Protein AF-0000000077392764 (afdb_homodimer)

Organism: Artemia franciscana (NCBI:txid6661)

Structure (mmCIF, N/CA/C/O backbone):
data_AF-0000000077392764-model_v1
#
loop_
_entity.id
_entity.type
_entity.pdbx_description
1 polymer 'Glucose-fructose oxidoreductase domain-containing protein 1'
#
loop_
_atom_site.group_PDB
_atom_site.id
_atom_site.type_symbol
_atom_site.label_atom_id
_atom_site.label_alt_id
_atom_site.label_comp_id
_atom_site.label_asym_id
_atom_site.label_entity_id
_atom_site.label_seq_id
_atom_site.pdbx_PDB_ins_code
_atom_site.Cartn_x
_atom_site.Cartn_y
_atom_site.Cartn_z
_atom_site.occupancy
_atom_site.B_iso_or_equiv
_atom_site.auth_seq_id
_atom_site.auth_comp_id
_atom_site.auth_asym_id
_atom_site.auth_atom_id
_atom_site.pdbx_PDB_model_num
ATOM 1 N N . MET A 1 1 ? 5.344 -35.5 -33.219 1 53.81 1 MET A N 1
ATOM 2 C CA . MET A 1 1 ? 4.055 -35.875 -32.656 1 53.81 1 MET A CA 1
ATOM 3 C C . MET A 1 1 ? 3.605 -34.844 -31.625 1 53.81 1 MET A C 1
ATOM 5 O O . MET A 1 1 ? 4.438 -34.219 -30.953 1 53.81 1 MET A O 1
ATOM 9 N N . LEU A 1 2 ? 2.268 -34.469 -31.656 1 66.62 2 LEU A N 1
ATOM 10 C CA . LEU A 1 2 ? 1.796 -33.406 -30.75 1 66.62 2 LEU A CA 1
ATOM 11 C C . LEU A 1 2 ? 1.66 -33.938 -29.328 1 66.62 2 LEU A C 1
ATOM 13 O O . LEU A 1 2 ? 1.294 -35.094 -29.125 1 66.62 2 LEU A O 1
ATOM 17 N N . LEU A 1 3 ? 2.244 -33.25 -28.312 1 86.12 3 LEU A N 1
ATOM 18 C CA . LEU A 1 3 ? 2.119 -33.594 -26.906 1 86.12 3 LEU A CA 1
ATOM 19 C C . LEU A 1 3 ? 0.667 -33.5 -26.453 1 86.12 3 LEU A C 1
ATOM 21 O O . LEU A 1 3 ? 0.034 -32.469 -26.594 1 86.12 3 LEU A O 1
ATOM 25 N N . GLU A 1 4 ? 0.098 -34.688 -26.094 1 94.06 4 GLU A N 1
ATOM 26 C CA . GLU A 1 4 ? -1.286 -34.719 -25.641 1 94.06 4 GLU A CA 1
ATOM 27 C C . GLU A 1 4 ? -1.393 -34.312 -24.172 1 94.06 4 GLU A C 1
ATOM 29 O O . GLU A 1 4 ? -0.583 -34.75 -23.344 1 94.06 4 GLU A O 1
ATOM 34 N N . VAL A 1 5 ? -2.408 -33.5 -23.891 1 96.75 5 VAL A N 1
ATOM 35 C CA . VAL A 1 5 ? -2.531 -32.875 -22.578 1 96.75 5 VAL A CA 1
ATOM 36 C C . VAL A 1 5 ? -3.865 -33.281 -21.938 1 96.75 5 VAL A C 1
ATOM 38 O O . VAL A 1 5 ? -4.902 -33.25 -22.609 1 96.75 5 VAL A O 1
ATOM 41 N N . GLY A 1 6 ? -3.809 -33.719 -20.703 1 98.06 6 GLY A N 1
ATOM 42 C CA . GLY A 1 6 ? -4.996 -33.812 -19.859 1 98.06 6 GLY A CA 1
ATOM 43 C C . GLY A 1 6 ? -5.203 -32.625 -18.969 1 98.06 6 GLY A C 1
ATOM 44 O O . GLY A 1 6 ? -4.258 -32.125 -18.344 1 98.06 6 GLY A O 1
ATOM 45 N N . ILE A 1 7 ? -6.461 -32.156 -18.875 1 97.94 7 ILE A N 1
ATOM 46 C CA . ILE A 1 7 ? -6.789 -30.969 -18.109 1 97.94 7 ILE A CA 1
ATOM 47 C C . ILE A 1 7 ? -7.719 -31.328 -16.953 1 97.94 7 ILE A C 1
ATOM 49 O O . ILE A 1 7 ? -8.758 -31.953 -17.156 1 97.94 7 ILE A O 1
ATOM 53 N N . ILE A 1 8 ? -7.285 -30.953 -15.773 1 97.88 8 ILE A N 1
ATOM 54 C CA . ILE A 1 8 ? -8.141 -31.125 -14.602 1 97.88 8 ILE A CA 1
ATOM 55 C C . ILE A 1 8 ? -8.664 -29.75 -14.156 1 97.88 8 ILE A C 1
ATOM 57 O O . ILE A 1 8 ? -7.949 -29 -13.5 1 97.88 8 ILE A O 1
ATOM 61 N N . GLY A 1 9 ? -9.938 -29.516 -14.375 1 95.31 9 GLY A N 1
ATOM 62 C CA . GLY A 1 9 ? -10.562 -28.234 -14.062 1 95.31 9 GLY A CA 1
ATOM 63 C C . GLY A 1 9 ? -11.328 -27.641 -15.234 1 95.31 9 GLY A C 1
ATOM 64 O O . GLY A 1 9 ? -10.914 -27.781 -16.391 1 95.31 9 GLY A O 1
ATOM 65 N N . THR A 1 10 ? -12.477 -26.938 -14.93 1 92.88 10 THR A N 1
ATOM 66 C CA . THR A 1 10 ? -13.344 -26.438 -15.992 1 92.88 10 THR A CA 1
ATOM 67 C C . THR A 1 10 ? -13.703 -24.969 -15.758 1 92.88 10 THR A C 1
ATOM 69 O O . THR A 1 10 ? -14.734 -24.5 -16.234 1 92.88 10 THR A O 1
ATOM 72 N N . SER A 1 11 ? -12.898 -24.297 -14.977 1 85 11 SER A N 1
ATOM 73 C CA . SER A 1 11 ? -13.203 -22.891 -14.711 1 85 11 SER A CA 1
ATOM 74 C C . SER A 1 11 ? -12.938 -22.031 -15.938 1 85 11 SER A C 1
ATOM 76 O O . SER A 1 11 ? -12.273 -22.469 -16.891 1 85 11 SER A O 1
ATOM 78 N N . LYS A 1 12 ? -13.406 -20.828 -15.945 1 77.62 12 LYS A N 1
ATOM 79 C CA . LYS A 1 12 ? -13.336 -19.922 -17.094 1 77.62 12 LYS A CA 1
ATOM 80 C C . LYS A 1 12 ? -11.891 -19.656 -17.484 1 77.62 12 LYS A C 1
ATOM 82 O O . LYS A 1 12 ? -11.555 -19.688 -18.672 1 77.62 12 LYS A O 1
ATOM 87 N N . PRO A 1 13 ? -11.016 -19.484 -16.516 1 79.38 13 PRO A N 1
ATOM 88 C CA . PRO A 1 13 ? -9.625 -19.234 -16.906 1 79.38 13 PRO A CA 1
ATOM 89 C C . PRO A 1 13 ? -8.992 -20.438 -17.609 1 79.38 13 PRO A C 1
ATOM 91 O O . PRO A 1 13 ? -8.047 -20.281 -18.391 1 79.38 13 PRO A O 1
ATOM 94 N N . VAL A 1 14 ? -9.555 -21.594 -17.406 1 88 14 VAL A N 1
ATOM 95 C CA . VAL A 1 14 ? -9.016 -22.812 -18 1 88 14 VAL A CA 1
ATOM 96 C C . VAL A 1 14 ? -9.211 -22.781 -19.516 1 88 14 VAL A C 1
ATOM 98 O O . VAL A 1 14 ? -8.375 -23.281 -20.266 1 88 14 VAL A O 1
ATOM 101 N N . LYS A 1 15 ? -10.242 -22.156 -19.922 1 85.44 15 LYS A N 1
ATOM 102 C CA . LYS A 1 15 ? -10.5 -22.047 -21.359 1 85.44 15 LYS A CA 1
ATOM 103 C C . LYS A 1 15 ? -9.398 -21.266 -22.062 1 85.44 15 LYS A C 1
ATOM 105 O O . LYS A 1 15 ? -8.977 -21.625 -23.172 1 85.44 15 LYS A O 1
ATOM 110 N N . PHE A 1 16 ? -8.969 -20.281 -21.406 1 83.12 16 PHE A N 1
ATOM 111 C CA . PHE A 1 16 ? -7.871 -19.5 -21.953 1 83.12 16 PHE A CA 1
ATOM 112 C C . PHE A 1 16 ? -6.609 -20.344 -22.062 1 83.12 16 PHE A C 1
ATOM 114 O O . PHE A 1 16 ? -5.906 -20.266 -23.078 1 83.12 16 PHE A O 1
ATOM 121 N N . LEU A 1 17 ? -6.367 -21.094 -21.078 1 89 17 LEU A N 1
ATOM 122 C CA . LEU A 1 17 ? -5.176 -21.922 -21.094 1 89 17 LEU A CA 1
ATOM 123 C C . LEU A 1 17 ? -5.246 -22.953 -22.203 1 89 17 LEU A C 1
ATOM 125 O O . LEU A 1 17 ? -4.246 -23.234 -22.875 1 89 17 LEU A O 1
ATOM 129 N N . VAL A 1 18 ? -6.41 -23.469 -22.422 1 91.5 18 VAL A N 1
ATOM 130 C CA . VAL A 1 18 ? -6.609 -24.453 -23.484 1 91.5 18 VAL A CA 1
ATOM 131 C C . VAL A 1 18 ? -6.277 -23.828 -24.844 1 91.5 18 VAL A C 1
ATOM 133 O O . VAL A 1 18 ? -5.582 -24.438 -25.656 1 91.5 18 VAL A O 1
ATOM 136 N N . THR A 1 19 ? -6.742 -22.641 -24.984 1 88.12 19 THR A N 1
ATOM 137 C CA . THR A 1 19 ? -6.48 -21.906 -26.219 1 88.12 19 THR A CA 1
ATOM 138 C C . THR A 1 19 ? -4.984 -21.656 -26.391 1 88.12 19 THR A C 1
ATOM 140 O O . THR A 1 19 ? -4.445 -21.797 -27.484 1 88.12 19 THR A O 1
ATOM 143 N N . LEU A 1 20 ? -4.371 -21.297 -25.344 1 88.88 20 LEU A N 1
ATOM 144 C CA . LEU A 1 20 ? -2.938 -21.031 -25.375 1 88.88 20 LEU A CA 1
ATOM 145 C C . LEU A 1 20 ? -2.145 -22.297 -25.672 1 88.88 20 LEU A C 1
ATOM 147 O O . LEU A 1 20 ? -1.196 -22.266 -26.453 1 88.88 20 LEU A O 1
ATOM 151 N N . LEU A 1 21 ? -2.525 -23.406 -25.094 1 92.62 21 LEU A N 1
ATOM 152 C CA . LEU A 1 21 ? -1.866 -24.688 -25.312 1 92.62 21 LEU A CA 1
ATOM 153 C C . LEU A 1 21 ? -1.945 -25.094 -26.781 1 92.62 21 LEU A C 1
ATOM 155 O O . LEU A 1 21 ? -0.938 -25.484 -27.375 1 92.62 21 LEU A O 1
ATOM 159 N N . ARG A 1 22 ? -3.037 -24.891 -27.375 1 91.94 22 ARG A N 1
ATOM 160 C CA . ARG A 1 22 ? -3.225 -25.234 -28.781 1 91.94 22 ARG A CA 1
ATOM 161 C C . ARG A 1 22 ? -2.359 -24.344 -29.672 1 91.94 22 ARG A C 1
ATOM 163 O O . ARG A 1 22 ? -1.726 -24.828 -30.609 1 91.94 22 ARG A O 1
ATOM 170 N N . ALA A 1 23 ? -2.418 -23.141 -29.281 1 88.25 23 ALA A N 1
ATOM 171 C CA . ALA A 1 23 ? -1.651 -22.172 -30.062 1 88.25 23 ALA A CA 1
ATOM 172 C C . ALA A 1 23 ? -0.162 -22.5 -30.047 1 88.25 23 ALA A C 1
ATOM 174 O O . ALA A 1 23 ? 0.562 -22.219 -31 1 88.25 23 ALA A O 1
ATOM 175 N N . LYS A 1 24 ? 0.218 -23.172 -29.031 1 90.25 24 LYS A N 1
ATOM 176 C CA . LYS A 1 24 ? 1.64 -23.469 -28.875 1 90.25 24 LYS A CA 1
ATOM 177 C C . LYS A 1 24 ? 1.95 -24.906 -29.312 1 90.25 24 LYS A C 1
ATOM 179 O O . LYS A 1 24 ? 3.066 -25.391 -29.109 1 90.25 24 LYS A O 1
ATOM 184 N N . GLY A 1 25 ? 0.923 -25.594 -29.766 1 89.31 25 GLY A N 1
ATOM 185 C CA . GLY A 1 25 ? 1.167 -26.875 -30.391 1 89.31 25 GLY A CA 1
ATOM 186 C C . GLY A 1 25 ? 0.838 -28.062 -29.5 1 89.31 25 GLY A C 1
ATOM 187 O O . GLY A 1 25 ? 1.168 -29.203 -29.812 1 89.31 25 GLY A O 1
ATOM 188 N N . PHE A 1 26 ? 0.246 -27.828 -28.391 1 93.88 26 PHE A N 1
ATOM 189 C CA . PHE A 1 26 ? -0.254 -28.922 -27.547 1 93.88 26 PHE A CA 1
ATOM 190 C C . PHE A 1 26 ? -1.634 -29.359 -28.016 1 93.88 26 PHE A C 1
ATOM 192 O O . PHE A 1 26 ? -2.316 -28.641 -28.734 1 93.88 26 PHE A O 1
ATOM 199 N N . GLN A 1 27 ? -1.947 -30.547 -27.641 1 95.25 27 GLN A N 1
ATOM 200 C CA . GLN A 1 27 ? -3.26 -31.078 -27.984 1 95.25 27 GLN A CA 1
ATOM 201 C C . GLN A 1 27 ? -4.051 -31.453 -26.734 1 95.25 27 GLN A C 1
ATOM 203 O O . GLN A 1 27 ? -3.953 -32.594 -26.25 1 95.25 27 GLN A O 1
ATOM 208 N N . PRO A 1 28 ? -4.852 -30.531 -26.266 1 96.69 28 PRO A N 1
ATOM 209 C CA . PRO A 1 28 ? -5.77 -30.938 -25.188 1 96.69 28 PRO A CA 1
ATOM 210 C C . PRO A 1 28 ? -6.766 -32 -25.641 1 96.69 28 PRO A C 1
ATOM 212 O O . PRO A 1 28 ? -7.582 -31.766 -26.531 1 96.69 28 PRO A O 1
ATOM 215 N N . VAL A 1 29 ? -6.742 -33.188 -24.984 1 97.44 29 VAL A N 1
ATOM 216 C CA . VAL A 1 29 ? -7.523 -34.281 -25.531 1 97.44 29 VAL A CA 1
ATOM 217 C C . VAL A 1 29 ? -8.547 -34.75 -24.5 1 97.44 29 VAL A C 1
ATOM 219 O O . VAL A 1 29 ? -9.477 -35.5 -24.812 1 97.44 29 VAL A O 1
ATOM 222 N N . ALA A 1 30 ? -8.328 -34.344 -23.25 1 98.06 30 ALA A N 1
ATOM 223 C CA . ALA A 1 30 ? -9.211 -34.812 -22.172 1 98.06 30 ALA A CA 1
ATOM 224 C C . ALA A 1 30 ? -9.367 -33.719 -21.094 1 98.06 30 ALA A C 1
ATOM 226 O O . ALA A 1 30 ? -8.406 -33.031 -20.766 1 98.06 30 ALA A O 1
ATOM 227 N N . VAL A 1 31 ? -10.609 -33.594 -20.562 1 98.25 31 VAL A N 1
ATOM 228 C CA . VAL A 1 31 ? -10.875 -32.656 -19.484 1 98.25 31 VAL A CA 1
ATOM 229 C C . VAL A 1 31 ? -11.734 -33.312 -18.406 1 98.25 31 VAL A C 1
ATOM 231 O O . VAL A 1 31 ? -12.625 -34.094 -18.719 1 98.25 31 VAL A O 1
ATOM 234 N N . CYS A 1 32 ? -11.375 -33.031 -17.219 1 98.06 32 CYS A N 1
ATOM 235 C CA . CYS A 1 32 ? -12.117 -33.531 -16.062 1 98.06 32 CYS A CA 1
ATOM 236 C C . CYS A 1 32 ? -12.719 -32.375 -15.273 1 98.06 32 CYS A C 1
ATOM 238 O O . CYS A 1 32 ? -12.047 -31.391 -15.008 1 98.06 32 CYS A O 1
ATOM 240 N N . GLY A 1 33 ? -14.023 -32.469 -14.906 1 95.56 33 GLY A N 1
ATOM 241 C CA . GLY A 1 33 ? -14.695 -31.516 -14.023 1 95.56 33 GLY A CA 1
ATOM 242 C C . GLY A 1 33 ? -15.328 -32.188 -12.82 1 95.56 33 GLY A C 1
ATOM 243 O O . GLY A 1 33 ? -15.359 -33.406 -12.727 1 95.56 33 GLY A O 1
ATOM 244 N N . ASN A 1 34 ? -15.711 -31.375 -11.922 1 91.25 34 ASN A N 1
ATOM 245 C CA . ASN A 1 34 ? -16.344 -31.891 -10.703 1 91.25 34 ASN A CA 1
ATOM 246 C C . ASN A 1 34 ? -17.672 -32.562 -11.008 1 91.25 34 ASN A C 1
ATOM 248 O O . ASN A 1 34 ? -18.078 -33.5 -10.297 1 91.25 34 ASN A O 1
ATOM 252 N N . GLN A 1 35 ? -18.344 -32.094 -12.023 1 94.12 35 GLN A N 1
ATOM 253 C CA . GLN A 1 35 ? -19.578 -32.688 -12.508 1 94.12 35 GLN A CA 1
ATOM 254 C C . GLN A 1 35 ? -19.484 -33.031 -13.992 1 94.12 35 GLN A C 1
ATOM 256 O O . GLN A 1 35 ? -18.891 -32.25 -14.766 1 94.12 35 GLN A O 1
ATOM 261 N N . LEU A 1 36 ? -20.188 -34.094 -14.32 1 96.69 36 LEU A N 1
ATOM 262 C CA . LEU A 1 36 ? -20.109 -34.531 -15.703 1 96.69 36 LEU A CA 1
ATOM 263 C C . LEU A 1 36 ? -20.703 -33.5 -16.656 1 96.69 36 LEU A C 1
ATOM 265 O O . LEU A 1 36 ? -20.156 -33.25 -17.734 1 96.69 36 LEU A O 1
ATOM 269 N N . ASN A 1 37 ? -21.766 -32.938 -16.188 1 96.25 37 ASN A N 1
ATOM 270 C CA . ASN A 1 37 ? -22.438 -31.969 -17.047 1 96.25 37 ASN A CA 1
ATOM 271 C C . ASN A 1 37 ? -21.547 -30.75 -17.312 1 96.25 37 ASN A C 1
ATOM 273 O O . ASN A 1 37 ? -21.5 -30.25 -18.438 1 96.25 37 ASN A O 1
ATOM 277 N N . THR A 1 38 ? -20.891 -30.297 -16.312 1 93.31 38 THR A N 1
ATOM 278 C CA . THR A 1 38 ? -20 -29.156 -16.453 1 93.31 38 THR A CA 1
ATOM 279 C C . THR A 1 38 ? -18.797 -29.516 -17.328 1 93.31 38 THR A C 1
ATOM 281 O O . THR A 1 38 ? -18.359 -28.703 -18.141 1 93.31 38 THR A O 1
ATOM 284 N N . ALA A 1 39 ? -18.312 -30.703 -17.141 1 97.12 39 ALA A N 1
ATOM 285 C CA . ALA A 1 39 ? -17.188 -31.172 -17.953 1 97.12 39 ALA A CA 1
ATOM 286 C C . ALA A 1 39 ? -17.578 -31.266 -19.422 1 97.12 39 ALA A C 1
ATOM 288 O O . ALA A 1 39 ? -16.812 -30.875 -20.312 1 97.12 39 ALA A O 1
ATOM 289 N N . LYS A 1 40 ? -18.75 -31.766 -19.625 1 97.88 40 LYS A N 1
ATOM 290 C CA . LYS A 1 40 ? -19.25 -31.922 -20.984 1 97.88 40 LYS A CA 1
ATOM 291 C C . LYS A 1 40 ? -19.406 -30.562 -21.672 1 97.88 40 LYS A C 1
ATOM 293 O O . LYS A 1 40 ? -18.938 -30.375 -22.797 1 97.88 40 LYS A O 1
ATOM 298 N N . LYS A 1 41 ? -20.031 -29.719 -20.984 1 96.31 41 LYS A N 1
ATOM 299 C CA . LYS A 1 41 ? -20.234 -28.375 -21.531 1 96.31 41 LYS A CA 1
ATOM 300 C C . LYS A 1 41 ? -18.906 -27.719 -21.875 1 96.31 41 LYS A C 1
ATOM 302 O O . LYS A 1 41 ? -18.75 -27.125 -22.953 1 96.31 41 LYS A O 1
ATOM 307 N N . PHE A 1 42 ? -18 -27.828 -20.969 1 95.62 42 PHE A N 1
ATOM 308 C CA . PHE A 1 42 ? -16.672 -27.25 -21.172 1 95.62 42 PHE A CA 1
ATOM 309 C C . PHE A 1 42 ? -15.984 -27.891 -22.375 1 95.62 42 PHE A C 1
ATOM 311 O O . PHE A 1 42 ? -15.406 -27.188 -23.203 1 95.62 42 PHE A O 1
ATOM 318 N N . ALA A 1 43 ? -16.016 -29.172 -22.5 1 97.5 43 ALA A N 1
ATOM 319 C CA . ALA A 1 43 ? -15.375 -29.906 -23.578 1 97.5 43 ALA A CA 1
ATOM 320 C C . ALA A 1 43 ? -15.93 -29.484 -24.938 1 97.5 43 ALA A C 1
ATOM 322 O O . ALA A 1 43 ? -15.172 -29.328 -25.891 1 97.5 43 ALA A O 1
ATOM 323 N N . GLU A 1 44 ? -17.203 -29.312 -24.953 1 96.81 44 GLU A N 1
ATOM 324 C CA . GLU A 1 44 ? -17.844 -28.875 -26.188 1 96.81 44 GLU A CA 1
ATOM 325 C C . GLU A 1 44 ? -17.406 -27.469 -26.578 1 96.81 44 GLU A C 1
ATOM 327 O O . GLU A 1 44 ? -17.078 -27.219 -27.734 1 96.81 44 GLU A O 1
ATOM 332 N N . GLU A 1 45 ? -17.359 -26.656 -25.594 1 93.5 45 GLU A N 1
ATOM 333 C CA . GLU A 1 45 ? -16.984 -25.266 -25.844 1 93.5 45 GLU A CA 1
ATOM 334 C C . GLU A 1 45 ? -15.516 -25.156 -26.234 1 93.5 45 GLU A C 1
ATOM 336 O O . GLU A 1 45 ? -15.148 -24.297 -27.047 1 93.5 45 GLU A O 1
ATOM 341 N N . ALA A 1 46 ? -14.695 -26.031 -25.656 1 93.88 46 ALA A N 1
ATOM 342 C CA . ALA A 1 46 ? -13.25 -25.938 -25.875 1 93.88 46 ALA A CA 1
ATOM 343 C C . ALA A 1 46 ? -12.781 -26.953 -26.906 1 93.88 46 ALA A C 1
ATOM 345 O O . ALA A 1 46 ? -11.578 -27.078 -27.156 1 93.88 46 ALA A O 1
ATOM 346 N N . ASP A 1 47 ? -13.648 -27.656 -27.516 1 95 47 ASP A N 1
ATOM 347 C CA . ASP A 1 47 ? -13.352 -28.656 -28.531 1 95 47 ASP A CA 1
ATOM 348 C C . ASP A 1 47 ? -12.359 -29.703 -28.016 1 95 47 ASP A C 1
ATOM 350 O O . ASP A 1 47 ? -11.32 -29.938 -28.641 1 95 47 ASP A O 1
ATOM 354 N N . ILE A 1 48 ? -12.633 -30.281 -26.922 1 97.56 48 ILE A N 1
ATOM 355 C CA . ILE A 1 48 ? -11.867 -31.375 -26.328 1 97.56 48 ILE A CA 1
ATOM 356 C C . ILE A 1 48 ? -12.641 -32.688 -26.469 1 97.56 48 ILE A C 1
ATOM 358 O O . ILE A 1 48 ? -13.789 -32.781 -26.031 1 97.56 48 ILE A O 1
ATOM 362 N N . PRO A 1 49 ? -12.094 -33.625 -27.062 1 97.06 49 PRO A N 1
ATOM 363 C CA . PRO A 1 49 ? -12.852 -34.781 -27.484 1 97.06 49 PRO A CA 1
ATOM 364 C C . PRO A 1 49 ? -13.328 -35.656 -26.312 1 97.06 49 PRO A C 1
ATOM 366 O O . PRO A 1 49 ? -14.328 -36.375 -26.438 1 97.06 49 PRO A O 1
ATOM 369 N N . PHE A 1 50 ? -12.609 -35.688 -25.219 1 98.12 50 PHE A N 1
ATOM 370 C CA . PHE A 1 50 ? -12.961 -36.562 -24.109 1 98.12 50 PHE A CA 1
ATOM 371 C C . PHE A 1 50 ? -13.25 -35.75 -22.859 1 98.12 50 PHE A C 1
ATOM 373 O O . PHE A 1 50 ? -12.539 -34.781 -22.547 1 98.12 50 PHE A O 1
ATOM 380 N N . TYR A 1 51 ? -14.359 -36.031 -22.141 1 98.31 51 TYR A N 1
ATOM 381 C CA . TYR A 1 51 ? -14.711 -35.375 -20.875 1 98.31 51 TYR A CA 1
ATOM 382 C C . TYR A 1 51 ? -15.117 -36.438 -19.844 1 98.31 51 TYR A C 1
ATOM 384 O O . TYR A 1 51 ? -15.602 -37.5 -20.188 1 98.31 51 TYR A O 1
ATOM 392 N N . THR A 1 52 ? -14.883 -36.125 -18.594 1 98.44 52 THR A N 1
ATOM 393 C CA . THR A 1 52 ? -15.211 -37.031 -17.516 1 98.44 52 THR A CA 1
ATOM 394 C C . THR A 1 52 ? -15.336 -36.281 -16.188 1 98.44 52 THR A C 1
ATOM 396 O O . THR A 1 52 ? -15.023 -35.094 -16.109 1 98.44 52 THR A O 1
ATOM 399 N N . SER A 1 53 ? -15.914 -36.875 -15.172 1 97.81 53 SER A N 1
ATOM 400 C CA . SER A 1 53 ? -15.906 -36.344 -13.812 1 97.81 53 SER A CA 1
ATOM 401 C C . SER A 1 53 ? -15.039 -37.219 -12.898 1 97.81 53 SER A C 1
ATOM 403 O O . SER A 1 53 ? -15.047 -37.031 -11.68 1 97.81 53 SER A O 1
ATOM 405 N N . ASN A 1 54 ? -14.312 -38.125 -13.586 1 97.5 54 ASN A N 1
ATOM 406 C CA . ASN A 1 54 ? -13.398 -39 -12.867 1 97.5 54 ASN A CA 1
ATOM 407 C C . ASN A 1 54 ? -11.953 -38.781 -13.297 1 97.5 54 ASN A C 1
ATOM 409 O O . ASN A 1 54 ? -11.57 -39.125 -14.422 1 97.5 54 ASN A O 1
ATOM 413 N N . VAL A 1 55 ? -11.148 -38.344 -12.32 1 97.44 55 VAL A N 1
ATOM 414 C CA . VAL A 1 55 ? -9.766 -37.969 -12.594 1 97.44 55 VAL A CA 1
ATOM 415 C C . VAL A 1 55 ? -8.984 -39.156 -13.109 1 97.44 55 VAL A C 1
ATOM 417 O O . VAL A 1 55 ? -8.133 -39.031 -13.992 1 97.44 55 VAL A O 1
ATOM 420 N N . GLU A 1 56 ? -9.266 -40.375 -12.672 1 96.94 56 GLU A N 1
ATOM 421 C CA . GLU A 1 56 ? -8.547 -41.594 -13.047 1 96.94 56 GLU A CA 1
ATOM 422 C C . GLU A 1 56 ? -8.656 -41.875 -14.539 1 96.94 56 GLU A C 1
ATOM 424 O O . GLU A 1 56 ? -7.727 -42.375 -15.156 1 96.94 56 GLU A O 1
ATOM 429 N N . ASP A 1 57 ? -9.773 -41.438 -15.062 1 97.38 57 ASP A N 1
ATOM 430 C CA . ASP A 1 57 ? -10 -41.656 -16.484 1 97.38 57 ASP A CA 1
ATOM 431 C C . ASP A 1 57 ? -8.969 -40.906 -17.328 1 97.38 57 ASP A C 1
ATOM 433 O O . ASP A 1 57 ? -8.594 -41.375 -18.406 1 97.38 57 ASP A O 1
ATOM 437 N N . ILE A 1 58 ? -8.555 -39.812 -16.859 1 97.44 58 ILE A N 1
ATOM 438 C CA . ILE A 1 58 ? -7.594 -39 -17.594 1 97.44 58 ILE A CA 1
ATOM 439 C C . ILE A 1 58 ? -6.176 -39.469 -17.297 1 97.44 58 ILE A C 1
ATOM 441 O O . ILE A 1 58 ? -5.359 -39.625 -18.219 1 97.44 58 ILE A O 1
ATOM 445 N N . LEU A 1 59 ? -5.895 -39.812 -16.062 1 97 59 LEU A N 1
ATOM 446 C CA . LEU A 1 59 ? -4.559 -40.219 -15.641 1 97 59 LEU A CA 1
ATOM 447 C C . LEU A 1 59 ? -4.137 -41.531 -16.359 1 97 59 LEU A C 1
ATOM 449 O O . LEU A 1 59 ? -2.973 -41.688 -16.719 1 97 59 LEU A O 1
ATOM 453 N N . LEU A 1 60 ? -5.086 -42.375 -16.609 1 95.62 60 LEU A N 1
ATOM 454 C CA . LEU A 1 60 ? -4.773 -43.688 -17.141 1 95.62 60 LEU A CA 1
ATOM 455 C C . LEU A 1 60 ? -4.844 -43.688 -18.656 1 95.62 60 LEU A C 1
ATOM 457 O O . LEU A 1 60 ? -4.586 -44.719 -19.297 1 95.62 60 LEU A O 1
ATOM 461 N N . ARG A 1 61 ? -5.145 -42.594 -19.203 1 94.25 61 ARG A N 1
ATOM 462 C CA . ARG A 1 61 ? -5.172 -42.531 -20.672 1 94.25 61 ARG A CA 1
ATOM 463 C C . ARG A 1 61 ? -3.762 -42.562 -21.25 1 94.25 61 ARG A C 1
ATOM 465 O O . ARG A 1 61 ? -2.934 -41.719 -20.938 1 94.25 61 ARG A O 1
ATOM 472 N N . SER A 1 62 ? -3.48 -43.5 -22.109 1 90.56 62 SER A N 1
ATOM 473 C CA . SER A 1 62 ? -2.135 -43.781 -22.609 1 90.56 62 SER A CA 1
ATOM 474 C C . SER A 1 62 ? -1.627 -42.625 -23.484 1 90.56 62 SER A C 1
ATOM 476 O O . SER A 1 62 ? -0.426 -42.344 -23.516 1 90.56 62 SER A O 1
ATOM 478 N N . GLY A 1 63 ? -2.441 -41.969 -24.094 1 89 63 GLY A N 1
ATOM 479 C CA . GLY A 1 63 ? -2.002 -40.938 -25 1 89 63 GLY A CA 1
ATOM 480 C C . GLY A 1 63 ? -1.678 -39.625 -24.312 1 89 63 GLY A C 1
ATOM 481 O O . GLY A 1 63 ? -0.983 -38.75 -24.859 1 89 63 GLY A O 1
ATOM 482 N N . VAL A 1 64 ? -2.01 -39.5 -23.031 1 94.38 64 VAL A N 1
ATOM 483 C CA . VAL A 1 64 ? -1.801 -38.25 -22.297 1 94.38 64 VAL A CA 1
ATOM 484 C C . VAL A 1 64 ? -0.412 -38.25 -21.656 1 94.38 64 VAL A C 1
ATOM 486 O O . VAL A 1 64 ? -0.081 -39.156 -20.875 1 94.38 64 VAL A O 1
ATOM 489 N N . ASP A 1 65 ? 0.404 -37.25 -22 1 91.44 65 ASP A N 1
ATOM 490 C CA . ASP A 1 65 ? 1.782 -37.156 -21.531 1 91.44 65 ASP A CA 1
ATOM 491 C C . ASP A 1 65 ? 1.888 -36.25 -20.312 1 91.44 65 ASP A C 1
ATOM 493 O O . ASP A 1 65 ? 2.721 -36.469 -19.438 1 91.44 65 ASP A O 1
ATOM 497 N N . ILE A 1 66 ? 1.112 -35.25 -20.328 1 95.88 66 ILE A N 1
ATOM 498 C CA . ILE A 1 66 ? 1.248 -34.188 -19.328 1 95.88 66 ILE A CA 1
ATOM 499 C C . ILE A 1 66 ? -0.13 -33.812 -18.797 1 95.88 66 ILE A C 1
ATOM 501 O O . ILE A 1 66 ? -1.093 -33.719 -19.562 1 95.88 66 ILE A O 1
ATOM 505 N N . ILE A 1 67 ? -0.186 -33.688 -17.469 1 97.88 67 ILE A N 1
ATOM 506 C CA . ILE A 1 67 ? -1.422 -33.312 -16.781 1 97.88 67 ILE A CA 1
ATOM 507 C C . ILE A 1 67 ? -1.322 -31.875 -16.297 1 97.88 67 ILE A C 1
ATOM 509 O O . ILE A 1 67 ? -0.373 -31.516 -15.586 1 97.88 67 ILE A O 1
ATOM 513 N N . PHE A 1 68 ? -2.27 -31.031 -16.672 1 97.44 68 PHE A N 1
ATOM 514 C CA . PHE A 1 68 ? -2.441 -29.703 -16.094 1 97.44 68 PHE A CA 1
ATOM 515 C C . PHE A 1 68 ? -3.5 -29.734 -15 1 97.44 68 PHE A C 1
ATOM 517 O O . PHE A 1 68 ? -4.672 -30 -15.266 1 97.44 68 PHE A O 1
ATOM 524 N N . ILE A 1 69 ? -3.061 -29.453 -13.852 1 97.62 69 ILE A N 1
ATOM 525 C CA . ILE A 1 69 ? -3.951 -29.469 -12.695 1 97.62 69 ILE A CA 1
ATOM 526 C C . ILE A 1 69 ? -4.406 -28.047 -12.375 1 97.62 69 ILE A C 1
ATOM 528 O O . ILE A 1 69 ? -3.648 -27.266 -11.797 1 97.62 69 ILE A O 1
ATOM 532 N N . LEU A 1 70 ? -5.695 -27.734 -12.656 1 95.12 70 LEU A N 1
ATOM 533 C CA . LEU A 1 70 ? -6.25 -26.391 -12.508 1 95.12 70 LEU A CA 1
ATOM 534 C C . LEU A 1 70 ? -7.496 -26.406 -11.633 1 95.12 70 LEU A C 1
ATOM 536 O O . LEU A 1 70 ? -8.266 -25.453 -11.617 1 95.12 70 LEU A O 1
ATOM 540 N N . CYS A 1 71 ? -7.707 -27.5 -10.93 1 94.06 71 CYS A N 1
ATOM 541 C CA . CYS A 1 71 ? -8.852 -27.688 -10.047 1 94.06 71 CYS A CA 1
ATOM 542 C C . CYS A 1 71 ? -8.633 -27 -8.703 1 94.06 71 CYS A C 1
ATOM 544 O O . CYS A 1 71 ? -7.562 -26.438 -8.461 1 94.06 71 CYS A O 1
ATOM 546 N N . PRO A 1 72 ? -9.641 -27.016 -7.863 1 93.5 72 PRO A N 1
ATOM 547 C CA . PRO A 1 72 ? -9.484 -26.391 -6.551 1 93.5 72 PRO A CA 1
ATOM 548 C C . PRO A 1 72 ? -8.297 -26.938 -5.766 1 93.5 72 PRO A C 1
ATOM 550 O O . PRO A 1 72 ? -7.969 -28.125 -5.891 1 93.5 72 PRO A O 1
ATOM 553 N N . PRO A 1 73 ? -7.75 -26.109 -4.883 1 95.75 73 PRO A N 1
ATOM 554 C CA . PRO A 1 73 ? -6.512 -26.453 -4.18 1 95.75 73 PRO A CA 1
ATOM 555 C C . PRO A 1 73 ? -6.629 -27.75 -3.385 1 95.75 73 PRO A C 1
ATOM 557 O O . PRO A 1 73 ? -5.66 -28.516 -3.301 1 95.75 73 PRO A O 1
ATOM 560 N N . SER A 1 74 ? -7.758 -28.094 -2.873 1 95.06 74 SER A N 1
ATOM 561 C CA . SER A 1 74 ? -7.926 -29.234 -1.982 1 95.06 74 SER A CA 1
ATOM 562 C C . SER A 1 74 ? -7.652 -30.547 -2.711 1 95.06 74 SER A C 1
ATOM 564 O O . SER A 1 74 ? -7.363 -31.562 -2.08 1 95.06 74 SER A O 1
ATOM 566 N N . MET A 1 75 ? -7.688 -30.5 -4.039 1 95.25 75 MET A N 1
ATOM 567 C CA . MET A 1 75 ? -7.555 -31.719 -4.82 1 95.25 75 MET A CA 1
ATOM 568 C C . MET A 1 75 ? -6.18 -31.812 -5.477 1 95.25 75 MET A C 1
ATOM 570 O O . MET A 1 75 ? -5.781 -32.875 -5.961 1 95.25 75 MET A O 1
ATOM 574 N N . GLN A 1 76 ? -5.445 -30.812 -5.465 1 97.12 76 GLN A N 1
ATOM 575 C CA . GLN A 1 76 ? -4.262 -30.672 -6.301 1 97.12 76 GLN A CA 1
ATOM 576 C C . GLN A 1 76 ? -3.191 -31.688 -5.922 1 97.12 76 GLN A C 1
ATOM 578 O O . GLN A 1 76 ? -2.678 -32.406 -6.781 1 97.12 76 GLN A O 1
ATOM 583 N N . ALA A 1 77 ? -2.928 -31.766 -4.645 1 97.12 77 ALA A N 1
ATOM 584 C CA . ALA A 1 77 ? -1.818 -32.594 -4.184 1 97.12 77 ALA A CA 1
ATOM 585 C C . ALA A 1 77 ? -2.068 -34.062 -4.5 1 97.12 77 ALA A C 1
ATOM 587 O O . ALA A 1 77 ? -1.171 -34.781 -4.969 1 97.12 77 ALA A O 1
ATOM 588 N N . GLN A 1 78 ? -3.26 -34.469 -4.238 1 96.81 78 GLN A N 1
ATOM 589 C CA . GLN A 1 78 ? -3.619 -35.875 -4.492 1 96.81 78 GLN A CA 1
ATOM 590 C C . GLN A 1 78 ? -3.484 -36.219 -5.977 1 96.81 78 GLN A C 1
ATOM 592 O O . GLN A 1 78 ? -2.924 -37.25 -6.332 1 96.81 78 GLN A O 1
ATOM 597 N N . ILE A 1 79 ? -3.938 -35.406 -6.793 1 97.75 79 ILE A N 1
ATOM 598 C CA . ILE A 1 79 ? -3.918 -35.625 -8.234 1 97.75 79 ILE A CA 1
ATOM 599 C C . ILE A 1 79 ? -2.479 -35.594 -8.742 1 97.75 79 ILE A C 1
ATOM 601 O O . ILE A 1 79 ? -2.074 -36.438 -9.531 1 97.75 79 ILE A O 1
ATOM 605 N N . ALA A 1 80 ? -1.726 -34.625 -8.289 1 98.12 80 ALA A N 1
ATOM 606 C CA . ALA A 1 80 ? -0.331 -34.5 -8.703 1 98.12 80 ALA A CA 1
ATOM 607 C C . ALA A 1 80 ? 0.466 -35.75 -8.328 1 98.12 80 ALA A C 1
ATOM 609 O O . ALA A 1 80 ? 1.216 -36.312 -9.141 1 98.12 80 ALA A O 1
ATOM 610 N N . ASN A 1 81 ? 0.294 -36.219 -7.125 1 96.81 81 ASN A N 1
ATOM 611 C CA . ASN A 1 81 ? 0.998 -37.406 -6.648 1 96.81 81 ASN A CA 1
ATOM 612 C C . ASN A 1 81 ? 0.646 -38.625 -7.477 1 96.81 81 ASN A C 1
ATOM 614 O O . ASN A 1 81 ? 1.53 -39.375 -7.871 1 96.81 81 ASN A O 1
ATOM 618 N N . LYS A 1 82 ? -0.594 -38.781 -7.723 1 97.31 82 LYS A N 1
ATOM 619 C CA . LYS A 1 82 ? -1.045 -39.906 -8.516 1 97.31 82 LYS A CA 1
ATOM 620 C C . LYS A 1 82 ? -0.502 -39.844 -9.945 1 97.31 82 LYS A C 1
ATOM 622 O O . LYS A 1 82 ? -0.038 -40.844 -10.484 1 97.31 82 LYS A O 1
ATOM 627 N N . ALA A 1 83 ? -0.575 -38.688 -10.523 1 97.81 83 ALA A N 1
ATOM 628 C CA . ALA A 1 83 ? -0.107 -38.5 -11.891 1 97.81 83 ALA A CA 1
ATOM 629 C C . ALA A 1 83 ? 1.377 -38.844 -12.023 1 97.81 83 ALA A C 1
ATOM 631 O O . ALA A 1 83 ? 1.776 -39.594 -12.906 1 97.81 83 ALA A O 1
ATOM 632 N N . LEU A 1 84 ? 2.182 -38.344 -11.133 1 96.88 84 LEU A N 1
ATO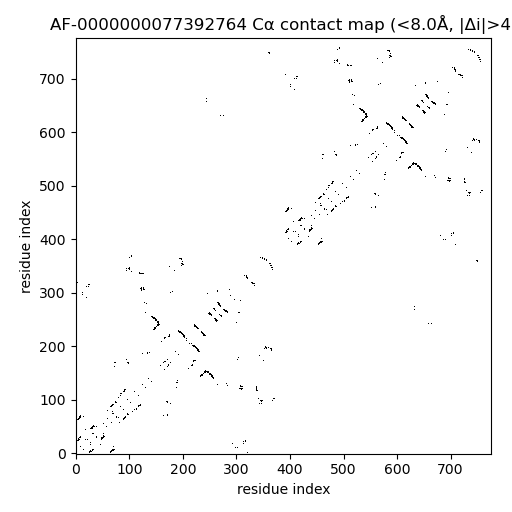M 633 C CA . LEU A 1 84 ? 3.617 -38.594 -11.156 1 96.88 84 LEU A CA 1
ATOM 634 C C . LEU A 1 84 ? 3.914 -40.094 -10.945 1 96.88 84 LEU A C 1
ATOM 636 O O . LEU A 1 84 ? 4.773 -40.656 -11.617 1 96.88 84 LEU A O 1
ATOM 640 N N . SER A 1 85 ? 3.156 -40.656 -10.094 1 95.5 85 SER A N 1
ATOM 641 C CA . SER A 1 85 ? 3.402 -42.062 -9.734 1 95.5 85 SER A CA 1
ATOM 642 C C . SER A 1 85 ? 3.15 -43 -10.922 1 95.5 85 SER A C 1
ATOM 644 O O . SER A 1 85 ? 3.701 -44.094 -10.984 1 95.5 85 SER A O 1
ATOM 646 N N . ILE A 1 86 ? 2.395 -42.531 -11.812 1 95.25 86 ILE A N 1
ATOM 647 C CA . ILE A 1 86 ? 2.086 -43.406 -12.938 1 95.25 86 ILE A CA 1
ATOM 648 C C . ILE A 1 86 ? 2.816 -42.906 -14.188 1 95.25 86 ILE A C 1
ATOM 650 O O . ILE A 1 86 ? 2.48 -43.312 -15.305 1 95.25 86 ILE A O 1
ATOM 654 N N . GLY A 1 87 ? 3.68 -41.938 -14.023 1 93.62 87 GLY A N 1
ATOM 655 C CA . GLY A 1 87 ? 4.625 -41.594 -15.07 1 93.62 87 GLY A CA 1
ATOM 656 C C . GLY A 1 87 ? 4.188 -40.406 -15.906 1 93.62 87 GLY A C 1
ATOM 657 O O . GLY A 1 87 ? 4.691 -40.188 -17 1 93.62 87 GLY A O 1
ATOM 658 N N . LYS A 1 88 ? 3.221 -39.656 -15.438 1 96 88 LYS A N 1
ATOM 659 C CA . LYS A 1 88 ? 2.773 -38.469 -16.172 1 96 88 LYS A CA 1
ATOM 660 C C . LYS A 1 88 ? 3.512 -37.219 -15.703 1 96 88 LYS A C 1
ATOM 662 O O . LYS A 1 88 ? 3.787 -37.062 -14.508 1 96 88 LYS A O 1
ATOM 667 N N . HIS A 1 89 ? 3.914 -36.312 -16.641 1 95.75 89 HIS A N 1
ATOM 668 C CA . HIS A 1 89 ? 4.375 -34.969 -16.266 1 95.75 89 HIS A CA 1
ATOM 669 C C . HIS A 1 89 ? 3.24 -34.156 -15.68 1 95.75 89 HIS A C 1
ATOM 671 O O . HIS A 1 89 ? 2.072 -34.375 -16 1 95.75 89 HIS A O 1
ATOM 677 N N . VAL A 1 90 ? 3.611 -33.188 -14.781 1 97.56 90 VAL A N 1
ATOM 678 C CA . VAL A 1 90 ? 2.57 -32.438 -14.086 1 97.56 90 VAL A CA 1
ATOM 679 C C . VAL A 1 90 ? 2.908 -30.953 -14.109 1 97.56 90 VAL A C 1
ATOM 681 O O . VAL A 1 90 ? 4.043 -30.562 -13.82 1 97.56 90 VAL A O 1
ATOM 684 N N . VAL A 1 91 ? 1.96 -30.141 -14.5 1 97.19 91 VAL A N 1
ATOM 685 C CA . VAL A 1 91 ? 1.927 -28.703 -14.25 1 97.19 91 VAL A CA 1
ATOM 686 C C . VAL A 1 91 ? 0.747 -28.359 -13.344 1 97.19 91 VAL A C 1
ATOM 688 O O . VAL A 1 91 ? -0.408 -28.609 -13.695 1 97.19 91 VAL A O 1
ATOM 691 N N . CYS A 1 92 ? 1.046 -27.891 -12.234 1 97.56 92 CYS A N 1
ATOM 692 C CA . CYS A 1 92 ? 0.002 -27.594 -11.258 1 97.56 92 CYS A CA 1
ATOM 693 C C . CYS A 1 92 ? -0.189 -26.094 -11.109 1 97.56 92 CYS A C 1
ATOM 695 O O . CYS A 1 92 ? 0.786 -25.344 -11.031 1 97.56 92 CYS A O 1
ATOM 697 N N . ASP A 1 93 ? -1.399 -25.703 -11.055 1 93.31 93 ASP A N 1
ATOM 698 C CA . ASP A 1 93 ? -1.695 -24.297 -10.789 1 93.31 93 ASP A CA 1
ATOM 699 C C . ASP A 1 93 ? -1.436 -23.938 -9.32 1 93.31 93 ASP A C 1
ATOM 701 O O . ASP A 1 93 ? -1.254 -24.828 -8.492 1 93.31 93 ASP A O 1
ATOM 705 N N . ARG A 1 94 ? -1.326 -22.75 -9.078 1 88 94 ARG A N 1
ATOM 706 C CA . ARG A 1 94 ? -1.161 -22.234 -7.727 1 88 94 ARG A CA 1
ATOM 707 C C . ARG A 1 94 ? -2.352 -22.609 -6.848 1 88 94 ARG A C 1
ATOM 709 O O . ARG A 1 94 ? -3.465 -22.781 -7.348 1 88 94 ARG A O 1
ATOM 716 N N . PRO A 1 95 ? -2.234 -22.75 -5.523 1 87.69 95 PRO A N 1
ATOM 717 C CA . PRO A 1 95 ? -1.009 -22.547 -4.746 1 87.69 95 PRO A CA 1
ATOM 718 C C . PRO A 1 95 ? -0.303 -23.859 -4.402 1 87.69 95 PRO A C 1
ATOM 720 O O . PRO A 1 95 ? 0.523 -23.891 -3.488 1 87.69 95 PRO A O 1
ATOM 723 N N . CYS A 1 96 ? -0.576 -24.953 -5.027 1 91.69 96 CYS A N 1
ATOM 724 C CA . CYS A 1 96 ? -0.004 -26.281 -4.77 1 91.69 96 CYS A CA 1
ATOM 725 C C . CYS A 1 96 ? -0.607 -26.891 -3.514 1 91.69 96 CYS A C 1
ATOM 727 O O . CYS A 1 96 ? 0.12 -27.391 -2.652 1 91.69 96 CYS A O 1
ATOM 729 N N . GLY A 1 97 ? -1.893 -26.766 -3.414 1 93.62 97 GLY A N 1
ATOM 730 C CA . GLY A 1 97 ? -2.609 -27.328 -2.275 1 93.62 97 GLY A CA 1
ATOM 731 C C . GLY A 1 97 ? -3.094 -26.266 -1.304 1 93.62 97 GLY A C 1
ATOM 732 O O . GLY A 1 97 ? -2.926 -25.078 -1.546 1 93.62 97 GLY A O 1
ATOM 733 N N . LEU A 1 98 ? -3.713 -26.75 -0.205 1 94.31 98 LEU A N 1
ATOM 734 C CA . LEU A 1 98 ? -4.328 -25.844 0.763 1 94.31 98 LEU A CA 1
ATOM 735 C C . LEU A 1 98 ? -3.326 -25.422 1.835 1 94.31 98 LEU A C 1
ATOM 737 O O . LEU A 1 98 ? -3.439 -24.344 2.41 1 94.31 98 LEU A O 1
ATOM 741 N N . GLN A 1 99 ? -2.426 -26.344 2 1 95.31 99 GLN A N 1
ATOM 742 C CA . GLN A 1 99 ? -1.464 -26.141 3.074 1 95.31 99 GLN A CA 1
ATOM 743 C C . GLN A 1 99 ? -0.057 -26.547 2.643 1 95.31 99 GLN A C 1
ATOM 745 O O . GLN A 1 99 ? 0.116 -27.203 1.618 1 95.31 99 GLN A O 1
ATOM 750 N N . GLN A 1 100 ? 0.868 -26.188 3.457 1 95.94 100 GLN A N 1
ATOM 751 C CA . GLN A 1 100 ? 2.262 -26.547 3.215 1 95.94 100 GLN A CA 1
ATOM 752 C C . GLN A 1 100 ? 2.43 -28.062 3.098 1 95.94 100 GLN A C 1
ATOM 754 O O . GLN A 1 100 ? 3.244 -28.531 2.309 1 95.94 100 GLN A O 1
ATOM 759 N N . ALA A 1 101 ? 1.694 -28.734 3.893 1 95.94 101 ALA A N 1
ATOM 760 C CA . ALA A 1 101 ? 1.803 -30.188 3.9 1 95.94 101 ALA A CA 1
ATOM 761 C C . ALA A 1 101 ? 1.459 -30.781 2.533 1 95.94 101 ALA A C 1
ATOM 763 O O . ALA A 1 101 ? 2.076 -31.75 2.092 1 95.94 101 ALA A O 1
ATOM 764 N N . ASP A 1 102 ? 0.494 -30.219 1.89 1 96.81 102 ASP A N 1
ATOM 765 C CA . ASP A 1 102 ? 0.119 -30.641 0.546 1 96.81 102 ASP A CA 1
ATOM 766 C C . ASP A 1 102 ? 1.259 -30.406 -0.443 1 96.81 102 ASP A C 1
ATOM 768 O O . ASP A 1 102 ? 1.608 -31.297 -1.219 1 96.81 102 ASP A O 1
ATOM 772 N N . ALA A 1 103 ? 1.807 -29.25 -0.382 1 96.81 103 ALA A N 1
ATOM 773 C CA . ALA A 1 103 ? 2.91 -28.906 -1.273 1 96.81 103 ALA A CA 1
ATOM 774 C C . ALA A 1 103 ? 4.121 -29.797 -1.021 1 96.81 103 ALA A C 1
ATOM 776 O O . ALA A 1 103 ? 4.82 -30.188 -1.96 1 96.81 103 ALA A O 1
ATOM 777 N N . LEU A 1 104 ? 4.34 -30.094 0.232 1 96.94 104 LEU A N 1
ATOM 778 C CA . LEU A 1 104 ? 5.449 -30.969 0.595 1 96.94 104 LEU A CA 1
ATOM 779 C C . LEU A 1 104 ? 5.27 -32.344 -0.017 1 96.94 104 LEU A C 1
ATOM 781 O O . LEU A 1 104 ? 6.227 -32.938 -0.529 1 96.94 104 LEU A O 1
ATOM 785 N N . LYS A 1 105 ? 4.078 -32.844 0.025 1 95.81 105 LYS A N 1
ATOM 786 C CA . LYS A 1 105 ? 3.783 -34.156 -0.599 1 95.81 105 LYS A CA 1
ATOM 787 C C . LYS A 1 105 ? 4.105 -34.125 -2.092 1 95.81 105 LYS A C 1
ATOM 789 O O . LYS A 1 105 ? 4.707 -35.062 -2.619 1 95.81 105 LYS A O 1
ATOM 794 N N . MET A 1 106 ? 3.734 -33.094 -2.719 1 97.12 106 MET A N 1
ATOM 795 C CA . MET A 1 106 ? 4 -32.938 -4.145 1 97.12 106 MET A CA 1
ATOM 796 C C . MET A 1 106 ? 5.5 -32.844 -4.41 1 97.12 106 MET A C 1
ATOM 798 O O . MET A 1 106 ? 6.004 -33.438 -5.363 1 97.12 106 MET A O 1
ATOM 802 N N . ALA A 1 107 ? 6.156 -32.094 -3.559 1 96.56 107 ALA A N 1
ATOM 803 C CA . ALA A 1 107 ? 7.602 -31.938 -3.697 1 96.56 107 ALA A CA 1
ATOM 804 C C . ALA A 1 107 ? 8.305 -33.281 -3.553 1 96.56 107 ALA A C 1
ATOM 806 O O . ALA A 1 107 ? 9.203 -33.625 -4.336 1 96.56 107 ALA A O 1
ATOM 807 N N . ASN A 1 108 ? 7.887 -34.031 -2.6 1 96 108 ASN A N 1
ATOM 808 C CA . ASN A 1 108 ? 8.453 -35.344 -2.389 1 96 108 ASN A CA 1
ATOM 809 C C . ASN A 1 108 ? 8.211 -36.281 -3.59 1 96 108 ASN A C 1
ATOM 811 O O . ASN A 1 108 ? 9.109 -37 -4.016 1 96 108 ASN A O 1
ATOM 815 N N . ALA A 1 109 ? 7.023 -36.188 -4.086 1 95.88 109 ALA A N 1
ATOM 816 C CA . ALA A 1 109 ? 6.691 -37 -5.266 1 95.88 109 ALA A CA 1
ATOM 817 C C . ALA A 1 109 ? 7.57 -36.625 -6.453 1 95.88 109 ALA A C 1
ATOM 819 O O . ALA A 1 109 ? 8.102 -37.5 -7.145 1 95.88 109 ALA A O 1
ATOM 820 N N . ALA A 1 110 ? 7.723 -35.375 -6.688 1 95.31 110 ALA A N 1
ATOM 821 C CA . ALA A 1 110 ? 8.555 -34.906 -7.797 1 95.31 110 ALA A CA 1
ATOM 822 C C . ALA A 1 110 ? 10 -35.344 -7.625 1 95.31 110 ALA A C 1
ATOM 824 O O . ALA A 1 110 ? 10.688 -35.656 -8.609 1 95.31 110 ALA A O 1
ATOM 825 N N . GLN A 1 111 ? 10.453 -35.375 -6.406 1 94.31 111 GLN A N 1
ATOM 826 C CA . GLN A 1 111 ? 11.812 -35.812 -6.121 1 94.31 111 GLN A CA 1
ATOM 827 C C . GLN A 1 111 ? 11.969 -37.312 -6.344 1 94.31 111 GLN A C 1
ATOM 829 O O . GLN A 1 111 ? 13.023 -37.781 -6.762 1 94.31 111 GLN A O 1
ATOM 834 N N . TYR A 1 112 ? 10.93 -38.031 -6.043 1 94.56 112 TYR A N 1
ATOM 835 C CA . TYR A 1 112 ? 10.945 -39.469 -6.215 1 94.56 112 TYR A CA 1
ATOM 836 C C . TYR A 1 112 ? 10.961 -39.844 -7.691 1 94.56 112 TYR A C 1
ATOM 838 O O . TYR A 1 112 ? 11.547 -40.875 -8.07 1 94.56 112 TYR A O 1
ATOM 846 N N . TYR A 1 113 ? 10.391 -39.031 -8.508 1 93.06 113 TYR A N 1
ATOM 847 C CA . TYR A 1 113 ? 10.359 -39.25 -9.945 1 93.06 113 TYR A CA 1
ATOM 848 C C . TYR A 1 113 ? 11.07 -38.094 -10.68 1 93.06 113 TYR A C 1
ATOM 850 O O . TYR A 1 113 ? 10.445 -37.375 -11.461 1 93.06 113 TYR A O 1
ATOM 858 N N . PRO A 1 114 ? 12.367 -38.031 -10.578 1 89.62 114 PRO A N 1
ATOM 859 C CA . PRO A 1 114 ? 13.102 -36.844 -11.039 1 89.62 114 PRO A CA 1
ATOM 860 C C . PRO A 1 114 ? 13.141 -36.75 -12.562 1 89.62 114 PRO A C 1
ATOM 862 O O . PRO A 1 114 ? 13.477 -35.688 -13.102 1 89.62 114 PRO A O 1
ATOM 865 N N . SER A 1 115 ? 12.836 -37.812 -13.242 1 90.38 115 SER A N 1
ATOM 866 C CA . SER A 1 115 ? 12.828 -37.75 -14.695 1 90.38 115 SER A CA 1
ATOM 867 C C . SER A 1 115 ? 11.586 -37.031 -15.219 1 90.38 115 SER A C 1
ATOM 869 O O . SER A 1 115 ? 11.562 -36.562 -16.359 1 90.38 115 SER A O 1
ATOM 871 N N . LEU A 1 116 ? 10.586 -36.938 -14.438 1 93.38 116 LEU A N 1
ATOM 872 C CA . LEU A 1 116 ? 9.336 -36.312 -14.836 1 93.38 116 LEU A CA 1
ATOM 873 C C . LEU A 1 116 ? 9.352 -34.812 -14.508 1 93.38 116 LEU A C 1
ATOM 875 O O . LEU A 1 116 ? 10 -34.406 -13.547 1 93.38 116 LEU A O 1
ATOM 879 N N . ILE A 1 117 ? 8.656 -34.031 -15.297 1 94.62 117 ILE A N 1
ATOM 880 C CA . ILE A 1 117 ? 8.406 -32.625 -15.008 1 94.62 117 ILE A CA 1
ATOM 881 C C . ILE A 1 117 ? 7.305 -32.5 -13.953 1 94.62 117 ILE A C 1
ATOM 883 O O . ILE A 1 117 ? 6.242 -33.125 -14.086 1 94.62 117 ILE A O 1
ATOM 887 N N . GLY A 1 118 ? 7.535 -31.891 -12.859 1 96.12 118 GLY A N 1
ATOM 888 C CA . GLY A 1 118 ? 6.605 -31.469 -11.82 1 96.12 118 GLY A CA 1
ATOM 889 C C . GLY A 1 118 ? 6.812 -30.031 -11.375 1 96.12 118 GLY A C 1
ATOM 890 O O . GLY A 1 118 ? 7.699 -29.75 -10.562 1 96.12 118 GLY A O 1
ATOM 891 N N . ILE A 1 119 ? 5.973 -29.156 -11.977 1 96.88 119 ILE A N 1
ATOM 892 C CA . ILE A 1 119 ? 6.258 -27.734 -11.742 1 96.88 119 ILE A CA 1
ATOM 893 C C . ILE A 1 119 ? 4.953 -26.984 -11.469 1 96.88 119 ILE A C 1
ATOM 895 O O . ILE A 1 119 ? 3.865 -27.531 -11.695 1 96.88 119 ILE A O 1
ATOM 899 N N . VAL A 1 120 ? 5.074 -25.797 -10.875 1 97.31 120 VAL A N 1
ATOM 900 C CA . VAL A 1 120 ? 3.947 -24.906 -10.586 1 97.31 120 VAL A CA 1
ATOM 901 C C . VAL A 1 120 ? 3.844 -23.828 -11.672 1 97.31 120 VAL A C 1
ATOM 903 O O . VAL A 1 120 ? 4.855 -23.281 -12.102 1 97.31 120 VAL A O 1
ATOM 906 N N . SER A 1 121 ? 2.664 -23.469 -12.086 1 94.12 121 SER A N 1
ATOM 907 C CA . SER A 1 121 ? 2.445 -22.562 -13.203 1 94.12 121 SER A CA 1
ATOM 908 C C . SER A 1 121 ? 2.492 -21.109 -12.742 1 94.12 121 SER A C 1
ATOM 910 O O . SER A 1 121 ? 1.528 -20.359 -12.93 1 94.12 121 SER A O 1
ATOM 912 N N . TYR A 1 122 ? 3.539 -20.641 -12.203 1 96.06 122 TYR A N 1
ATOM 913 C CA . TYR A 1 122 ? 3.787 -19.219 -11.969 1 96.06 122 TYR A CA 1
ATOM 914 C C . TYR A 1 122 ? 4.41 -18.562 -13.195 1 96.06 122 TYR A C 1
ATOM 916 O O . TYR A 1 122 ? 5.637 -18.438 -13.289 1 96.06 122 TYR A O 1
ATOM 924 N N . GLY A 1 123 ? 3.574 -18.078 -14.062 1 94.06 123 GLY A N 1
ATOM 925 C CA . GLY A 1 123 ? 3.979 -17.531 -15.344 1 94.06 123 GLY A CA 1
ATOM 926 C C . GLY A 1 123 ? 4.863 -16.312 -15.211 1 94.06 123 GLY A C 1
ATOM 927 O O . GLY A 1 123 ? 5.617 -15.977 -16.125 1 94.06 123 GLY A O 1
ATOM 928 N N . MET A 1 124 ? 4.887 -15.664 -14.047 1 96.31 124 MET A N 1
ATOM 929 C CA . MET A 1 124 ? 5.625 -14.414 -13.852 1 96.31 124 MET A CA 1
ATOM 930 C C . MET A 1 124 ? 7.125 -14.648 -13.961 1 96.31 124 MET A C 1
ATOM 932 O O . MET A 1 124 ? 7.871 -13.742 -14.344 1 96.31 124 MET A O 1
ATOM 936 N N . ARG A 1 125 ? 7.551 -15.875 -13.688 1 97.44 125 ARG A N 1
ATOM 937 C CA . ARG A 1 125 ? 8.977 -16.172 -13.797 1 97.44 125 ARG A CA 1
ATOM 938 C C . ARG A 1 125 ? 9.445 -16.094 -15.242 1 97.44 125 ARG A C 1
ATOM 940 O O . ARG A 1 125 ? 10.633 -15.883 -15.508 1 97.44 125 ARG A O 1
ATOM 947 N N . PHE A 1 126 ? 8.492 -16.234 -16.156 1 96.12 126 PHE A N 1
ATOM 948 C CA . PHE A 1 126 ? 8.836 -16.25 -17.578 1 96.12 126 PHE A CA 1
ATOM 949 C C . PHE A 1 126 ? 8.508 -14.906 -18.219 1 96.12 126 PHE A C 1
ATOM 951 O O . PHE A 1 126 ? 8.617 -14.75 -19.438 1 96.12 126 PHE A O 1
ATOM 958 N N . ASP A 1 127 ? 8.07 -13.922 -17.453 1 95.06 127 ASP A N 1
ATOM 959 C CA . ASP A 1 127 ? 7.789 -12.578 -17.938 1 95.06 127 ASP A CA 1
ATOM 960 C C . ASP A 1 127 ? 9.078 -11.828 -18.266 1 95.06 127 ASP A C 1
ATOM 962 O O . ASP A 1 127 ? 9.969 -11.711 -17.422 1 95.06 127 ASP A O 1
ATOM 966 N N . PRO A 1 128 ? 9.164 -11.328 -19.484 1 94.81 128 PRO A N 1
ATOM 967 C CA . PRO A 1 128 ? 10.422 -10.695 -19.891 1 94.81 128 PRO A CA 1
ATOM 968 C C . PRO A 1 128 ? 10.789 -9.5 -19.016 1 94.81 128 PRO A C 1
ATOM 970 O O . PRO A 1 128 ? 11.977 -9.242 -18.781 1 94.81 128 PRO A O 1
ATOM 973 N N . ILE A 1 129 ? 9.828 -8.742 -18.594 1 96.62 129 ILE A N 1
ATOM 974 C CA . ILE A 1 129 ? 10.086 -7.578 -17.75 1 96.62 129 ILE A CA 1
ATOM 975 C C . ILE A 1 129 ? 10.664 -8.031 -16.422 1 96.62 129 ILE A C 1
ATOM 977 O O . ILE A 1 129 ? 11.656 -7.469 -15.938 1 96.62 129 ILE A O 1
ATOM 981 N N . LEU A 1 130 ? 10.102 -9.078 -15.852 1 97.19 130 LEU A N 1
ATOM 982 C CA . LEU A 1 130 ? 10.57 -9.562 -14.562 1 97.19 130 LEU A CA 1
ATOM 983 C C . LEU A 1 130 ? 11.922 -10.258 -14.695 1 97.19 130 LEU A C 1
ATOM 985 O O . LEU A 1 130 ? 12.758 -10.188 -13.789 1 97.19 130 LEU A O 1
ATOM 989 N N . GLN A 1 131 ? 12.109 -10.93 -15.82 1 97.56 131 GLN A N 1
ATOM 990 C CA . GLN A 1 131 ? 13.422 -11.523 -16.062 1 97.56 131 GLN A CA 1
ATOM 991 C C . GLN A 1 131 ? 14.5 -10.445 -16.172 1 97.56 131 GLN A C 1
ATOM 993 O O . GLN A 1 131 ? 15.602 -10.617 -15.641 1 97.56 131 GLN A O 1
ATOM 998 N N . LYS A 1 132 ? 14.148 -9.414 -16.875 1 97.75 132 LYS A N 1
ATOM 999 C CA . LYS A 1 132 ? 15.086 -8.297 -16.953 1 97.75 132 LYS A CA 1
ATOM 1000 C C . LYS A 1 132 ? 15.352 -7.711 -15.57 1 97.75 132 LYS A C 1
ATOM 1002 O O . LYS A 1 132 ? 16.5 -7.414 -15.227 1 97.75 132 LYS A O 1
ATOM 1007 N N . MET A 1 133 ? 14.328 -7.516 -14.828 1 98.31 133 MET A N 1
ATOM 1008 C CA . MET A 1 133 ? 14.469 -7.016 -13.461 1 98.31 133 MET A CA 1
ATOM 1009 C C . MET A 1 133 ? 15.398 -7.918 -12.648 1 98.31 133 MET A C 1
ATOM 1011 O O . MET A 1 133 ? 16.281 -7.426 -11.938 1 98.31 133 MET A O 1
ATOM 1015 N N . GLN A 1 134 ? 15.211 -9.211 -12.75 1 98.31 134 GLN A N 1
ATOM 1016 C CA . GLN A 1 134 ? 16.062 -10.172 -12.047 1 98.31 134 GLN A CA 1
ATOM 1017 C C . GLN A 1 134 ? 17.516 -10 -12.438 1 98.31 134 GLN A C 1
ATOM 1019 O O . GLN A 1 134 ? 18.406 -9.969 -11.578 1 98.31 134 GLN A O 1
ATOM 1024 N N . SER A 1 135 ? 17.734 -9.945 -13.727 1 98.19 135 SER A N 1
ATOM 1025 C CA . SER A 1 135 ? 19.094 -9.781 -14.227 1 98.19 135 SER A CA 1
ATOM 1026 C C . SER A 1 135 ? 19.766 -8.539 -13.641 1 98.19 135 SER A C 1
ATOM 1028 O O . SER A 1 135 ? 20.922 -8.586 -13.242 1 98.19 135 SER A O 1
ATOM 1030 N N . LEU A 1 136 ? 19.047 -7.457 -13.562 1 98.31 136 LEU A N 1
ATOM 1031 C CA . LEU A 1 136 ? 19.562 -6.199 -13.039 1 98.31 136 LEU A CA 1
ATOM 1032 C C . LEU A 1 136 ? 19.828 -6.305 -11.539 1 98.31 136 LEU A C 1
ATOM 1034 O O . LEU A 1 136 ? 20.844 -5.789 -11.047 1 98.31 136 LEU A O 1
ATOM 1038 N N . ILE A 1 137 ? 18.984 -6.988 -10.859 1 97.88 137 ILE A N 1
ATOM 1039 C CA . ILE A 1 137 ? 19.125 -7.164 -9.422 1 97.88 137 ILE A CA 1
ATOM 1040 C C . ILE A 1 137 ? 20.344 -8.039 -9.125 1 97.88 137 ILE A C 1
ATOM 1042 O O . ILE A 1 137 ? 21.156 -7.715 -8.25 1 97.88 137 ILE A O 1
ATOM 1046 N N . LEU A 1 138 ? 20.453 -9.117 -9.812 1 95.38 138 LEU A N 1
ATOM 1047 C CA . LEU A 1 138 ? 21.547 -10.07 -9.594 1 95.38 138 LEU A CA 1
ATOM 1048 C C . LEU A 1 138 ? 22.891 -9.445 -9.938 1 95.38 138 LEU A C 1
ATOM 1050 O O . LEU A 1 138 ? 23.922 -9.82 -9.367 1 95.38 138 LEU A O 1
ATOM 1054 N N . SER A 1 139 ? 22.891 -8.469 -10.828 1 96.88 139 SER A N 1
ATOM 1055 C CA . SER A 1 139 ? 24.125 -7.773 -11.188 1 96.88 139 SER A CA 1
ATOM 1056 C C . SER A 1 139 ? 24.391 -6.598 -10.258 1 96.88 139 SER A C 1
ATOM 1058 O O . SER A 1 139 ? 25.281 -5.789 -10.508 1 96.88 139 SER A O 1
ATOM 1060 N N . SER A 1 140 ? 23.562 -6.371 -9.266 1 96.69 140 SER A N 1
ATOM 1061 C CA . SER A 1 140 ? 23.688 -5.312 -8.266 1 96.69 140 SER A CA 1
ATOM 1062 C C . SER A 1 140 ? 23.562 -3.934 -8.906 1 96.69 140 SER A C 1
ATOM 1064 O O . SER A 1 140 ? 24.234 -2.988 -8.492 1 96.69 140 SER A O 1
ATOM 1066 N N . PHE A 1 141 ? 22.766 -3.908 -9.961 1 97.25 141 PHE A N 1
ATOM 1067 C CA . PHE A 1 141 ? 22.547 -2.682 -10.719 1 97.25 141 PHE A CA 1
ATOM 1068 C C . PHE A 1 141 ? 22.016 -1.573 -9.82 1 97.25 141 PHE A C 1
ATOM 1070 O O . PHE A 1 141 ? 22.375 -0.405 -9.984 1 97.25 141 PHE A O 1
ATOM 1077 N N . ILE A 1 142 ? 21.203 -1.898 -8.82 1 97.62 142 ILE A N 1
ATOM 1078 C CA . ILE A 1 142 ? 20.656 -0.894 -7.918 1 97.62 142 ILE A CA 1
ATOM 1079 C C . ILE A 1 142 ? 21.25 -1.067 -6.523 1 97.62 142 ILE A C 1
ATOM 1081 O O . ILE A 1 142 ? 20.672 -0.609 -5.535 1 97.62 142 ILE A O 1
ATOM 1085 N N . GLY A 1 143 ? 22.312 -1.729 -6.375 1 97 143 GLY A N 1
ATOM 1086 C CA . GLY A 1 143 ? 22.984 -1.93 -5.098 1 97 143 GLY A CA 1
ATOM 1087 C C . GLY A 1 143 ? 22.281 -2.934 -4.207 1 97 143 GLY A C 1
ATOM 1088 O O . GLY A 1 143 ? 21.75 -3.938 -4.691 1 97 143 GLY A O 1
ATOM 1089 N N . GLN A 1 144 ? 22.375 -2.713 -2.912 1 96.69 144 GLN A N 1
ATOM 1090 C CA . GLN A 1 144 ? 21.734 -3.594 -1.942 1 96.69 144 GLN A CA 1
ATOM 1091 C C . GLN A 1 144 ? 20.219 -3.355 -1.893 1 96.69 144 GLN A C 1
ATOM 1093 O O . GLN A 1 144 ? 19.766 -2.217 -1.744 1 96.69 144 GLN A O 1
ATOM 1098 N N . ILE A 1 145 ? 19.438 -4.418 -1.99 1 97.88 145 ILE A N 1
ATOM 1099 C CA . ILE A 1 145 ? 17.984 -4.301 -1.925 1 97.88 145 ILE A CA 1
ATOM 1100 C C . ILE A 1 145 ? 17.562 -3.896 -0.515 1 97.88 145 ILE A C 1
ATOM 1102 O O . ILE A 1 145 ? 17.969 -4.527 0.466 1 97.88 145 ILE A O 1
ATOM 1106 N N . MET A 1 146 ? 16.766 -2.852 -0.433 1 98.12 146 MET A N 1
ATOM 1107 C CA . MET A 1 146 ? 16.359 -2.346 0.875 1 98.12 146 MET A CA 1
ATOM 1108 C C . MET A 1 146 ? 14.859 -2.518 1.083 1 98.12 146 MET A C 1
ATOM 1110 O O . MET A 1 146 ? 14.414 -2.869 2.178 1 98.12 146 MET A O 1
ATOM 1114 N N . LEU A 1 147 ? 14.109 -2.295 0.043 1 98.69 147 LEU A N 1
ATOM 1115 C CA . LEU A 1 147 ? 12.648 -2.324 0.148 1 98.69 147 LEU A CA 1
ATOM 1116 C C . LEU A 1 147 ? 12.023 -2.861 -1.135 1 98.69 147 LEU A C 1
ATOM 1118 O O . LEU A 1 147 ? 12.445 -2.494 -2.236 1 98.69 147 LEU A O 1
ATOM 1122 N N . ILE A 1 148 ? 11.102 -3.711 -0.972 1 98.81 148 ILE A N 1
ATOM 1123 C CA . ILE A 1 148 ? 10.234 -4.168 -2.053 1 98.81 148 ILE A CA 1
ATOM 1124 C C . ILE A 1 148 ? 8.789 -3.793 -1.746 1 98.81 148 ILE A C 1
ATOM 1126 O O . ILE A 1 148 ? 8.258 -4.145 -0.689 1 98.81 148 ILE A O 1
ATOM 1130 N N . SER A 1 149 ? 8.172 -3.055 -2.596 1 98.5 149 SER A N 1
ATOM 1131 C CA . SER A 1 149 ? 6.777 -2.652 -2.42 1 98.5 149 SER A CA 1
ATOM 1132 C C . SER A 1 149 ? 5.918 -3.117 -3.59 1 98.5 149 SER A C 1
ATOM 1134 O O . SER A 1 149 ? 6.301 -2.959 -4.75 1 98.5 149 SER A O 1
ATOM 1136 N N . VAL A 1 150 ? 4.789 -3.711 -3.268 1 98.5 150 VAL A N 1
ATOM 1137 C CA . VAL A 1 150 ? 3.852 -4.184 -4.281 1 98.5 150 VAL A CA 1
ATOM 1138 C C . VAL A 1 150 ? 2.451 -3.652 -3.979 1 98.5 150 VAL A C 1
ATOM 1140 O O . VAL A 1 150 ? 1.957 -3.797 -2.857 1 98.5 150 VAL A O 1
ATOM 1143 N N . ASP A 1 151 ? 1.871 -3.031 -4.883 1 97.5 151 ASP A N 1
ATOM 1144 C CA . ASP A 1 151 ? 0.475 -2.605 -4.836 1 97.5 151 ASP A CA 1
ATOM 1145 C C . ASP A 1 151 ? -0.349 -3.297 -5.918 1 97.5 151 ASP A C 1
ATOM 1147 O O . ASP A 1 151 ? 0.005 -3.25 -7.098 1 97.5 151 ASP A O 1
ATOM 1151 N N . ILE A 1 152 ? -1.393 -3.969 -5.477 1 96.62 152 ILE A N 1
ATOM 1152 C CA . ILE A 1 152 ? -2.201 -4.766 -6.391 1 96.62 152 ILE A CA 1
ATOM 1153 C C . ILE A 1 152 ? -3.666 -4.355 -6.281 1 96.62 152 ILE A C 1
ATOM 1155 O O . ILE A 1 152 ? -4.223 -4.309 -5.184 1 96.62 152 ILE A O 1
ATOM 1159 N N . ASN A 1 153 ? -4.27 -4.086 -7.379 1 94.56 153 ASN A N 1
ATOM 1160 C CA . ASN A 1 153 ? -5.695 -3.773 -7.457 1 94.56 153 ASN A CA 1
ATOM 1161 C C . ASN A 1 153 ? -6.387 -4.594 -8.539 1 94.56 153 ASN A C 1
ATOM 1163 O O . ASN A 1 153 ? -5.883 -4.711 -9.656 1 94.56 153 ASN A O 1
ATOM 1167 N N . THR A 1 154 ? -7.469 -5.168 -8.188 1 92.88 154 THR A N 1
ATOM 1168 C CA . THR A 1 154 ? -8.234 -5.934 -9.156 1 92.88 154 THR A CA 1
ATOM 1169 C C . THR A 1 154 ? -9.719 -5.918 -8.805 1 92.88 154 THR A C 1
ATOM 1171 O O . THR A 1 154 ? -10.102 -5.465 -7.727 1 92.88 154 THR A O 1
ATOM 1174 N N . SER A 1 155 ? -10.516 -6.359 -9.773 1 91 155 SER A N 1
ATOM 1175 C CA . SER A 1 155 ? -11.938 -6.555 -9.5 1 91 155 SER A CA 1
ATOM 1176 C C . SER A 1 155 ? -12.18 -7.805 -8.664 1 91 155 SER A C 1
ATOM 1178 O O . SER A 1 155 ? -11.234 -8.547 -8.367 1 91 155 SER A O 1
ATOM 1180 N N . SER A 1 156 ? -13.406 -8.016 -8.312 1 91.38 156 SER A N 1
ATOM 1181 C CA . SER A 1 156 ? -13.773 -9.102 -7.414 1 91.38 156 SER A CA 1
ATOM 1182 C C . SER A 1 156 ? -13.328 -10.453 -7.965 1 91.38 156 SER A C 1
ATOM 1184 O O . SER A 1 156 ? -13.438 -10.703 -9.164 1 91.38 156 SER A O 1
ATOM 1186 N N . LEU A 1 157 ? -12.914 -11.297 -7.078 1 89.44 157 LEU A N 1
ATOM 1187 C CA . LEU A 1 157 ? -12.461 -12.633 -7.461 1 89.44 157 LEU A CA 1
ATOM 1188 C C . LEU A 1 157 ? -13.617 -13.633 -7.414 1 89.44 157 LEU A C 1
ATOM 1190 O O . LEU A 1 157 ? -13.469 -14.773 -7.855 1 89.44 157 LEU A O 1
ATOM 1194 N N . VAL A 1 158 ? -14.703 -13.125 -6.871 1 89.94 158 VAL A N 1
ATOM 1195 C CA . VAL A 1 158 ? -15.844 -14.023 -6.711 1 89.94 158 VAL A CA 1
ATOM 1196 C C . VAL A 1 158 ? -16.797 -13.852 -7.887 1 89.94 158 VAL A C 1
ATOM 1198 O O . VAL A 1 158 ? -17.031 -12.734 -8.344 1 89.94 158 VAL A O 1
ATOM 1201 N N . GLY A 1 159 ? -17.281 -14.945 -8.383 1 85.62 159 GLY A N 1
ATOM 1202 C CA . GLY A 1 159 ? -18.219 -14.93 -9.5 1 85.62 159 GLY A CA 1
ATOM 1203 C C . GLY A 1 159 ? -19.672 -14.93 -9.062 1 85.62 159 GLY A C 1
ATOM 1204 O O . GLY A 1 159 ? -20 -14.43 -7.984 1 85.62 159 GLY A O 1
ATOM 1205 N N . ASP A 1 160 ? -20.469 -15.461 -9.969 1 85.19 160 ASP A N 1
ATOM 1206 C CA . ASP A 1 160 ? -21.922 -15.406 -9.781 1 85.19 160 ASP A CA 1
ATOM 1207 C C . ASP A 1 160 ? -22.391 -16.562 -8.914 1 85.19 160 ASP A C 1
ATOM 1209 O O . ASP A 1 160 ? -23.516 -16.547 -8.391 1 85.19 160 ASP A O 1
ATOM 1213 N N . GLU A 1 161 ? -21.578 -17.531 -8.805 1 87.75 161 GLU A N 1
ATOM 1214 C CA . GLU A 1 161 ? -21.938 -18.703 -8 1 87.75 161 GLU A CA 1
ATOM 1215 C C . GLU A 1 161 ? -20.906 -18.953 -6.906 1 87.75 161 GLU A C 1
ATOM 1217 O O . GLU A 1 161 ? -19.719 -18.672 -7.082 1 87.75 161 GLU A O 1
ATOM 1222 N N . TYR A 1 162 ? -21.484 -19.484 -5.805 1 92 162 TYR A N 1
ATOM 1223 C CA . TYR A 1 162 ? -20.594 -19.828 -4.711 1 92 162 TYR A CA 1
ATOM 1224 C C . TYR A 1 162 ? -19.594 -20.906 -5.137 1 92 162 TYR A C 1
ATOM 1226 O O . TYR A 1 162 ? -19.984 -21.906 -5.746 1 92 162 TYR A O 1
ATOM 1234 N N . SER A 1 163 ? -18.391 -20.75 -4.965 1 91.44 163 SER A N 1
ATOM 1235 C CA . SER A 1 163 ? -17.312 -21.672 -5.305 1 91.44 163 SER A CA 1
ATOM 1236 C C . SER A 1 163 ? -16.203 -21.641 -4.25 1 91.44 163 SER A C 1
ATOM 1238 O O . SER A 1 163 ? -16.344 -20.969 -3.223 1 91.44 163 SER A O 1
ATOM 1240 N N . TRP A 1 164 ? -15.172 -22.406 -4.504 1 92.81 164 TRP A N 1
ATOM 1241 C CA . TRP A 1 164 ? -14.055 -22.453 -3.57 1 92.81 164 TRP A CA 1
ATOM 1242 C C . TRP A 1 164 ? -13.414 -21.078 -3.408 1 92.81 164 TRP A C 1
ATOM 1244 O O . TRP A 1 164 ? -12.844 -20.766 -2.361 1 92.81 164 TRP A O 1
ATOM 1254 N N . LEU A 1 165 ? -13.562 -20.219 -4.344 1 93.69 165 LEU A N 1
ATOM 1255 C CA . LEU A 1 165 ? -12.992 -18.875 -4.312 1 93.69 165 LEU A CA 1
ATOM 1256 C C . LEU A 1 165 ? -13.648 -18.031 -3.225 1 93.69 165 LEU A C 1
ATOM 1258 O O . LEU A 1 165 ? -13.078 -17.031 -2.783 1 93.69 165 LEU A O 1
ATOM 1262 N N . CYS A 1 166 ? -14.828 -18.438 -2.746 1 95.56 166 CYS A N 1
ATOM 1263 C CA . CYS A 1 166 ? -15.602 -17.688 -1.762 1 95.56 166 CYS A CA 1
ATOM 1264 C C . CYS A 1 166 ? -15.227 -18.094 -0.344 1 95.56 166 CYS A C 1
ATOM 1266 O O . CYS A 1 166 ? -15.609 -17.438 0.622 1 95.56 166 CYS A O 1
ATOM 1268 N N . ASP A 1 167 ? -14.484 -19.141 -0.253 1 96.31 167 ASP A N 1
ATOM 1269 C CA . ASP A 1 167 ? -14.273 -19.781 1.047 1 96.31 167 ASP A CA 1
ATOM 1270 C C . ASP A 1 167 ? -12.812 -19.703 1.462 1 96.31 167 ASP A C 1
ATOM 1272 O O . ASP A 1 167 ? -11.945 -20.281 0.793 1 96.31 167 ASP A O 1
ATOM 1276 N N . GLU A 1 168 ? -12.57 -19.156 2.604 1 95.62 168 GLU A N 1
ATOM 1277 C CA . GLU A 1 168 ? -11.211 -18.984 3.09 1 95.62 168 GLU A CA 1
ATOM 1278 C C . GLU A 1 168 ? -10.539 -20.344 3.33 1 95.62 168 GLU A C 1
ATOM 1280 O O . GLU A 1 168 ? -9.328 -20.484 3.15 1 95.62 168 GLU A O 1
ATOM 1285 N N . ASN A 1 169 ? -11.273 -21.344 3.629 1 95.44 169 ASN A N 1
ATOM 1286 C CA . ASN A 1 169 ? -10.727 -22.656 3.969 1 95.44 169 ASN A CA 1
ATOM 1287 C C . ASN A 1 169 ? -10.523 -23.516 2.725 1 95.44 169 ASN A C 1
ATOM 1289 O O . ASN A 1 169 ? -9.891 -24.562 2.793 1 95.44 169 ASN A O 1
ATOM 1293 N N . SER A 1 170 ? -10.977 -23.031 1.615 1 95.81 170 SER A N 1
ATOM 1294 C CA . SER A 1 170 ? -10.852 -23.797 0.375 1 95.81 170 SER A CA 1
ATOM 1295 C C . SER A 1 170 ? -9.789 -23.188 -0.54 1 95.81 170 SER A C 1
ATOM 1297 O O . SER A 1 170 ? -9.695 -23.547 -1.715 1 95.81 170 SER A O 1
ATOM 1299 N N . GLY A 1 171 ? -9.078 -22.219 -0.016 1 95.44 171 GLY A N 1
ATOM 1300 C CA . GLY A 1 171 ? -8 -21.609 -0.782 1 95.44 171 GLY A CA 1
ATOM 1301 C C . GLY A 1 171 ? -8.398 -20.328 -1.478 1 95.44 171 GLY A C 1
ATOM 1302 O O . GLY A 1 171 ? -7.648 -19.797 -2.303 1 95.44 171 GLY A O 1
ATOM 1303 N N . GLY A 1 172 ? -9.594 -19.844 -1.151 1 95.75 172 GLY A N 1
ATOM 1304 C CA . GLY A 1 172 ? -10.031 -18.594 -1.729 1 95.75 172 GLY A CA 1
ATOM 1305 C C . GLY A 1 172 ? -9.391 -17.375 -1.079 1 95.75 172 GLY A C 1
ATOM 1306 O O . GLY A 1 172 ? -8.742 -17.5 -0.036 1 95.75 172 GLY A O 1
ATOM 1307 N N . GLY A 1 173 ? -9.547 -16.219 -1.836 1 96.75 173 GLY A N 1
ATOM 1308 C CA . GLY A 1 173 ? -9.055 -14.969 -1.291 1 96.75 173 GLY A CA 1
ATOM 1309 C C . GLY A 1 173 ? -7.91 -14.375 -2.086 1 96.75 173 GLY A C 1
ATOM 1310 O O . GLY A 1 173 ? -7.164 -15.109 -2.746 1 96.75 173 GLY A O 1
ATOM 1311 N N . ILE A 1 174 ? -7.738 -13.156 -1.901 1 96.88 174 ILE A N 1
ATOM 1312 C CA . ILE A 1 174 ? -6.773 -12.422 -2.713 1 96.88 174 ILE A CA 1
ATOM 1313 C C . ILE A 1 174 ? -5.352 -12.797 -2.291 1 96.88 174 ILE A C 1
ATOM 1315 O O . ILE A 1 174 ? -4.438 -12.805 -3.115 1 96.88 174 ILE A O 1
ATOM 1319 N N . LEU A 1 175 ? -5.121 -13.117 -1.024 1 98.12 175 LEU A N 1
ATOM 1320 C CA . LEU A 1 175 ? -3.809 -13.555 -0.563 1 98.12 175 LEU A CA 1
ATOM 1321 C C . LEU A 1 175 ? -3.342 -14.789 -1.332 1 98.12 175 LEU A C 1
ATOM 1323 O O . LEU A 1 175 ? -2.271 -14.773 -1.943 1 98.12 175 LEU A O 1
ATOM 1327 N N . THR A 1 176 ? -4.195 -15.781 -1.397 1 96.81 176 THR A N 1
ATOM 1328 C CA . THR A 1 176 ? -3.818 -17.047 -2.01 1 96.81 176 THR A CA 1
ATOM 1329 C C . THR A 1 176 ? -3.871 -16.953 -3.531 1 96.81 176 THR A C 1
ATOM 1331 O O . THR A 1 176 ? -2.945 -17.391 -4.219 1 96.81 176 THR A O 1
ATOM 1334 N N . VAL A 1 177 ? -4.871 -16.344 -4.039 1 94.62 177 VAL A N 1
ATOM 1335 C CA . VAL A 1 177 ? -5.172 -16.406 -5.465 1 94.62 177 VAL A CA 1
ATOM 1336 C C . VAL A 1 177 ? -4.277 -15.445 -6.227 1 94.62 177 VAL A C 1
ATOM 1338 O O . VAL A 1 177 ? -3.857 -15.727 -7.352 1 94.62 177 VAL A O 1
ATOM 1341 N N . ILE A 1 178 ? -3.973 -14.312 -5.578 1 95.5 178 ILE A N 1
ATOM 1342 C CA . ILE A 1 178 ? -3.254 -13.281 -6.316 1 95.5 178 ILE A CA 1
ATOM 1343 C C . ILE A 1 178 ? -1.87 -13.07 -5.703 1 95.5 178 ILE A C 1
ATOM 1345 O O . ILE A 1 178 ? -0.856 -13.172 -6.398 1 95.5 178 ILE A O 1
ATOM 1349 N N . CYS A 1 179 ? -1.793 -12.875 -4.41 1 97.56 179 CYS A N 1
ATOM 1350 C CA . CYS A 1 179 ? -0.524 -12.516 -3.785 1 97.56 179 CYS A CA 1
ATOM 1351 C C . CYS A 1 179 ? 0.471 -13.672 -3.881 1 97.56 179 CYS A C 1
ATOM 1353 O O . CYS A 1 179 ? 1.684 -13.453 -3.848 1 97.56 179 CYS A O 1
ATOM 1355 N N . SER A 1 180 ? -0.018 -14.891 -4.027 1 97.25 180 SER A N 1
ATOM 1356 C CA . SER A 1 180 ? 0.887 -16.031 -4.164 1 97.25 180 SER A CA 1
ATOM 1357 C C . SER A 1 180 ? 1.825 -15.852 -5.352 1 97.25 180 SER A C 1
ATOM 1359 O O . SER A 1 180 ? 3.002 -16.219 -5.281 1 97.25 180 SER A O 1
ATOM 1361 N N . HIS A 1 181 ? 1.345 -15.273 -6.441 1 97 181 HIS A N 1
ATOM 1362 C CA . HIS A 1 181 ? 2.17 -15.008 -7.617 1 97 181 HIS A CA 1
ATOM 1363 C C . HIS A 1 181 ? 3.324 -14.07 -7.277 1 97 181 HIS A C 1
ATOM 1365 O O . HIS A 1 181 ? 4.453 -14.281 -7.727 1 97 181 HIS A O 1
ATOM 1371 N N . PHE A 1 182 ? 3.051 -13.117 -6.48 1 98.06 182 PHE A N 1
ATOM 1372 C CA . PHE A 1 182 ? 4.055 -12.094 -6.188 1 98.06 182 PHE A CA 1
ATOM 1373 C C . PHE A 1 182 ? 5.043 -12.602 -5.141 1 98.06 182 PHE A C 1
ATOM 1375 O O . PHE A 1 182 ? 6.223 -12.242 -5.172 1 98.06 182 PHE A O 1
ATOM 1382 N N . ILE A 1 183 ? 4.531 -13.391 -4.199 1 98.5 183 ILE A N 1
ATOM 1383 C CA . ILE A 1 183 ? 5.441 -14.016 -3.248 1 98.5 183 ILE A CA 1
ATOM 1384 C C . ILE A 1 183 ? 6.477 -14.852 -4 1 98.5 183 ILE A C 1
ATOM 1386 O O . ILE A 1 183 ? 7.68 -14.742 -3.736 1 98.5 183 ILE A O 1
ATOM 1390 N N . ASP A 1 184 ? 6.043 -15.609 -4.949 1 98.31 184 ASP A N 1
ATOM 1391 C CA . ASP A 1 184 ? 6.945 -16.422 -5.766 1 98.31 184 ASP A CA 1
ATOM 1392 C C . ASP A 1 184 ? 7.871 -15.531 -6.598 1 98.31 184 ASP A C 1
ATOM 1394 O O . ASP A 1 184 ? 9.086 -15.734 -6.613 1 98.31 184 ASP A O 1
ATOM 1398 N N . ALA A 1 185 ? 7.305 -14.578 -7.297 1 98.19 185 ALA A N 1
ATOM 1399 C CA . ALA A 1 185 ? 8.078 -13.711 -8.188 1 98.19 185 ALA A CA 1
ATOM 1400 C C . ALA A 1 185 ? 9.18 -12.992 -7.422 1 98.19 185 ALA A C 1
ATOM 1402 O O . ALA A 1 185 ? 10.305 -12.875 -7.914 1 98.19 185 ALA A O 1
ATOM 1403 N N . ILE A 1 186 ? 8.875 -12.508 -6.25 1 98.31 186 ILE A N 1
ATOM 1404 C CA . ILE A 1 186 ? 9.844 -11.75 -5.453 1 98.31 186 ILE A CA 1
ATOM 1405 C C . ILE A 1 186 ? 10.992 -12.664 -5.047 1 98.31 186 ILE A C 1
ATOM 1407 O O . ILE A 1 186 ? 12.164 -12.281 -5.145 1 98.31 186 ILE A O 1
ATOM 1411 N N . SER A 1 187 ? 10.648 -13.852 -4.609 1 98.06 187 SER A N 1
ATOM 1412 C CA . SER A 1 187 ? 11.688 -14.812 -4.262 1 98.06 187 SER A CA 1
ATOM 1413 C C . SER A 1 187 ? 12.547 -15.164 -5.473 1 98.06 187 SER A C 1
ATOM 1415 O O . SER A 1 187 ? 13.766 -15.273 -5.367 1 98.06 187 SER A O 1
ATOM 1417 N N . PHE A 1 188 ? 11.953 -15.289 -6.578 1 98.06 188 PHE A N 1
ATOM 1418 C CA . PHE A 1 188 ? 12.633 -15.609 -7.828 1 98.06 188 PHE A CA 1
ATOM 1419 C C . PHE A 1 188 ? 13.562 -14.477 -8.242 1 98.06 188 PHE A C 1
ATOM 1421 O O . PHE A 1 188 ? 14.734 -14.711 -8.555 1 98.06 188 PHE A O 1
ATOM 1428 N N . ILE A 1 189 ? 13.094 -13.25 -8.227 1 97.75 189 ILE A N 1
ATOM 1429 C CA . ILE A 1 189 ? 13.805 -12.078 -8.719 1 97.75 189 ILE A CA 1
ATOM 1430 C C . ILE A 1 189 ? 14.977 -11.75 -7.789 1 97.75 189 ILE A C 1
ATOM 1432 O O . ILE A 1 189 ? 16.062 -11.383 -8.25 1 97.75 189 ILE A O 1
ATOM 1436 N N . THR A 1 190 ? 14.828 -11.93 -6.516 1 97.12 190 THR A N 1
ATOM 1437 C CA . THR A 1 190 ? 15.82 -11.469 -5.551 1 97.12 190 THR A CA 1
ATOM 1438 C C . THR A 1 190 ? 16.719 -12.617 -5.113 1 97.12 190 THR A C 1
ATOM 1440 O O . THR A 1 190 ? 17.812 -12.391 -4.586 1 97.12 190 THR A O 1
ATOM 1443 N N . GLY A 1 191 ? 16.188 -13.836 -5.238 1 96.44 191 GLY A N 1
ATOM 1444 C CA . GLY A 1 191 ? 16.891 -14.984 -4.695 1 96.44 191 GLY A CA 1
ATOM 1445 C C . GLY A 1 191 ? 16.828 -15.062 -3.184 1 96.44 191 GLY A C 1
ATOM 1446 O O . GLY A 1 191 ? 17.672 -15.719 -2.555 1 96.44 191 GLY A O 1
ATOM 1447 N N . LYS A 1 192 ? 15.867 -14.328 -2.604 1 96.88 192 LYS A N 1
ATOM 1448 C CA . LYS A 1 192 ? 15.766 -14.258 -1.149 1 96.88 192 LYS A CA 1
ATOM 1449 C C . LYS A 1 192 ? 14.391 -14.703 -0.671 1 96.88 192 LYS A C 1
ATOM 1451 O O . LYS A 1 192 ? 13.453 -14.797 -1.466 1 96.88 192 LYS A O 1
ATOM 1456 N N . LYS A 1 193 ? 14.273 -15.031 0.636 1 98.25 193 LYS A N 1
ATOM 1457 C CA . LYS A 1 193 ? 13.031 -15.531 1.22 1 98.25 193 LYS A CA 1
ATOM 1458 C C . LYS A 1 193 ? 12.609 -14.695 2.424 1 98.25 193 LYS A C 1
ATOM 1460 O O . LYS A 1 193 ? 13.453 -14.055 3.064 1 98.25 193 LYS A O 1
ATOM 1465 N N . LEU A 1 194 ? 11.375 -14.711 2.697 1 98.56 194 LEU A N 1
ATOM 1466 C CA . LEU A 1 194 ? 10.836 -14.031 3.869 1 98.56 194 LEU A CA 1
ATOM 1467 C C . LEU A 1 194 ? 11.156 -14.812 5.141 1 98.56 194 LEU A C 1
ATOM 1469 O O . LEU A 1 194 ? 11.016 -16.031 5.176 1 98.56 194 LEU A O 1
ATOM 1473 N N . ARG A 1 195 ? 11.555 -14.062 6.16 1 98.19 195 ARG A N 1
ATOM 1474 C CA . ARG A 1 195 ? 11.852 -14.656 7.457 1 98.19 195 ARG A CA 1
ATOM 1475 C C . ARG A 1 195 ? 10.633 -14.602 8.375 1 98.19 195 ARG A C 1
ATOM 1477 O O . ARG A 1 195 ? 10.344 -15.562 9.086 1 98.19 195 ARG A O 1
ATOM 1484 N N . GLN A 1 196 ? 9.977 -13.539 8.406 1 98.31 196 GLN A N 1
ATOM 1485 C CA . GLN A 1 196 ? 8.773 -13.305 9.203 1 98.31 196 GLN A CA 1
ATOM 1486 C C . GLN A 1 196 ? 7.859 -12.281 8.539 1 98.31 196 GLN A C 1
ATOM 1488 O O . GLN A 1 196 ? 8.305 -11.492 7.699 1 98.31 196 GLN A O 1
ATOM 1493 N N . VAL A 1 197 ? 6.609 -12.352 8.945 1 98.62 197 VAL A N 1
ATOM 1494 C CA . VAL A 1 197 ? 5.613 -11.492 8.305 1 98.62 197 VAL A CA 1
ATOM 1495 C C . VAL A 1 197 ? 4.605 -11.008 9.344 1 98.62 197 VAL A C 1
ATOM 1497 O O . VAL A 1 197 ? 4.449 -11.625 10.398 1 98.62 197 VAL A O 1
ATOM 1500 N N . HIS A 1 198 ? 4.066 -9.891 9.055 1 98.31 198 HIS A N 1
ATOM 1501 C CA . HIS A 1 198 ? 2.846 -9.398 9.688 1 98.31 198 HIS A CA 1
ATOM 1502 C C . HIS A 1 198 ? 1.788 -9.047 8.648 1 98.31 198 HIS A C 1
ATOM 1504 O O . HIS A 1 198 ? 2.07 -8.32 7.691 1 98.31 198 HIS A O 1
ATOM 1510 N N . GLY A 1 199 ? 0.644 -9.594 8.852 1 98.06 199 GLY A N 1
ATOM 1511 C CA . GLY A 1 199 ? -0.377 -9.359 7.844 1 98.06 199 GLY A CA 1
ATOM 1512 C C . GLY A 1 199 ? -1.742 -9.062 8.438 1 98.06 199 GLY A C 1
ATOM 1513 O O . GLY A 1 199 ? -2.018 -9.422 9.586 1 98.06 199 GLY A O 1
ATOM 1514 N N . SER A 1 200 ? -2.549 -8.328 7.699 1 98.06 200 SER A N 1
ATOM 1515 C CA . SER A 1 200 ? -3.957 -8.062 7.977 1 98.06 200 SER A CA 1
ATOM 1516 C C . SER A 1 200 ? -4.832 -8.43 6.785 1 98.06 200 SER A C 1
ATOM 1518 O O . SER A 1 200 ? -4.664 -7.887 5.691 1 98.06 200 SER A O 1
ATOM 1520 N N . LEU A 1 201 ? -5.727 -9.336 7.055 1 98.5 201 LEU A N 1
ATOM 1521 C CA . LEU A 1 201 ? -6.691 -9.766 6.047 1 98.5 201 LEU A CA 1
ATOM 1522 C C . LEU A 1 201 ? -8.094 -9.281 6.402 1 98.5 201 LEU A C 1
ATOM 1524 O O . LEU A 1 201 ? -8.477 -9.281 7.578 1 98.5 201 LEU A O 1
ATOM 1528 N N . ARG A 1 202 ? -8.82 -8.859 5.328 1 98.19 202 ARG A N 1
ATOM 1529 C CA . ARG A 1 202 ? -10.203 -8.461 5.531 1 98.19 202 ARG A CA 1
ATOM 1530 C C . ARG A 1 202 ? -11.125 -9.117 4.508 1 98.19 202 ARG A C 1
ATOM 1532 O O . ARG A 1 202 ? -10.711 -9.375 3.375 1 98.19 202 ARG A O 1
ATOM 1539 N N . THR A 1 203 ? -12.289 -9.469 4.93 1 98.06 203 THR A N 1
ATOM 1540 C CA . THR A 1 203 ? -13.414 -9.812 4.07 1 98.06 203 THR A CA 1
ATOM 1541 C C . THR A 1 203 ? -14.492 -8.727 4.121 1 98.06 203 THR A C 1
ATOM 1543 O O . THR A 1 203 ? -15.328 -8.719 5.02 1 98.06 203 THR A O 1
ATOM 1546 N N . LEU A 1 204 ? -14.445 -7.859 3.178 1 96.75 204 LEU A N 1
ATOM 1547 C CA . LEU A 1 204 ? -15.336 -6.703 3.184 1 96.75 204 LEU A CA 1
ATOM 1548 C C . LEU A 1 204 ? -16.703 -7.074 2.631 1 96.75 204 LEU A C 1
ATOM 1550 O O . LEU A 1 204 ? -17.734 -6.688 3.197 1 96.75 204 LEU A O 1
ATOM 1554 N N . VAL A 1 205 ? -16.703 -7.809 1.541 1 94.44 205 VAL A N 1
ATOM 1555 C CA . VAL A 1 205 ? -17.953 -8.234 0.903 1 94.44 205 VAL A CA 1
ATOM 1556 C C . VAL A 1 205 ? -18.266 -9.672 1.301 1 94.44 205 VAL A C 1
ATOM 1558 O O . VAL A 1 205 ? -17.578 -10.609 0.877 1 94.44 205 VAL A O 1
ATOM 1561 N N . ARG A 1 206 ? -19.344 -9.852 2.012 1 94.88 206 ARG A N 1
ATOM 1562 C CA . ARG A 1 206 ? -19.672 -11.18 2.512 1 94.88 206 ARG A CA 1
ATOM 1563 C C . ARG A 1 206 ? -20.891 -11.75 1.778 1 94.88 206 ARG A C 1
ATOM 1565 O O . ARG A 1 206 ? -21.141 -12.953 1.847 1 94.88 206 ARG A O 1
ATOM 1572 N N . ILE A 1 207 ? -21.594 -10.812 1.152 1 92.88 207 ILE A N 1
ATOM 1573 C CA . ILE A 1 207 ? -22.781 -11.188 0.391 1 92.88 207 ILE A CA 1
ATOM 1574 C C . ILE A 1 207 ? -22.828 -10.375 -0.903 1 92.88 207 ILE A C 1
ATOM 1576 O O . ILE A 1 207 ? -22.359 -9.242 -0.955 1 92.88 207 ILE A O 1
ATOM 1580 N N . THR A 1 208 ? -23.344 -11 -1.938 1 89.69 208 THR A N 1
ATOM 1581 C CA . THR A 1 208 ? -23.609 -10.297 -3.189 1 89.69 208 THR A CA 1
ATOM 1582 C C . THR A 1 208 ? -25.047 -10.539 -3.637 1 89.69 208 THR A C 1
ATOM 1584 O O . THR A 1 208 ? -25.812 -11.227 -2.955 1 89.69 208 THR A O 1
ATOM 1587 N N . ASP A 1 209 ? -25.375 -9.906 -4.754 1 85.94 209 ASP A N 1
ATOM 1588 C CA . ASP A 1 209 ? -26.719 -10.102 -5.293 1 85.94 209 ASP A CA 1
ATOM 1589 C C . ASP A 1 209 ? -26.938 -11.555 -5.711 1 85.94 209 ASP A C 1
ATOM 1591 O O . ASP A 1 209 ? -28.062 -12.055 -5.66 1 85.94 209 ASP A O 1
ATOM 1595 N N . LYS A 1 210 ? -25.828 -12.195 -6.043 1 86.19 210 LYS A N 1
ATOM 1596 C CA . LYS A 1 210 ? -25.938 -13.555 -6.555 1 86.19 210 LYS A CA 1
ATOM 1597 C C . LYS A 1 210 ? -25.609 -14.578 -5.469 1 86.19 210 LYS A C 1
ATOM 1599 O O . LYS A 1 210 ? -26.078 -15.719 -5.52 1 86.19 210 LYS A O 1
ATOM 1604 N N . ILE A 1 211 ? -24.844 -14.188 -4.551 1 88.69 211 ILE A N 1
ATOM 1605 C CA . ILE A 1 211 ? -24.484 -15.039 -3.42 1 88.69 211 ILE A CA 1
ATOM 1606 C C . ILE A 1 211 ? -25.078 -14.469 -2.135 1 88.69 211 ILE A C 1
ATOM 1608 O O . ILE A 1 211 ? -24.453 -13.656 -1.455 1 88.69 211 ILE A O 1
ATOM 1612 N N . ASN A 1 212 ? -26.266 -14.719 -1.775 1 80.25 212 ASN A N 1
ATOM 1613 C CA . ASN A 1 212 ? -26.984 -14.109 -0.664 1 80.25 212 ASN A CA 1
ATOM 1614 C C . ASN A 1 212 ? -27.812 -15.133 0.104 1 80.25 212 ASN A C 1
ATOM 1616 O O . ASN A 1 212 ? -28.734 -14.773 0.839 1 80.25 212 ASN A O 1
ATOM 1620 N N . GLY A 1 213 ? -27.531 -16.266 -0.053 1 78.25 213 GLY A N 1
ATOM 1621 C CA . GLY A 1 213 ? -28.266 -17.312 0.641 1 78.25 213 GLY A CA 1
ATOM 1622 C C . GLY A 1 213 ? -27.641 -17.703 1.97 1 78.25 213 GLY A C 1
ATOM 1623 O O . GLY A 1 213 ? -27.25 -16.828 2.748 1 78.25 213 GLY A O 1
ATOM 1624 N N . ILE A 1 214 ? -27.516 -18.906 2.166 1 79 214 ILE A N 1
ATOM 1625 C CA . ILE A 1 214 ? -27.094 -19.469 3.441 1 79 214 ILE A CA 1
ATOM 1626 C C . ILE A 1 214 ? -25.578 -19.297 3.604 1 79 214 ILE A C 1
ATOM 1628 O O . ILE A 1 214 ? -25.109 -18.969 4.691 1 79 214 ILE A O 1
ATOM 1632 N N . ARG A 1 215 ? -24.922 -19.422 2.434 1 88.12 215 ARG A N 1
ATOM 1633 C CA . ARG A 1 215 ? -23.469 -19.359 2.529 1 88.12 215 ARG A CA 1
ATOM 1634 C C . ARG A 1 215 ? -22.953 -17.938 2.348 1 88.12 215 ARG A C 1
ATOM 1636 O O . ARG A 1 215 ? -23.406 -17.219 1.456 1 88.12 215 ARG A O 1
ATOM 1643 N N . GLN A 1 216 ? -22.062 -17.609 3.256 1 93.19 216 GLN A N 1
ATOM 1644 C CA . GLN A 1 216 ? -21.422 -16.297 3.184 1 93.19 216 GLN A CA 1
ATOM 1645 C C . GLN A 1 216 ? -19.984 -16.406 2.656 1 93.19 216 GLN A C 1
ATOM 1647 O O . GLN A 1 216 ? -19.328 -17.438 2.836 1 93.19 216 GLN A O 1
ATOM 1652 N N . ILE A 1 217 ? -19.641 -15.398 1.951 1 97.12 217 ILE A N 1
ATOM 1653 C CA . ILE A 1 217 ? -18.25 -15.312 1.505 1 97.12 217 ILE A CA 1
ATOM 1654 C C . ILE A 1 217 ? -17.328 -15.086 2.707 1 97.12 217 ILE A C 1
ATOM 1656 O O . ILE A 1 217 ? -17.578 -14.188 3.516 1 97.12 217 ILE A O 1
ATOM 1660 N N . THR A 1 218 ? -16.297 -15.945 2.832 1 97.44 218 THR A N 1
ATOM 1661 C CA . THR A 1 218 ? -15.383 -15.828 3.955 1 97.44 218 THR A CA 1
ATOM 1662 C C . THR A 1 218 ? -13.961 -15.539 3.467 1 97.44 218 THR A C 1
ATOM 1664 O O . THR A 1 218 ? -13.086 -15.195 4.258 1 97.44 218 THR A O 1
ATOM 1667 N N . SER A 1 219 ? -13.742 -15.656 2.164 1 97.81 219 SER A N 1
ATOM 1668 C CA . SER A 1 219 ? -12.422 -15.414 1.596 1 97.81 219 SER A CA 1
ATOM 1669 C C . SER A 1 219 ? -12.062 -13.93 1.644 1 97.81 219 SER A C 1
ATOM 1671 O O . SER A 1 219 ? -12.93 -13.07 1.485 1 97.81 219 SER A O 1
ATOM 1673 N N . ASP A 1 220 ? -10.805 -13.672 1.877 1 98.5 220 ASP A N 1
ATOM 1674 C CA . ASP A 1 220 ? -10.352 -12.281 1.985 1 98.5 220 ASP A CA 1
ATOM 1675 C C . ASP A 1 220 ? -10.398 -11.586 0.629 1 98.5 220 ASP A C 1
ATOM 1677 O O . ASP A 1 220 ? -10.102 -12.195 -0.401 1 98.5 220 ASP A O 1
ATOM 1681 N N . ASP A 1 221 ? -10.828 -10.336 0.642 1 98 221 ASP A N 1
ATOM 1682 C CA . ASP A 1 221 ? -10.82 -9.523 -0.568 1 98 221 ASP A CA 1
ATOM 1683 C C . ASP A 1 221 ? -9.938 -8.289 -0.394 1 98 221 ASP A C 1
ATOM 1685 O O . ASP A 1 221 ? -9.875 -7.434 -1.278 1 98 221 ASP A O 1
ATOM 1689 N N . PHE A 1 222 ? -9.336 -8.195 0.726 1 98.56 222 PHE A N 1
ATOM 1690 C CA . PHE A 1 222 ? -8.273 -7.227 0.995 1 98.56 222 PHE A CA 1
ATOM 1691 C C . PHE A 1 222 ? -7.16 -7.863 1.813 1 98.56 222 PHE A C 1
ATOM 1693 O O . PHE A 1 222 ? -7.422 -8.625 2.746 1 98.56 222 PHE A O 1
ATOM 1700 N N . CYS A 1 223 ? -5.938 -7.496 1.417 1 98.62 223 CYS A N 1
ATOM 1701 C CA . CYS A 1 223 ? -4.75 -8.016 2.088 1 98.62 223 CYS A CA 1
ATOM 1702 C C . CYS A 1 223 ? -3.656 -6.957 2.158 1 98.62 223 CYS A C 1
ATOM 1704 O O . CYS A 1 223 ? -3.338 -6.32 1.154 1 98.62 223 CYS A O 1
ATOM 1706 N N . SER A 1 224 ? -3.166 -6.672 3.33 1 98.62 224 SER A N 1
ATOM 1707 C CA . SER A 1 224 ? -1.945 -5.906 3.555 1 98.62 224 SER A CA 1
ATOM 1708 C C . SER A 1 224 ? -0.964 -6.676 4.434 1 98.62 224 SER A C 1
ATOM 1710 O O . SER A 1 224 ? -1.301 -7.07 5.551 1 98.62 224 SER A O 1
ATOM 1712 N N . PHE A 1 225 ? 0.247 -6.883 3.912 1 98.62 225 PHE A N 1
ATOM 1713 C CA . PHE A 1 225 ? 1.205 -7.539 4.793 1 98.62 225 PHE A CA 1
ATOM 1714 C C . PHE A 1 225 ? 2.617 -7.027 4.535 1 98.62 225 PHE A C 1
ATOM 1716 O O . PHE A 1 225 ? 2.922 -6.555 3.438 1 98.62 225 PHE A O 1
ATOM 1723 N N . GLN A 1 226 ? 3.424 -7.066 5.555 1 98.44 226 GLN A N 1
ATOM 1724 C CA . GLN A 1 226 ? 4.836 -6.707 5.566 1 98.44 226 GLN A CA 1
ATOM 1725 C C . GLN A 1 226 ? 5.703 -7.895 5.973 1 98.44 226 GLN A C 1
ATOM 1727 O O . GLN A 1 226 ? 5.227 -8.82 6.629 1 98.44 226 GLN A O 1
ATOM 1732 N N . GLY A 1 227 ? 6.898 -7.801 5.512 1 98.5 227 GLY A N 1
ATOM 1733 C CA . GLY A 1 227 ? 7.797 -8.891 5.855 1 98.5 227 GLY A CA 1
ATOM 1734 C C . GLY A 1 227 ? 9.258 -8.477 5.891 1 98.5 227 GLY A C 1
ATOM 1735 O O . GLY A 1 227 ? 9.633 -7.469 5.285 1 98.5 227 GLY A O 1
ATOM 1736 N N . GLU A 1 228 ? 9.977 -9.211 6.668 1 98.25 228 GLU A N 1
ATOM 1737 C CA . GLU A 1 228 ? 11.43 -9.102 6.672 1 98.25 228 GLU A CA 1
ATOM 1738 C C . GLU A 1 228 ? 12.07 -10.195 5.824 1 98.25 228 GLU A C 1
ATOM 1740 O O . GLU A 1 228 ? 11.781 -11.383 6.012 1 98.25 228 GLU A O 1
ATOM 1745 N N . ILE A 1 229 ? 12.805 -9.789 4.91 1 97.88 229 ILE A N 1
ATOM 1746 C CA . ILE A 1 229 ? 13.461 -10.703 3.977 1 97.88 229 ILE A CA 1
ATOM 1747 C C . ILE A 1 229 ? 14.867 -11.016 4.465 1 97.88 229 ILE A C 1
ATOM 1749 O O . ILE A 1 229 ? 15.547 -10.156 5.02 1 97.88 229 ILE A O 1
ATOM 1753 N N . ASN A 1 230 ? 15.305 -12.242 4.215 1 93.5 230 ASN A N 1
ATOM 1754 C CA . ASN A 1 230 ? 16.703 -12.57 4.496 1 93.5 230 ASN A CA 1
ATOM 1755 C C . ASN A 1 230 ? 17.656 -11.609 3.789 1 93.5 230 ASN A C 1
ATOM 1757 O O . ASN A 1 230 ? 17.453 -11.273 2.619 1 93.5 230 ASN A O 1
ATOM 1761 N N . GLY A 1 231 ? 18.656 -11.102 4.504 1 90.69 231 GLY A N 1
ATOM 1762 C CA . GLY A 1 231 ? 19.578 -10.133 3.934 1 90.69 231 GLY A CA 1
ATOM 1763 C C . GLY A 1 231 ? 19.234 -8.695 4.301 1 90.69 231 GLY A C 1
ATOM 1764 O O . GLY A 1 231 ? 19.969 -7.77 3.953 1 90.69 231 GLY A O 1
ATOM 1765 N N . GLY A 1 232 ? 18.078 -8.469 4.898 1 93.62 232 GLY A N 1
ATOM 1766 C CA . GLY A 1 232 ? 17.844 -7.164 5.5 1 93.62 232 GLY A CA 1
ATOM 1767 C C . GLY A 1 232 ? 16.781 -6.363 4.773 1 93.62 232 GLY A C 1
ATOM 1768 O O . GLY A 1 232 ? 16.312 -5.332 5.273 1 93.62 232 GLY A O 1
ATOM 1769 N N . ALA A 1 233 ? 16.344 -6.797 3.627 1 97.31 233 ALA A N 1
ATOM 1770 C CA . ALA A 1 233 ? 15.336 -6.066 2.867 1 97.31 233 ALA A CA 1
ATOM 1771 C C . ALA A 1 233 ? 13.961 -6.18 3.525 1 97.31 233 ALA A C 1
ATOM 1773 O O . ALA A 1 233 ? 13.727 -7.086 4.332 1 97.31 233 ALA A O 1
ATOM 1774 N N . PHE A 1 234 ? 13.164 -5.191 3.287 1 98.5 234 PHE A N 1
ATOM 1775 C CA . PHE A 1 234 ? 11.797 -5.145 3.805 1 98.5 234 PHE A CA 1
ATOM 1776 C C . PHE A 1 234 ? 10.781 -5.277 2.674 1 98.5 234 PHE A C 1
ATOM 1778 O O . PHE A 1 234 ? 11.016 -4.789 1.566 1 98.5 234 PHE A O 1
ATOM 1785 N N . LEU A 1 235 ? 9.727 -6.004 2.967 1 98.81 235 LEU A N 1
ATOM 1786 C CA . LEU A 1 235 ? 8.648 -6.188 1.996 1 98.81 235 LEU A CA 1
ATOM 1787 C C . LEU A 1 235 ? 7.363 -5.523 2.479 1 98.81 235 LEU A C 1
ATOM 1789 O O . LEU A 1 235 ? 7.016 -5.621 3.656 1 98.81 235 LEU A O 1
ATOM 1793 N N . SER A 1 236 ? 6.699 -4.844 1.601 1 98.75 236 SER A N 1
ATOM 1794 C CA . SER A 1 236 ? 5.355 -4.324 1.849 1 98.75 236 SER A CA 1
ATOM 1795 C C . SER A 1 236 ? 4.422 -4.621 0.68 1 98.75 236 SER A C 1
ATOM 1797 O O . SER A 1 236 ? 4.676 -4.191 -0.448 1 98.75 236 SER A O 1
ATOM 1799 N N . VAL A 1 237 ? 3.336 -5.32 0.958 1 98.81 237 VAL A N 1
ATOM 1800 C CA . VAL A 1 237 ? 2.373 -5.695 -0.071 1 98.81 237 VAL A CA 1
ATOM 1801 C C . VAL A 1 237 ? 0.977 -5.223 0.333 1 98.81 237 VAL A C 1
ATOM 1803 O O . VAL A 1 237 ? 0.57 -5.387 1.486 1 98.81 237 VAL A O 1
ATOM 1806 N N . THR A 1 238 ? 0.293 -4.613 -0.554 1 98.69 238 THR A N 1
ATOM 1807 C CA . THR A 1 238 ? -1.126 -4.305 -0.416 1 98.69 238 THR A CA 1
ATOM 1808 C C . THR A 1 238 ? -1.905 -4.785 -1.636 1 98.69 238 THR A C 1
ATOM 1810 O O . THR A 1 238 ? -1.54 -4.48 -2.773 1 98.69 238 THR A O 1
ATOM 1813 N N . ALA A 1 239 ? -2.941 -5.551 -1.375 1 98 239 ALA A N 1
ATOM 1814 C CA . ALA A 1 239 ? -3.771 -6.094 -2.445 1 98 239 ALA A CA 1
ATOM 1815 C C . ALA A 1 239 ? -5.254 -5.863 -2.162 1 98 239 ALA A C 1
ATOM 1817 O O . ALA A 1 239 ? -5.723 -6.105 -1.048 1 98 239 ALA A O 1
ATOM 1818 N N . ASN A 1 240 ? -5.969 -5.336 -3.139 1 97.25 240 ASN A N 1
ATOM 1819 C CA . ASN A 1 240 ? -7.383 -5.004 -3.039 1 97.25 240 ASN A CA 1
ATOM 1820 C C . ASN A 1 240 ? -8.172 -5.555 -4.223 1 97.25 240 ASN A C 1
ATOM 1822 O O . ASN A 1 240 ? -7.887 -5.23 -5.375 1 97.25 240 ASN A O 1
ATOM 1826 N N . SER A 1 241 ? -9.203 -6.402 -3.971 1 95.06 241 SER A N 1
ATOM 1827 C CA . SER A 1 241 ? -9.992 -6.969 -5.059 1 95.06 241 SER A CA 1
ATOM 1828 C C . SER A 1 241 ? -11.398 -6.375 -5.094 1 95.06 241 SER A C 1
ATOM 1830 O O . SER A 1 241 ? -12.359 -7.066 -5.441 1 95.06 241 SER A O 1
ATOM 1832 N N . ASN A 1 242 ? -11.539 -5.16 -4.637 1 93.75 242 ASN A N 1
ATOM 1833 C CA . ASN A 1 242 ? -12.805 -4.445 -4.652 1 93.75 242 ASN A CA 1
ATOM 1834 C C . ASN A 1 242 ? -12.766 -3.25 -5.602 1 93.75 242 ASN A C 1
ATOM 1836 O O . ASN A 1 242 ? -13.492 -2.271 -5.406 1 93.75 242 ASN A O 1
ATOM 1840 N N . MET A 1 243 ? -11.922 -3.303 -6.566 1 91.62 243 MET A N 1
ATOM 1841 C CA . MET A 1 243 ? -11.742 -2.188 -7.492 1 91.62 243 MET A CA 1
ATOM 1842 C C . MET A 1 243 ? -12.5 -2.438 -8.797 1 91.62 243 MET A C 1
ATOM 1844 O O . MET A 1 243 ? -12.867 -3.574 -9.094 1 91.62 243 MET A O 1
ATOM 1848 N N . SER A 1 244 ? -12.773 -1.324 -9.547 1 83.31 244 SER A N 1
ATOM 1849 C CA . SER A 1 244 ? -13.531 -1.413 -10.789 1 83.31 244 SER A CA 1
ATOM 1850 C C . SER A 1 244 ? -12.664 -1.931 -11.93 1 83.31 244 SER A C 1
ATOM 1852 O O . SER A 1 244 ? -13.164 -2.605 -12.836 1 83.31 244 SER A O 1
ATOM 1854 N N . ASP A 1 245 ? -11.43 -1.521 -11.883 1 72.19 245 ASP A N 1
ATOM 1855 C CA . ASP A 1 245 ? -10.555 -1.728 -13.031 1 72.19 245 ASP A CA 1
ATOM 1856 C C . ASP A 1 245 ? -10.055 -3.168 -13.078 1 72.19 245 ASP A C 1
ATOM 1858 O O . ASP A 1 245 ? -10.156 -3.904 -12.102 1 72.19 245 ASP A O 1
ATOM 1862 N N . LEU A 1 246 ? -9.641 -3.438 -14.297 1 79.56 246 LEU A N 1
ATOM 1863 C CA . LEU A 1 246 ? -8.93 -4.691 -14.516 1 79.56 246 LEU A CA 1
ATOM 1864 C C . LEU A 1 246 ? -7.676 -4.758 -13.641 1 79.56 246 LEU A C 1
ATOM 1866 O O . LEU A 1 246 ? -7.309 -3.775 -13 1 79.56 246 LEU A O 1
ATOM 1870 N N . PHE A 1 247 ? -7.113 -5.938 -13.648 1 88.5 247 PHE A N 1
ATOM 1871 C CA . PHE A 1 247 ? -5.957 -6.262 -12.82 1 88.5 247 PHE A CA 1
ATOM 1872 C C . PHE A 1 247 ? -4.812 -5.289 -13.078 1 88.5 247 PHE A C 1
ATOM 1874 O O . PHE A 1 247 ? -4.406 -5.098 -14.227 1 88.5 247 PHE A O 1
ATOM 1881 N N . LYS A 1 248 ? -4.348 -4.586 -12.023 1 91.81 248 LYS A N 1
ATOM 1882 C CA . LYS A 1 248 ? -3.195 -3.689 -12.062 1 91.81 248 LYS A CA 1
ATOM 1883 C C . LYS A 1 248 ? -2.273 -3.92 -10.875 1 91.81 248 LYS A C 1
ATOM 1885 O O . LYS A 1 248 ? -2.74 -4.223 -9.773 1 91.81 248 LYS A O 1
ATOM 1890 N N . TYR A 1 249 ? -1.04 -3.801 -11.195 1 94.81 249 TYR A N 1
ATOM 1891 C CA . TYR A 1 249 ? -0.108 -3.834 -10.07 1 94.81 249 TYR A CA 1
ATOM 1892 C C . TYR A 1 249 ? 1.072 -2.9 -10.32 1 94.81 249 TYR A C 1
ATOM 1894 O O . TYR A 1 249 ? 1.296 -2.455 -11.445 1 94.81 249 TYR A O 1
ATOM 1902 N N . ASN A 1 250 ? 1.713 -2.506 -9.281 1 96.56 250 ASN A N 1
ATOM 1903 C CA . ASN A 1 250 ? 2.994 -1.808 -9.281 1 96.56 250 ASN A CA 1
ATOM 1904 C C . ASN A 1 250 ? 4.004 -2.484 -8.359 1 96.56 250 ASN A C 1
ATOM 1906 O O . ASN A 1 250 ? 3.727 -2.689 -7.176 1 96.56 250 ASN A O 1
ATOM 1910 N N . LEU A 1 251 ? 5.051 -2.902 -8.938 1 98.12 251 LEU A N 1
ATOM 1911 C CA . LEU A 1 251 ? 6.16 -3.494 -8.203 1 98.12 251 LEU A CA 1
ATOM 1912 C C . LEU A 1 251 ? 7.375 -2.57 -8.219 1 98.12 251 LEU A C 1
ATOM 1914 O O . LEU A 1 251 ? 7.863 -2.199 -9.289 1 98.12 251 LEU A O 1
ATOM 1918 N N . VAL A 1 252 ? 7.863 -2.174 -7.051 1 98.44 252 VAL A N 1
ATOM 1919 C CA . VAL A 1 252 ? 9.039 -1.315 -6.926 1 98.44 252 VAL A CA 1
ATOM 1920 C C . VAL A 1 252 ? 10.07 -1.982 -6.023 1 98.44 252 VAL A C 1
ATOM 1922 O O . VAL A 1 252 ? 9.758 -2.381 -4.898 1 98.44 252 VAL A O 1
ATOM 1925 N N . ILE A 1 253 ? 11.219 -2.125 -6.492 1 98.62 253 ILE A N 1
ATOM 1926 C CA . ILE A 1 253 ? 12.344 -2.605 -5.695 1 98.62 253 ILE A CA 1
ATOM 1927 C C . ILE A 1 253 ? 13.367 -1.486 -5.516 1 98.62 253 ILE A C 1
ATOM 1929 O O . ILE A 1 253 ? 13.992 -1.05 -6.484 1 98.62 253 ILE A O 1
ATOM 1933 N N . THR A 1 254 ? 13.531 -1.059 -4.316 1 97.88 254 THR A N 1
ATOM 1934 C CA . THR A 1 254 ? 14.438 0.033 -3.977 1 97.88 254 THR A CA 1
ATOM 1935 C C . THR A 1 254 ? 15.75 -0.508 -3.414 1 97.88 254 THR A C 1
ATOM 1937 O O . THR A 1 254 ? 15.742 -1.29 -2.461 1 97.88 254 THR A O 1
ATOM 1940 N N . GLY A 1 255 ? 16.781 -0.06 -3.994 1 97.31 255 GLY A N 1
ATOM 1941 C CA . GLY A 1 255 ? 18.109 -0.384 -3.498 1 97.31 255 GLY A CA 1
ATOM 1942 C C . GLY A 1 255 ? 18.906 0.839 -3.092 1 97.31 255 GLY A C 1
ATOM 1943 O O . GLY A 1 255 ? 18.391 1.956 -3.09 1 97.31 255 GLY A O 1
ATOM 1944 N N . SER A 1 256 ? 20.141 0.664 -2.676 1 95.88 256 SER A N 1
ATOM 1945 C CA . SER A 1 256 ? 21 1.722 -2.156 1 95.88 256 SER A CA 1
ATOM 1946 C C . SER A 1 256 ? 21.406 2.691 -3.26 1 95.88 256 SER A C 1
ATOM 1948 O O . SER A 1 256 ? 21.859 3.805 -2.979 1 95.88 256 SER A O 1
ATOM 1950 N N . LYS A 1 257 ? 21.234 2.324 -4.535 1 96 257 LYS A N 1
ATOM 1951 C CA . LYS A 1 257 ? 21.688 3.17 -5.633 1 96 257 LYS A CA 1
ATOM 1952 C C . LYS A 1 257 ? 20.516 3.639 -6.492 1 96 257 LYS A C 1
ATOM 1954 O O . LYS A 1 257 ? 20.719 4.23 -7.555 1 96 257 LYS A O 1
ATOM 1959 N N . GLY A 1 258 ? 19.312 3.322 -6.074 1 95.75 258 GLY A N 1
ATOM 1960 C CA . GLY A 1 258 ? 18.141 3.67 -6.852 1 95.75 258 GLY A CA 1
ATOM 1961 C C . GLY A 1 258 ? 17.047 2.617 -6.785 1 95.75 258 GLY A C 1
ATOM 1962 O O . GLY A 1 258 ? 17 1.822 -5.844 1 95.75 258 GLY A O 1
ATOM 1963 N N . TYR A 1 259 ? 16.109 2.719 -7.773 1 97.94 259 TYR A N 1
ATOM 1964 C CA . TYR A 1 259 ? 15.062 1.708 -7.727 1 97.94 259 TYR A CA 1
ATOM 1965 C C . TYR A 1 259 ? 14.68 1.257 -9.125 1 97.94 259 TYR A C 1
ATOM 1967 O O . TYR A 1 259 ? 15.031 1.906 -10.117 1 97.94 259 TYR A O 1
ATOM 1975 N N . LEU A 1 260 ? 14.125 0.081 -9.18 1 98.56 260 LEU A N 1
ATOM 1976 C CA . LEU A 1 260 ? 13.422 -0.455 -10.344 1 98.56 260 LEU A CA 1
ATOM 1977 C C . LEU A 1 260 ? 11.922 -0.514 -10.094 1 98.56 260 LEU A C 1
ATOM 1979 O O . LEU A 1 260 ? 11.484 -0.881 -9.008 1 98.56 260 LEU A O 1
ATOM 1983 N N . SER A 1 261 ? 11.164 -0.053 -11.094 1 98 261 SER A N 1
ATOM 1984 C CA . SER A 1 261 ? 9.711 -0.069 -10.969 1 98 261 SER A CA 1
ATOM 1985 C C . SER A 1 261 ? 9.055 -0.612 -12.234 1 98 261 SER A C 1
ATOM 1987 O O . SER A 1 261 ? 9.508 -0.334 -13.344 1 98 261 SER A O 1
ATOM 1989 N N . THR A 1 262 ? 7.953 -1.424 -12.062 1 97.5 262 THR A N 1
ATOM 1990 C CA . THR A 1 262 ? 7.258 -1.932 -13.234 1 97.5 262 THR A CA 1
ATOM 1991 C C . THR A 1 262 ? 5.766 -2.098 -12.953 1 97.5 262 THR A C 1
ATOM 1993 O O . THR A 1 262 ? 5.375 -2.377 -11.82 1 97.5 262 THR A O 1
ATOM 1996 N N . ASP A 1 263 ? 4.984 -1.932 -13.953 1 94.75 263 ASP A N 1
ATOM 1997 C CA . ASP A 1 263 ? 3.561 -2.246 -13.922 1 94.75 263 ASP A CA 1
ATOM 1998 C C . ASP A 1 263 ? 3.25 -3.469 -14.781 1 94.75 263 ASP A C 1
ATOM 2000 O O . ASP A 1 263 ? 2.094 -3.705 -15.141 1 94.75 263 ASP A O 1
ATOM 2004 N N . GLY A 1 264 ? 4.246 -4.188 -15.109 1 92.5 264 GLY A N 1
ATOM 2005 C CA . GLY A 1 264 ? 4.082 -5.363 -15.945 1 92.5 264 GLY A CA 1
ATOM 2006 C C . GLY A 1 264 ? 4.344 -5.09 -17.422 1 92.5 264 GLY A C 1
ATOM 2007 O O . GLY A 1 264 ? 4.574 -6.016 -18.188 1 92.5 264 GLY A O 1
ATOM 2008 N N . LYS A 1 265 ? 4.371 -3.807 -17.859 1 92.12 265 LYS A N 1
ATOM 2009 C CA . LYS A 1 265 ? 4.566 -3.434 -19.266 1 92.12 265 LYS A CA 1
ATOM 2010 C C . LYS A 1 265 ? 5.875 -2.67 -19.453 1 92.12 265 LYS A C 1
ATOM 2012 O O . LYS A 1 265 ? 6.562 -2.846 -20.453 1 92.12 265 LYS A O 1
ATOM 2017 N N . ILE A 1 266 ? 6.16 -1.872 -18.516 1 96.12 266 ILE A N 1
ATOM 2018 C CA . ILE A 1 266 ? 7.344 -1.022 -18.578 1 96.12 266 ILE A CA 1
ATOM 2019 C C . ILE A 1 266 ? 8.203 -1.221 -17.344 1 96.12 266 ILE A C 1
ATOM 2021 O O . ILE A 1 266 ? 7.68 -1.297 -16.219 1 96.12 266 ILE A O 1
ATOM 2025 N N . LEU A 1 267 ? 9.422 -1.383 -17.547 1 98 267 LEU A N 1
ATOM 2026 C CA . LEU A 1 267 ? 10.391 -1.383 -16.453 1 98 267 LEU A CA 1
ATOM 2027 C C . LEU A 1 267 ? 11.18 -0.076 -16.438 1 98 267 LEU A C 1
ATOM 2029 O O . LEU A 1 267 ? 11.875 0.254 -17.391 1 98 267 LEU A O 1
ATOM 2033 N N . GLU A 1 268 ? 11.07 0.662 -15.352 1 97.81 268 GLU A N 1
ATOM 2034 C CA . GLU A 1 268 ? 11.758 1.939 -15.188 1 97.81 268 GLU A CA 1
ATOM 2035 C C . GLU A 1 268 ? 12.859 1.843 -14.141 1 97.81 268 GLU A C 1
ATOM 2037 O O . GLU A 1 268 ? 12.766 1.035 -13.211 1 97.81 268 GLU A O 1
ATOM 2042 N N . HIS A 1 269 ? 13.844 2.621 -14.375 1 97.81 269 HIS A N 1
ATOM 2043 C CA . HIS A 1 269 ? 14.969 2.738 -13.453 1 97.81 269 HIS A CA 1
ATOM 2044 C C . HIS A 1 269 ? 15.156 4.18 -12.984 1 97.81 269 HIS A C 1
ATOM 2046 O O . HIS A 1 269 ? 15.008 5.113 -13.781 1 97.81 269 HIS A O 1
ATOM 2052 N N . PHE A 1 270 ? 15.352 4.367 -11.766 1 96.94 270 PHE A N 1
ATOM 2053 C CA . PHE A 1 270 ? 15.766 5.645 -11.203 1 96.94 270 PHE A CA 1
ATOM 2054 C C . PHE A 1 270 ? 17.141 5.527 -10.57 1 96.94 270 PHE A C 1
ATOM 2056 O O . PHE A 1 270 ? 17.375 4.668 -9.711 1 96.94 270 PHE A O 1
ATOM 2063 N N . ASN A 1 271 ? 18 6.398 -10.961 1 94.81 271 ASN A N 1
ATOM 2064 C CA . ASN A 1 271 ? 19.359 6.473 -10.406 1 94.81 271 ASN A CA 1
ATOM 2065 C C . ASN A 1 271 ? 19.453 7.523 -9.305 1 94.81 271 ASN A C 1
ATOM 2067 O O . ASN A 1 271 ? 19.234 8.711 -9.547 1 94.81 271 ASN A O 1
ATOM 2071 N N . SER A 1 272 ? 19.844 7.113 -8.156 1 90.06 272 SER A N 1
ATOM 2072 C CA . SER A 1 272 ? 19.812 8.008 -7.004 1 90.06 272 SER A CA 1
ATOM 2073 C C . SER A 1 272 ? 20.922 9.047 -7.094 1 90.06 272 SER A C 1
ATOM 2075 O O . SER A 1 272 ? 20.828 10.117 -6.484 1 90.06 272 SER A O 1
ATOM 2077 N N . GLU A 1 273 ? 21.984 8.766 -7.75 1 87.88 273 GLU A N 1
ATOM 2078 C CA . GLU A 1 273 ? 23.109 9.695 -7.891 1 87.88 273 GLU A CA 1
ATOM 2079 C C . GLU A 1 273 ? 22.797 10.781 -8.914 1 87.88 273 GLU A C 1
ATOM 2081 O O . GLU A 1 273 ? 22.906 11.969 -8.617 1 87.88 273 GLU A O 1
ATOM 2086 N N . THR A 1 274 ? 22.328 10.383 -10.055 1 90.06 274 THR A N 1
ATOM 2087 C CA . THR A 1 274 ? 22.078 11.336 -11.133 1 90.06 274 THR A CA 1
ATOM 2088 C C . THR A 1 274 ? 20.672 11.914 -11.047 1 90.06 274 THR A C 1
ATOM 2090 O O . THR A 1 274 ? 20.359 12.914 -11.703 1 90.06 274 THR A O 1
ATOM 2093 N N . LYS A 1 275 ? 19.844 11.234 -10.266 1 88.44 275 LYS A N 1
ATOM 2094 C CA . LYS A 1 275 ? 18.438 11.609 -10.117 1 88.44 275 LYS A CA 1
ATOM 2095 C C . LYS A 1 275 ? 17.703 11.531 -11.453 1 88.44 275 LYS A C 1
ATOM 2097 O O . LYS A 1 275 ? 16.844 12.352 -11.742 1 88.44 275 LYS A O 1
ATOM 2102 N N . GLU A 1 276 ? 18.109 10.562 -12.227 1 91.94 276 GLU A N 1
ATOM 2103 C CA . GLU A 1 276 ? 17.5 10.383 -13.547 1 91.94 276 GLU A CA 1
ATOM 2104 C C . GLU A 1 276 ? 16.625 9.133 -13.586 1 91.94 276 GLU A C 1
ATOM 2106 O O . GLU A 1 276 ? 17 8.102 -13.008 1 91.94 276 GLU A O 1
ATOM 2111 N N . LYS A 1 277 ? 15.578 9.336 -14.266 1 94.19 277 LYS A N 1
ATOM 2112 C CA . LYS A 1 277 ? 14.688 8.219 -14.547 1 94.19 277 LYS A CA 1
ATOM 2113 C C . LYS A 1 277 ? 14.789 7.789 -16.016 1 94.19 277 LYS A C 1
ATOM 2115 O O . LYS A 1 277 ? 14.914 8.633 -16.906 1 94.19 277 LYS A O 1
ATOM 2120 N N . SER A 1 278 ? 14.758 6.465 -16.25 1 95.88 278 SER A N 1
ATOM 2121 C CA . SER A 1 278 ? 14.828 5.957 -17.609 1 95.88 278 SER A CA 1
ATOM 2122 C C . SER A 1 278 ? 14.031 4.668 -17.766 1 95.88 278 SER A C 1
ATOM 2124 O O . SER A 1 278 ? 13.812 3.943 -16.797 1 95.88 278 SER A O 1
ATOM 2126 N N . VAL A 1 279 ? 13.586 4.465 -18.969 1 96.31 279 VAL A N 1
ATOM 2127 C CA . VAL A 1 279 ? 12.961 3.189 -19.312 1 96.31 279 VAL A CA 1
ATOM 2128 C C . VAL A 1 279 ? 14.039 2.176 -19.688 1 96.31 279 VAL A C 1
ATOM 2130 O O . VAL A 1 279 ? 14.852 2.426 -20.594 1 96.31 279 VAL A O 1
ATOM 2133 N N . VAL A 1 280 ? 14 1.041 -18.969 1 96.62 280 VAL A N 1
ATOM 2134 C CA . VAL A 1 280 ? 15.062 0.066 -19.203 1 96.62 280 VAL A CA 1
ATOM 2135 C C . VAL A 1 280 ? 14.531 -1.093 -20.031 1 96.62 280 VAL A C 1
ATOM 2137 O O . VAL A 1 280 ? 15.297 -1.804 -20.688 1 96.62 280 VAL A O 1
ATOM 2140 N N . ALA A 1 281 ? 13.258 -1.378 -19.969 1 95.31 281 ALA A N 1
ATOM 2141 C CA . ALA A 1 281 ? 12.609 -2.398 -20.781 1 95.31 281 ALA A CA 1
ATOM 2142 C C . ALA A 1 281 ? 11.133 -2.066 -21 1 95.31 281 ALA A C 1
ATOM 2144 O O . ALA A 1 281 ? 10.508 -1.411 -20.156 1 95.31 281 ALA A O 1
ATOM 2145 N N . GLN A 1 282 ? 10.648 -2.408 -22.125 1 93.31 282 GLN A N 1
ATOM 2146 C CA . GLN A 1 282 ? 9.242 -2.213 -22.453 1 93.31 282 GLN A CA 1
ATOM 2147 C C . GLN A 1 282 ? 8.688 -3.408 -23.219 1 93.31 282 GLN A C 1
ATOM 2149 O O . GLN A 1 282 ? 9.359 -3.953 -24.109 1 93.31 282 GLN A O 1
ATOM 2154 N N . MET A 1 283 ? 7.504 -3.793 -22.656 1 86.56 283 MET A N 1
ATOM 2155 C CA . MET A 1 283 ? 6.848 -4.914 -23.328 1 86.56 283 MET A CA 1
ATOM 2156 C C . MET A 1 283 ? 6.32 -4.496 -24.703 1 86.56 283 MET A C 1
ATOM 2158 O O . MET A 1 283 ? 5.711 -3.434 -24.844 1 86.56 283 MET A O 1
ATOM 2162 N N . ASP A 1 284 ? 6.867 -5.117 -25.688 1 71.5 284 ASP A N 1
ATOM 2163 C CA . ASP A 1 284 ? 6.293 -4.863 -27 1 71.5 284 ASP A CA 1
ATOM 2164 C C . ASP A 1 284 ? 4.816 -5.254 -27.047 1 71.5 284 ASP A C 1
ATOM 2166 O O . ASP A 1 284 ? 4.359 -6.059 -26.234 1 71.5 284 ASP A O 1
ATOM 2170 N N . THR A 1 285 ? 3.998 -4.516 -27.719 1 58.69 285 THR A N 1
ATOM 2171 C CA . THR A 1 285 ? 2.592 -4.867 -27.875 1 58.69 285 THR A CA 1
ATOM 2172 C C . THR A 1 285 ? 2.398 -6.379 -27.812 1 58.69 285 THR A C 1
ATOM 2174 O O . THR A 1 285 ? 3.229 -7.141 -28.312 1 58.69 285 THR A O 1
ATOM 2177 N N . PHE A 1 286 ? 1.586 -6.738 -26.812 1 53.09 286 PHE A N 1
ATOM 2178 C CA . PHE A 1 286 ? 1.243 -8.117 -26.469 1 53.09 286 PHE A CA 1
ATOM 2179 C C . PHE A 1 286 ? 1.239 -9 -27.703 1 53.09 286 PHE A C 1
ATOM 2181 O O . PHE A 1 286 ? 0.443 -8.789 -28.625 1 53.09 286 PHE A O 1
ATOM 2188 N N . THR A 1 287 ? 2.307 -9.602 -28.016 1 47.94 287 THR A N 1
ATOM 2189 C CA . THR A 1 287 ? 2.312 -10.602 -29.094 1 47.94 287 THR A CA 1
ATOM 2190 C C . THR A 1 287 ? 1.236 -11.656 -28.844 1 47.94 287 THR A C 1
ATOM 2192 O O . THR A 1 287 ? 0.627 -12.156 -29.797 1 47.94 287 THR A O 1
ATOM 2195 N N . ALA A 1 288 ? 1.087 -12.117 -27.625 1 49.88 288 ALA A N 1
ATOM 2196 C CA . ALA A 1 288 ? 0.187 -13.242 -27.375 1 49.88 288 ALA A CA 1
ATOM 2197 C C . ALA A 1 288 ? -1.263 -12.852 -27.656 1 49.88 288 ALA A C 1
ATOM 2199 O O . ALA A 1 288 ? -2.09 -13.711 -27.984 1 49.88 288 ALA A O 1
ATOM 2200 N N . ALA A 1 289 ? -1.663 -11.516 -27.453 1 49.06 289 ALA A N 1
ATOM 2201 C CA . ALA A 1 289 ? -3.021 -11 -27.594 1 49.06 289 ALA A CA 1
ATOM 2202 C C . ALA A 1 289 ? -3.537 -11.195 -29.031 1 49.06 289 ALA A C 1
ATOM 2204 O O . ALA A 1 289 ? -4.746 -11.312 -29.25 1 49.06 289 ALA A O 1
ATOM 2205 N N . ARG A 1 290 ? -2.625 -11.141 -29.859 1 46.94 290 ARG A N 1
ATOM 2206 C CA . ARG A 1 290 ? -3.146 -11.289 -31.203 1 46.94 290 ARG A CA 1
ATOM 2207 C C . ARG A 1 290 ? -3.807 -12.648 -31.406 1 46.94 290 ARG A C 1
ATOM 2209 O O . ARG A 1 290 ? -4.781 -12.766 -32.156 1 46.94 290 ARG A O 1
ATOM 2216 N N . ASP A 1 291 ? -3.176 -13.445 -30.781 1 46.97 291 ASP A N 1
ATOM 2217 C CA . ASP A 1 291 ? -3.66 -14.805 -31.031 1 46.97 291 ASP A CA 1
ATOM 2218 C C . ASP A 1 291 ? -4.902 -15.102 -30.203 1 46.97 291 ASP A C 1
ATOM 2220 O O . ASP A 1 291 ? -5.574 -16.109 -30.422 1 46.97 291 ASP A O 1
ATOM 2224 N N . LEU A 1 292 ? -5.156 -14.211 -29.109 1 51.56 292 LEU A N 1
ATOM 2225 C CA . LEU A 1 292 ? -6.184 -14.625 -28.156 1 51.56 292 LEU A CA 1
ATOM 2226 C C . LEU A 1 292 ? -7.348 -13.641 -28.156 1 51.56 292 LEU A C 1
ATOM 2228 O O . LEU A 1 292 ? -7.898 -13.336 -27.094 1 51.56 292 LEU A O 1
ATOM 2232 N N . ASN A 1 293 ? -7.664 -13.008 -29.188 1 49.66 293 ASN A N 1
ATOM 2233 C CA . ASN A 1 293 ? -8.711 -12 -29.312 1 49.66 293 ASN A CA 1
ATOM 2234 C C . ASN A 1 293 ? -9.977 -12.414 -28.562 1 49.66 293 ASN A C 1
ATOM 2236 O O . ASN A 1 293 ? -10.664 -11.57 -27.984 1 49.66 293 ASN A O 1
ATOM 2240 N N . ASP A 1 294 ? -10.367 -13.672 -28.625 1 48.78 294 ASP A N 1
ATOM 2241 C CA . ASP A 1 294 ? -11.695 -14.078 -28.188 1 48.78 294 ASP A CA 1
ATOM 2242 C C . ASP A 1 294 ? -11.766 -14.219 -26.672 1 48.78 294 ASP A C 1
ATOM 2244 O O . ASP A 1 294 ? -12.844 -14.375 -26.094 1 48.78 294 ASP A O 1
ATOM 2248 N N . CYS A 1 295 ? -10.742 -14.422 -25.938 1 46.06 295 CYS A N 1
ATOM 2249 C CA . CYS A 1 295 ? -10.859 -14.734 -24.516 1 46.06 295 CYS A CA 1
ATOM 2250 C C . CYS A 1 295 ? -10.445 -13.547 -23.656 1 46.06 295 CYS A C 1
ATOM 2252 O O . CYS A 1 295 ? -10.117 -13.711 -22.484 1 46.06 295 CYS A O 1
ATOM 2254 N N . LYS A 1 296 ? -10.461 -12.461 -24.172 1 49.03 296 LYS A N 1
ATOM 2255 C CA . LYS A 1 296 ? -9.914 -11.258 -23.547 1 49.03 296 LYS A CA 1
ATOM 2256 C C . LYS A 1 296 ? -10.641 -10.938 -22.234 1 49.03 296 LYS A C 1
ATOM 2258 O O . LYS A 1 296 ? -10.023 -10.469 -21.281 1 49.03 296 LYS A O 1
ATOM 2263 N N . ASP A 1 297 ? -11.859 -11.141 -22.266 1 47.78 297 ASP A N 1
ATOM 2264 C CA . ASP A 1 297 ? -12.617 -10.57 -21.156 1 47.78 297 ASP A CA 1
ATOM 2265 C C . ASP A 1 297 ? -12.18 -11.172 -19.828 1 47.78 297 ASP A C 1
ATOM 2267 O O . ASP A 1 297 ? -12.156 -10.477 -18.797 1 47.78 297 ASP A O 1
ATOM 2271 N N . TYR A 1 298 ? -12.07 -12.531 -19.766 1 45.84 298 TYR A N 1
ATOM 2272 C CA . TYR A 1 298 ? -11.992 -13.156 -18.438 1 45.84 298 TYR A CA 1
ATOM 2273 C C . TYR A 1 298 ? -10.547 -13.188 -17.953 1 45.84 298 TYR A C 1
ATOM 2275 O O . TYR A 1 298 ? -10.305 -13.156 -16.734 1 45.84 298 TYR A O 1
ATOM 2283 N N . PHE A 1 299 ? -9.672 -13.281 -18.859 1 48.34 299 PHE A N 1
ATOM 2284 C CA . PHE A 1 299 ? -8.32 -13.648 -18.469 1 48.34 299 PHE A CA 1
ATOM 2285 C C . PHE A 1 299 ? -7.652 -12.516 -17.688 1 48.34 299 PHE A C 1
ATOM 2287 O O . PHE A 1 299 ? -6.848 -12.766 -16.781 1 48.34 299 PHE A O 1
ATOM 2294 N N . HIS A 1 300 ? -8.086 -11.391 -17.938 1 48.78 300 HIS A N 1
ATOM 2295 C CA . HIS A 1 300 ? -7.34 -10.297 -17.328 1 48.78 300 HIS A CA 1
ATOM 2296 C C . HIS A 1 300 ? -7.426 -10.344 -15.812 1 48.78 300 HIS A C 1
ATOM 2298 O O . HIS A 1 300 ? -6.605 -9.742 -15.117 1 48.78 300 HIS A O 1
ATOM 2304 N N . LEU A 1 301 ? -8.344 -11.266 -15.406 1 47.41 301 LEU A N 1
ATOM 2305 C CA . LEU A 1 301 ? -8.602 -11.125 -13.977 1 47.41 301 LEU A CA 1
ATOM 2306 C C . LEU A 1 301 ? -7.652 -12 -13.164 1 47.41 301 LEU A C 1
ATOM 2308 O O . LEU A 1 301 ? -7.367 -11.703 -12.008 1 47.41 301 LEU A O 1
ATOM 2312 N N . LEU A 1 302 ? -7.105 -13.062 -13.883 1 56.31 302 LEU A N 1
ATOM 2313 C CA . LEU A 1 302 ? -6.469 -13.953 -12.914 1 56.31 302 LEU A CA 1
ATOM 2314 C C . LEU A 1 302 ? -5.016 -14.219 -13.289 1 56.31 302 LEU A C 1
ATOM 2316 O O . LEU A 1 302 ? -4.34 -15.023 -12.648 1 56.31 302 LEU A O 1
ATOM 2320 N N . CYS A 1 303 ? -4.613 -13.422 -14.281 1 64.5 303 CYS A N 1
ATOM 2321 C CA . CYS A 1 303 ? -3.229 -13.695 -14.656 1 64.5 303 CYS A CA 1
ATOM 2322 C C . CYS A 1 303 ? -2.393 -12.422 -14.617 1 64.5 303 CYS A C 1
ATOM 2324 O O . CYS A 1 303 ? -2.531 -11.555 -15.484 1 64.5 303 CYS A O 1
ATOM 2326 N N . PRO A 1 304 ? -1.516 -12.43 -13.562 1 76.25 304 PRO A N 1
ATOM 2327 C CA . PRO A 1 304 ? -0.705 -11.211 -13.43 1 76.25 304 PRO A CA 1
ATOM 2328 C C . PRO A 1 304 ? 0.142 -10.93 -14.664 1 76.25 304 PRO A C 1
ATOM 2330 O O . PRO A 1 304 ? 0.497 -9.781 -14.922 1 76.25 304 PRO A O 1
ATOM 2333 N N . SER A 1 305 ? 0.419 -12.078 -15.477 1 83.5 305 SER A N 1
ATOM 2334 C CA . SER A 1 305 ? 1.223 -11.891 -16.688 1 83.5 305 SER A CA 1
ATOM 2335 C C . SER A 1 305 ? 0.802 -12.859 -17.781 1 83.5 305 SER A C 1
ATOM 2337 O O . SER A 1 305 ? 1.229 -14.016 -17.797 1 83.5 305 SER A O 1
ATOM 2339 N N . GLU A 1 306 ? 0.061 -12.375 -18.703 1 83.88 306 GLU A N 1
ATOM 2340 C CA . GLU A 1 306 ? -0.327 -13.188 -19.859 1 83.88 306 GLU A CA 1
ATOM 2341 C C . GLU A 1 306 ? 0.888 -13.578 -20.688 1 83.88 306 GLU A C 1
ATOM 2343 O O . GLU A 1 306 ? 1.002 -14.719 -21.141 1 83.88 306 GLU A O 1
ATOM 2348 N N . GLU A 1 307 ? 1.724 -12.617 -20.828 1 88.06 307 GLU A N 1
ATOM 2349 C CA . GLU A 1 307 ? 2.939 -12.883 -21.578 1 88.06 307 GLU A CA 1
ATOM 2350 C C . GLU A 1 307 ? 3.811 -13.93 -20.891 1 88.06 307 GLU A C 1
ATOM 2352 O O . GLU A 1 307 ? 4.379 -14.805 -21.531 1 88.06 307 GLU A O 1
ATOM 2357 N N . GLY A 1 308 ? 3.914 -13.812 -19.625 1 92.25 308 GLY A N 1
ATOM 2358 C CA . GLY A 1 308 ? 4.656 -14.805 -18.859 1 92.25 308 GLY A CA 1
ATOM 2359 C C . GLY A 1 308 ? 4.098 -16.203 -19 1 92.25 308 GLY A C 1
ATOM 2360 O O . GLY A 1 308 ? 4.852 -17.172 -19.172 1 92.25 308 GLY A O 1
ATOM 2361 N N . LEU A 1 309 ? 2.846 -16.297 -19 1 91.19 309 LEU A N 1
ATOM 2362 C CA . LEU A 1 309 ? 2.195 -17.594 -19.156 1 91.19 309 LEU A CA 1
ATOM 2363 C C . LEU A 1 309 ? 2.438 -18.156 -20.547 1 91.19 309 LEU A C 1
ATOM 2365 O O . LEU A 1 309 ? 2.711 -19.359 -20.703 1 91.19 309 LEU A O 1
ATOM 2369 N N . SER A 1 310 ? 2.312 -17.312 -21.5 1 90.81 310 SER A N 1
ATOM 2370 C CA . SER A 1 310 ? 2.559 -17.719 -22.891 1 90.81 310 SER A CA 1
ATOM 2371 C C . SER A 1 310 ? 3.977 -18.266 -23.062 1 90.81 310 SER A C 1
ATOM 2373 O O . SER A 1 310 ? 4.18 -19.312 -23.672 1 90.81 310 SER A O 1
ATOM 2375 N N . ARG A 1 311 ? 4.855 -17.609 -22.516 1 93.25 311 ARG A N 1
ATOM 2376 C CA . ARG A 1 311 ? 6.254 -18.016 -22.625 1 93.25 311 ARG A CA 1
ATOM 2377 C C . ARG A 1 311 ? 6.516 -19.281 -21.812 1 93.25 311 ARG A C 1
ATOM 2379 O O . ARG A 1 311 ? 7.336 -20.109 -22.203 1 93.25 311 ARG A O 1
ATOM 2386 N N . PHE A 1 312 ? 5.891 -19.359 -20.781 1 94.81 312 PHE A N 1
ATOM 2387 C CA . PHE A 1 312 ? 5.969 -20.578 -19.984 1 94.81 312 PHE A CA 1
ATOM 2388 C C . PHE A 1 312 ? 5.516 -21.781 -20.797 1 94.81 312 PHE A C 1
ATOM 2390 O O . PHE A 1 312 ? 6.211 -22.797 -20.859 1 94.81 312 PHE A O 1
ATOM 2397 N N . VAL A 1 313 ? 4.402 -21.688 -21.422 1 93.38 313 VAL A N 1
ATOM 2398 C CA . VAL A 1 313 ? 3.855 -22.781 -22.234 1 93.38 313 VAL A CA 1
ATOM 2399 C C . VAL A 1 313 ? 4.793 -23.078 -23.391 1 93.38 313 VAL A C 1
ATOM 2401 O O . VAL A 1 313 ? 5.016 -24.234 -23.734 1 93.38 313 VAL A O 1
ATOM 2404 N N . ASN A 1 314 ? 5.34 -22.062 -23.906 1 93.56 314 ASN A N 1
ATOM 2405 C CA . ASN A 1 314 ? 6.312 -22.266 -24.984 1 93.56 314 ASN A CA 1
ATOM 2406 C C . ASN A 1 314 ? 7.539 -23.031 -24.484 1 93.56 314 ASN A C 1
ATOM 2408 O O . ASN A 1 314 ? 8.055 -23.906 -25.172 1 93.56 314 ASN A O 1
ATOM 2412 N N . ALA A 1 315 ? 7.988 -22.641 -23.344 1 95 315 ALA A N 1
ATOM 2413 C CA . ALA A 1 315 ? 9.125 -23.344 -22.75 1 95 315 ALA A CA 1
ATOM 2414 C C . ALA A 1 315 ? 8.797 -24.812 -22.5 1 95 315 ALA A C 1
ATOM 2416 O O . ALA A 1 315 ? 9.648 -25.688 -22.703 1 95 315 ALA A O 1
ATOM 2417 N N . LEU A 1 316 ? 7.629 -25.062 -22.047 1 94.06 316 LEU A N 1
ATOM 2418 C CA . LEU A 1 316 ? 7.18 -26.438 -21.844 1 94.06 316 LEU A CA 1
ATOM 2419 C C . LEU A 1 316 ? 7.215 -27.219 -23.141 1 94.06 316 LEU A C 1
ATOM 2421 O O . LEU A 1 316 ? 7.668 -28.375 -23.172 1 94.06 316 LEU A O 1
ATOM 2425 N N . LYS A 1 317 ? 6.758 -26.609 -24.188 1 92.31 317 LYS A N 1
ATOM 2426 C CA . LYS A 1 317 ? 6.793 -27.25 -25.5 1 92.31 317 LYS A CA 1
ATOM 2427 C C . LYS A 1 317 ? 8.219 -27.594 -25.906 1 92.31 317 LYS A C 1
ATOM 2429 O O . LYS A 1 317 ? 8.484 -28.703 -26.391 1 92.31 317 LYS A O 1
ATOM 2434 N N . GLU A 1 318 ? 9.055 -26.672 -25.672 1 92.19 318 GLU A N 1
ATOM 2435 C CA . GLU A 1 318 ? 10.461 -26.859 -26.016 1 92.19 318 GLU A CA 1
ATOM 2436 C C . GLU A 1 318 ? 11.078 -28.031 -25.234 1 92.19 318 GLU A C 1
ATOM 2438 O O . GLU A 1 318 ? 11.977 -28.703 -25.734 1 92.19 318 GLU A O 1
ATOM 2443 N N . SER A 1 319 ? 10.617 -28.203 -24.109 1 91.75 319 SER A N 1
ATOM 2444 C CA . SER A 1 319 ? 11.125 -29.281 -23.281 1 91.75 319 SER A CA 1
ATOM 2445 C C . SER A 1 319 ? 10.844 -30.641 -23.891 1 91.75 319 SER A C 1
ATOM 2447 O O . SER A 1 319 ? 11.539 -31.625 -23.625 1 91.75 319 SER A O 1
ATOM 2449 N N . PHE A 1 320 ? 9.898 -30.703 -24.75 1 88.12 320 PHE A N 1
ATOM 2450 C CA . PHE A 1 320 ? 9.516 -31.984 -25.344 1 88.12 320 PHE A CA 1
ATOM 2451 C C . PHE A 1 320 ? 9.984 -32.062 -26.797 1 88.12 320 PHE A C 1
ATOM 2453 O O . PHE A 1 320 ? 9.859 -33.125 -27.422 1 88.12 320 PHE A O 1
ATOM 2460 N N . GLN A 1 321 ? 10.562 -30.875 -27.234 1 80.88 321 GLN A N 1
ATOM 2461 C CA . GLN A 1 321 ? 11.039 -30.859 -28.609 1 80.88 321 GLN A CA 1
ATOM 2462 C C . GLN A 1 321 ? 12.469 -31.375 -28.703 1 80.88 321 GLN A C 1
ATOM 2464 O O . GLN A 1 321 ? 13.312 -31.062 -27.859 1 80.88 321 GLN A O 1
ATOM 2469 N N . GLY A 1 322 ? 12.812 -32.25 -29.672 1 65.06 322 GLY A N 1
ATOM 2470 C CA . GLY A 1 322 ? 14.148 -32.688 -30.031 1 65.06 322 GLY A CA 1
ATOM 2471 C C . GLY A 1 322 ? 14.539 -34 -29.375 1 65.06 322 GLY A C 1
ATOM 2472 O O . GLY A 1 322 ? 15.68 -34.438 -29.5 1 65.06 322 GLY A O 1
ATOM 2473 N N . VAL A 1 323 ? 13.875 -34.281 -28.344 1 60.03 323 VAL A N 1
ATOM 2474 C CA . VAL A 1 323 ? 14.312 -35.5 -27.703 1 60.03 323 VAL A CA 1
ATOM 2475 C C . VAL A 1 323 ? 13.938 -36.719 -28.578 1 60.03 323 VAL A C 1
ATOM 2477 O O . VAL A 1 323 ? 12.852 -36.75 -29.172 1 60.03 323 VAL A O 1
ATOM 2480 N N . GLU A 1 324 ? 15.047 -37.188 -29.281 1 53.66 324 GLU A N 1
ATOM 2481 C CA . GLU A 1 324 ? 14.945 -38.344 -30.188 1 53.66 324 GLU A CA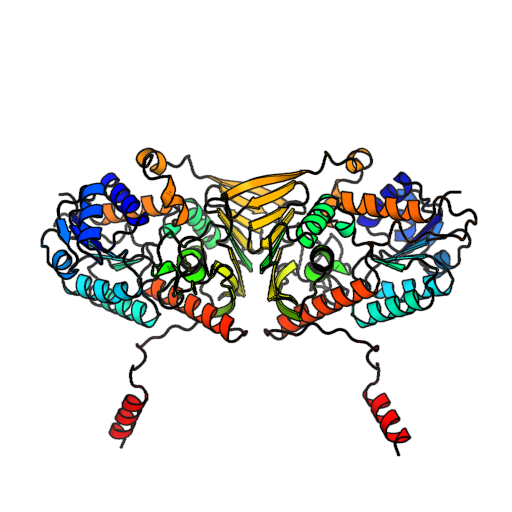 1
ATOM 2482 C C . GLU A 1 324 ? 13.828 -39.281 -29.766 1 53.66 324 GLU A C 1
ATOM 2484 O O . GLU A 1 324 ? 13.055 -39.75 -30.594 1 53.66 324 GLU A O 1
ATOM 2489 N N . ASP A 1 325 ? 13.977 -39.875 -28.516 1 49.84 325 ASP A N 1
ATOM 2490 C CA . ASP A 1 325 ? 13 -40.875 -28.047 1 49.84 325 ASP A CA 1
ATOM 2491 C C . ASP A 1 325 ? 11.812 -40.188 -27.359 1 49.84 325 ASP A C 1
ATOM 2493 O O . ASP A 1 325 ? 11.992 -39.25 -26.578 1 49.84 325 ASP A O 1
ATOM 2497 N N . ARG A 1 326 ? 10.625 -40.281 -28.016 1 51.81 326 ARG A N 1
ATOM 2498 C CA . ARG A 1 326 ? 9.352 -39.688 -27.578 1 51.81 326 ARG A CA 1
ATOM 2499 C C . ARG A 1 326 ? 9.312 -39.562 -26.062 1 51.81 326 ARG A C 1
ATOM 2501 O O . ARG A 1 326 ? 8.453 -38.875 -25.531 1 51.81 326 ARG A O 1
ATOM 2508 N N . THR A 1 327 ? 10.094 -40.406 -25.406 1 54.03 327 THR A N 1
ATOM 2509 C CA . THR A 1 327 ? 9.992 -40.469 -23.953 1 54.03 327 THR A CA 1
ATOM 2510 C C . THR A 1 327 ? 10.969 -39.5 -23.297 1 54.03 327 THR A C 1
ATOM 2512 O O . THR A 1 327 ? 10.969 -39.344 -22.062 1 54.03 327 THR A O 1
ATOM 2515 N N . GLY A 1 328 ? 11.672 -38.75 -24.234 1 64.56 328 GLY A N 1
ATOM 2516 C CA . GLY A 1 328 ? 12.711 -38 -23.578 1 64.56 328 GLY A CA 1
ATOM 2517 C C . GLY A 1 328 ? 12.328 -36.531 -23.344 1 64.56 328 GLY A C 1
ATOM 2518 O O . GLY A 1 328 ? 11.391 -36.031 -23.969 1 64.56 328 GLY A O 1
ATOM 2519 N N . TRP A 1 329 ? 12.477 -35.969 -22.344 1 79.31 329 TRP A N 1
ATOM 2520 C CA . TRP A 1 329 ? 12.258 -34.562 -22 1 79.31 329 TRP A CA 1
ATOM 2521 C C . TRP A 1 329 ? 13.531 -33.938 -21.453 1 79.31 329 TRP A C 1
ATOM 2523 O O . TRP A 1 329 ? 14.414 -34.625 -20.953 1 79.31 329 TRP A O 1
ATOM 2533 N N . ASN A 1 330 ? 13.68 -32.656 -22 1 85.88 330 ASN A N 1
ATOM 2534 C CA . ASN A 1 330 ? 14.75 -31.797 -21.5 1 85.88 330 ASN A CA 1
ATOM 2535 C C . ASN A 1 330 ? 14.219 -30.703 -20.562 1 85.88 330 ASN A C 1
ATOM 2537 O O . ASN A 1 330 ? 13.43 -29.859 -20.969 1 85.88 330 ASN A O 1
ATOM 2541 N N . LYS A 1 331 ? 14.703 -30.688 -19.328 1 88 331 LYS A N 1
ATOM 2542 C CA . LYS A 1 331 ? 14.133 -29.797 -18.328 1 88 331 LYS A CA 1
ATOM 2543 C C . LYS A 1 331 ? 14.75 -28.406 -18.422 1 88 331 LYS A C 1
ATOM 2545 O O . LYS A 1 331 ? 14.289 -27.469 -17.766 1 88 331 LYS A O 1
ATOM 2550 N N . ASP A 1 332 ? 15.672 -28.141 -19.328 1 91.5 332 ASP A N 1
ATOM 2551 C CA . ASP A 1 332 ? 16.406 -26.891 -19.406 1 91.5 332 ASP A CA 1
ATOM 2552 C C . ASP A 1 332 ? 15.484 -25.734 -19.766 1 91.5 332 ASP A C 1
ATOM 2554 O O . ASP A 1 332 ? 15.555 -24.656 -19.141 1 91.5 332 ASP A O 1
ATOM 2558 N N . PRO A 1 333 ? 14.562 -25.984 -20.688 1 94.25 333 PRO A N 1
ATOM 2559 C CA . PRO A 1 333 ? 13.703 -24.859 -21.062 1 94.25 333 PRO A CA 1
ATOM 2560 C C . PRO A 1 333 ? 12.812 -24.375 -19.922 1 94.25 333 PRO A C 1
ATOM 2562 O O . PRO A 1 333 ? 12.406 -23.219 -19.891 1 94.25 333 PRO A O 1
ATOM 2565 N N . VAL A 1 334 ? 12.523 -25.328 -18.984 1 95.31 334 VAL A N 1
ATOM 2566 C CA . VAL A 1 334 ? 11.633 -24.953 -17.891 1 95.31 334 VAL A CA 1
ATOM 2567 C C . VAL A 1 334 ? 12.422 -24.906 -16.578 1 95.31 334 VAL A C 1
ATOM 2569 O O . VAL A 1 334 ? 11.852 -25.109 -15.5 1 95.31 334 VAL A O 1
ATOM 2572 N N . ALA A 1 335 ? 13.695 -24.672 -16.656 1 94.56 335 ALA A N 1
ATOM 2573 C CA . ALA A 1 335 ? 14.57 -24.672 -15.492 1 94.56 335 ALA A CA 1
ATOM 2574 C C . ALA A 1 335 ? 14.188 -23.562 -14.523 1 94.56 335 ALA A C 1
ATOM 2576 O O . ALA A 1 335 ? 14.359 -23.703 -13.312 1 94.56 335 ALA A O 1
ATOM 2577 N N . MET A 1 336 ? 13.602 -22.516 -15.055 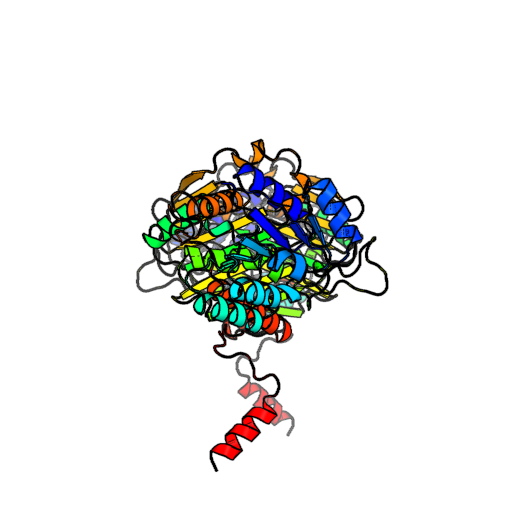1 95.94 336 MET A N 1
ATOM 2578 C CA . MET A 1 336 ? 13.258 -21.375 -14.211 1 95.94 336 MET A CA 1
ATOM 2579 C C . MET A 1 336 ? 11.867 -21.531 -13.609 1 95.94 336 MET A C 1
ATOM 2581 O O . MET A 1 336 ? 11.469 -20.75 -12.742 1 95.94 336 MET A O 1
ATOM 2585 N N . ALA A 1 337 ? 11.133 -22.531 -14.055 1 97.62 337 ALA A N 1
ATOM 2586 C CA . ALA A 1 337 ? 9.781 -22.734 -13.539 1 97.62 337 ALA A CA 1
ATOM 2587 C C . ALA A 1 337 ? 9.812 -23.047 -12.039 1 97.62 337 ALA A C 1
ATOM 2589 O O . ALA A 1 337 ? 10.781 -23.609 -11.531 1 97.62 337 ALA A O 1
ATOM 2590 N N . ALA A 1 338 ? 8.797 -22.641 -11.391 1 98.06 338 ALA A N 1
ATOM 2591 C CA . ALA A 1 338 ? 8.68 -22.922 -9.961 1 98.06 338 ALA A CA 1
ATOM 2592 C C . ALA A 1 338 ? 8.5 -24.422 -9.703 1 98.06 338 ALA A C 1
ATOM 2594 O O . ALA A 1 338 ? 7.68 -25.078 -10.352 1 98.06 338 ALA A O 1
ATOM 2595 N N . THR A 1 339 ? 9.266 -24.922 -8.789 1 97.31 339 THR A N 1
ATOM 2596 C CA . THR A 1 339 ? 9.117 -26.312 -8.344 1 97.31 339 THR A CA 1
ATOM 2597 C C . THR A 1 339 ? 8.047 -26.422 -7.266 1 97.31 339 THR A C 1
ATOM 2599 O O . THR A 1 339 ? 7.516 -25.406 -6.801 1 97.31 339 THR A O 1
ATOM 2602 N N . PHE A 1 340 ? 7.719 -27.641 -6.914 1 97.69 340 PHE A N 1
ATOM 2603 C CA . PHE A 1 340 ? 6.781 -27.828 -5.816 1 97.69 340 PHE A CA 1
ATOM 2604 C C . PHE A 1 340 ? 7.398 -27.375 -4.496 1 97.69 340 PHE A C 1
ATOM 2606 O O . PHE A 1 340 ? 6.68 -27.016 -3.564 1 97.69 340 PHE A O 1
ATOM 2613 N N . GLU A 1 341 ? 8.734 -27.359 -4.414 1 96.88 341 GLU A N 1
ATOM 2614 C CA . GLU A 1 341 ? 9.406 -26.781 -3.254 1 96.88 341 GLU A CA 1
ATOM 2615 C C . GLU A 1 341 ? 9.18 -25.281 -3.18 1 96.88 341 GLU A C 1
ATOM 2617 O O . GLU A 1 341 ? 8.992 -24.719 -2.092 1 96.88 341 GLU A O 1
ATOM 2622 N N . ASP A 1 342 ? 9.273 -24.656 -4.32 1 97.75 342 ASP A N 1
ATOM 2623 C CA . ASP A 1 342 ? 8.922 -23.25 -4.363 1 97.75 342 ASP A CA 1
ATOM 2624 C C . ASP A 1 342 ? 7.477 -23.031 -3.914 1 97.75 342 ASP A C 1
ATOM 2626 O O . ASP A 1 342 ? 7.184 -22.062 -3.191 1 97.75 342 ASP A O 1
ATOM 2630 N N . GLY A 1 343 ? 6.602 -23.922 -4.398 1 97.94 343 GLY A N 1
ATOM 2631 C CA . GLY A 1 343 ? 5.219 -23.859 -3.957 1 97.94 343 GLY A CA 1
ATOM 2632 C C . GLY A 1 343 ? 5.066 -24 -2.455 1 97.94 343 GLY A C 1
ATOM 2633 O O . GLY A 1 343 ? 4.223 -23.344 -1.847 1 97.94 343 GLY A O 1
ATOM 2634 N N . GLN A 1 344 ? 5.867 -24.875 -1.9 1 97.62 344 GLN A N 1
ATOM 2635 C CA . GLN A 1 344 ? 5.832 -25.062 -0.453 1 97.62 344 GLN A CA 1
ATOM 2636 C C . GLN A 1 344 ? 6.227 -23.781 0.271 1 97.62 344 GLN A C 1
ATOM 2638 O O . GLN A 1 344 ? 5.609 -23.406 1.274 1 97.62 344 GLN A O 1
ATOM 2643 N N . TYR A 1 345 ? 7.23 -23.141 -0.207 1 97.88 345 TYR A N 1
ATOM 2644 C CA . TYR A 1 345 ? 7.641 -21.875 0.367 1 97.88 345 TYR A CA 1
ATOM 2645 C C . TYR A 1 345 ? 6.504 -20.859 0.316 1 97.88 345 TYR A C 1
ATOM 2647 O O . TYR A 1 345 ? 6.219 -20.188 1.309 1 97.88 345 TYR A O 1
ATOM 2655 N N . VAL A 1 346 ? 5.875 -20.75 -0.836 1 98.38 346 VAL A N 1
ATOM 2656 C CA . VAL A 1 346 ? 4.77 -19.812 -1 1 98.38 346 VAL A CA 1
ATOM 2657 C C . VAL A 1 346 ? 3.666 -20.125 0.007 1 98.38 346 VAL A C 1
ATOM 2659 O O . VAL A 1 346 ? 3.131 -19.234 0.658 1 98.38 346 VAL A O 1
ATOM 2662 N N . GLN A 1 347 ? 3.387 -21.406 0.166 1 98.06 347 GLN A N 1
ATOM 2663 C CA . GLN A 1 347 ? 2.377 -21.812 1.135 1 98.06 347 GLN A CA 1
ATOM 2664 C C . GLN A 1 347 ? 2.797 -21.453 2.557 1 98.06 347 GLN A C 1
ATOM 2666 O O . GLN A 1 347 ? 1.963 -21.047 3.373 1 98.06 347 GLN A O 1
ATOM 2671 N N . ALA A 1 348 ? 4.043 -21.609 2.85 1 98.31 348 ALA A N 1
ATOM 2672 C CA . ALA A 1 348 ? 4.543 -21.25 4.172 1 98.31 348 ALA A CA 1
ATOM 2673 C C . ALA A 1 348 ? 4.305 -19.766 4.461 1 98.31 348 ALA A C 1
ATOM 2675 O O . ALA A 1 348 ? 3.91 -19.391 5.57 1 98.31 348 ALA A O 1
ATOM 2676 N N . VAL A 1 349 ? 4.547 -18.922 3.514 1 98.62 349 VAL A N 1
ATOM 2677 C CA . VAL A 1 349 ? 4.34 -17.484 3.668 1 98.62 349 VAL A CA 1
ATOM 2678 C C . VAL A 1 349 ? 2.854 -17.188 3.855 1 98.62 349 VAL A C 1
ATOM 2680 O O . VAL A 1 349 ? 2.473 -16.438 4.75 1 98.62 349 VAL A O 1
ATOM 2683 N N . ILE A 1 350 ? 2.014 -17.828 3.014 1 98.44 350 ILE A N 1
ATOM 2684 C CA . ILE A 1 350 ? 0.569 -17.625 3.086 1 98.44 350 ILE A CA 1
ATOM 2685 C C . ILE A 1 350 ? 0.066 -18 4.477 1 98.44 350 ILE A C 1
ATOM 2687 O O . ILE A 1 350 ? -0.685 -17.25 5.102 1 98.44 350 ILE A O 1
ATOM 2691 N N . GLU A 1 351 ? 0.509 -19.156 4.938 1 98.19 351 GLU A N 1
ATOM 2692 C CA . GLU A 1 351 ? 0.098 -19.625 6.258 1 98.19 351 GLU A CA 1
ATOM 2693 C C . GLU A 1 351 ? 0.553 -18.656 7.348 1 98.19 351 GLU A C 1
ATOM 2695 O O . GLU A 1 351 ? -0.194 -18.375 8.289 1 98.19 351 GLU A O 1
ATOM 2700 N N . ALA A 1 352 ? 1.726 -18.172 7.211 1 98.69 352 ALA A N 1
ATOM 2701 C CA . ALA A 1 352 ? 2.254 -17.219 8.188 1 98.69 352 ALA A CA 1
ATOM 2702 C C . ALA A 1 352 ? 1.454 -15.922 8.188 1 98.69 352 ALA A C 1
ATOM 2704 O O . ALA A 1 352 ? 1.15 -15.375 9.25 1 98.69 352 ALA A O 1
ATOM 2705 N N . VAL A 1 353 ? 1.095 -15.414 7.059 1 98.62 353 VAL A N 1
ATOM 2706 C CA . VAL A 1 353 ? 0.327 -14.172 6.953 1 98.62 353 VAL A CA 1
ATOM 2707 C C . VAL A 1 353 ? -1.049 -14.367 7.59 1 98.62 353 VAL A C 1
ATOM 2709 O O . VAL A 1 353 ? -1.515 -13.508 8.344 1 98.62 353 VAL A O 1
ATOM 2712 N N . ARG A 1 354 ? -1.717 -15.492 7.285 1 98.44 354 ARG A N 1
ATOM 2713 C CA . ARG A 1 354 ? -3.025 -15.781 7.859 1 98.44 354 ARG A CA 1
ATOM 2714 C C . ARG A 1 354 ? -2.951 -15.867 9.383 1 98.44 354 ARG A C 1
ATOM 2716 O O . ARG A 1 354 ? -3.801 -15.312 10.078 1 98.44 354 ARG A O 1
ATOM 2723 N N . LYS A 1 355 ? -1.952 -16.625 9.812 1 98.12 355 LYS A N 1
ATOM 2724 C CA . LYS A 1 355 ? -1.759 -16.75 11.258 1 98.12 355 LYS A CA 1
ATOM 2725 C C . LYS A 1 355 ? -1.498 -15.391 11.898 1 98.12 355 LYS A C 1
ATOM 2727 O O . LYS A 1 355 ? -2.057 -15.078 12.953 1 98.12 355 LYS A O 1
ATOM 2732 N N . SER A 1 356 ? -0.66 -14.617 11.273 1 98.31 356 SER A N 1
ATOM 2733 C CA . SER A 1 356 ? -0.36 -13.273 11.758 1 98.31 356 SER A CA 1
ATOM 2734 C C . SER A 1 356 ? -1.622 -12.422 11.836 1 98.31 356 SER A C 1
ATOM 2736 O O . SER A 1 356 ? -1.837 -11.711 12.828 1 98.31 356 SER A O 1
ATOM 2738 N N . SER A 1 357 ? -2.438 -12.453 10.844 1 97.88 357 SER A N 1
ATOM 2739 C CA . SER A 1 357 ? -3.68 -11.688 10.812 1 97.88 357 SER A CA 1
ATOM 2740 C C . SER A 1 357 ? -4.598 -12.078 11.969 1 97.88 357 SER A C 1
ATOM 2742 O O . SER A 1 357 ? -5.227 -11.219 12.586 1 97.88 357 SER A O 1
ATOM 2744 N N . ARG A 1 358 ? -4.652 -13.344 12.25 1 96.94 358 ARG A N 1
ATOM 2745 C CA . ARG A 1 358 ? -5.508 -13.844 13.32 1 96.94 358 ARG A CA 1
ATOM 2746 C C . ARG A 1 358 ? -4.961 -13.453 14.688 1 96.94 358 ARG A C 1
ATOM 2748 O O . ARG A 1 358 ? -5.711 -13.008 15.562 1 96.94 358 ARG A O 1
ATOM 2755 N N . LEU A 1 359 ? -3.658 -13.586 14.82 1 96 359 LEU A N 1
ATOM 2756 C CA . LEU A 1 359 ? -3.039 -13.391 16.125 1 96 359 LEU A CA 1
ATOM 2757 C C . LEU A 1 359 ? -2.701 -11.922 16.359 1 96 359 LEU A C 1
ATOM 2759 O O . LEU A 1 359 ? -2.408 -11.523 17.484 1 96 359 LEU A O 1
ATOM 2763 N N . LYS A 1 360 ? -2.652 -11.164 15.312 1 94.75 360 LYS A N 1
ATOM 2764 C CA . LYS A 1 360 ? -2.277 -9.75 15.359 1 94.75 360 LYS A CA 1
ATOM 2765 C C . LYS A 1 360 ? -0.848 -9.578 15.867 1 94.75 360 LYS A C 1
ATOM 2767 O O . LYS A 1 360 ? -0.584 -8.734 16.734 1 94.75 360 LYS A O 1
ATOM 2772 N N . GLU A 1 361 ? 0.025 -10.422 15.398 1 94.44 361 GLU A N 1
ATOM 2773 C CA . GLU A 1 361 ? 1.442 -10.375 15.742 1 94.44 361 GLU A CA 1
ATOM 2774 C C . GLU A 1 361 ? 2.312 -10.797 14.562 1 94.44 361 GLU A C 1
ATOM 2776 O O . GLU A 1 361 ? 1.812 -11.359 13.586 1 94.44 361 GLU A O 1
ATOM 2781 N N . TRP A 1 362 ? 3.576 -10.484 14.695 1 97.56 362 TRP A N 1
ATOM 2782 C CA . TRP A 1 362 ? 4.535 -11.008 13.727 1 97.56 362 TRP A CA 1
ATOM 2783 C C . TRP A 1 362 ? 4.672 -12.516 13.852 1 97.56 362 TRP A C 1
ATOM 2785 O O . TRP A 1 362 ? 4.688 -13.055 14.961 1 97.56 362 TRP A O 1
ATOM 2795 N N . VAL A 1 363 ? 4.773 -13.18 12.688 1 98.12 363 VAL A N 1
ATOM 2796 C CA . VAL A 1 363 ? 4.871 -14.633 12.656 1 98.12 363 VAL A CA 1
ATOM 2797 C C . VAL A 1 363 ? 6.051 -15.055 11.781 1 98.12 363 VAL A C 1
ATOM 2799 O O . VAL A 1 363 ? 6.238 -14.523 10.688 1 98.12 363 VAL A O 1
ATOM 2802 N N . SER A 1 364 ? 6.836 -15.977 12.211 1 98.38 364 SER A N 1
ATOM 2803 C CA . SER A 1 364 ? 7.957 -16.5 11.445 1 98.38 364 SER A CA 1
ATOM 2804 C C . SER A 1 364 ? 7.473 -17.375 10.289 1 98.38 364 SER A C 1
ATOM 2806 O O . SER A 1 364 ? 6.492 -18.109 10.422 1 98.38 364 SER A O 1
ATOM 2808 N N . VAL A 1 365 ? 8.164 -17.266 9.188 1 98.5 365 VAL A N 1
ATOM 2809 C CA . VAL A 1 365 ? 7.914 -18.156 8.055 1 98.5 365 VAL A CA 1
ATOM 2810 C C . VAL A 1 365 ? 8.727 -19.438 8.219 1 98.5 365 VAL A C 1
ATOM 2812 O O . VAL A 1 365 ? 9.961 -19.406 8.148 1 98.5 365 VAL A O 1
ATOM 2815 N N . THR A 1 366 ? 8.031 -20.531 8.391 1 96.69 366 THR A N 1
ATOM 2816 C CA . THR A 1 366 ? 8.734 -21.781 8.664 1 96.69 366 THR A CA 1
ATOM 2817 C C . THR A 1 366 ? 8.312 -22.875 7.672 1 96.69 366 THR A C 1
ATOM 2819 O O . THR A 1 366 ? 7.133 -22.969 7.324 1 96.69 366 THR A O 1
ATOM 2822 N N . SER A 1 367 ? 9.297 -23.531 7.258 1 93.56 367 SER A N 1
ATOM 2823 C CA . SER A 1 367 ? 9.039 -24.688 6.387 1 93.56 367 SER A CA 1
ATOM 2824 C C . SER A 1 367 ? 8.977 -25.984 7.18 1 93.56 367 SER A C 1
ATOM 2826 O O . SER A 1 367 ? 9.758 -26.188 8.109 1 93.56 367 SER A O 1
ATOM 2828 N N . ILE A 1 368 ? 8.039 -26.781 6.828 1 91.75 368 ILE A N 1
ATOM 2829 C CA . ILE A 1 368 ? 7.938 -28.062 7.5 1 91.75 368 ILE A CA 1
ATOM 2830 C C . ILE A 1 368 ? 8.68 -29.125 6.695 1 91.75 368 ILE A C 1
ATOM 2832 O O . ILE A 1 368 ? 8.781 -29.031 5.469 1 91.75 368 ILE A O 1
ATOM 2836 N N . SER A 1 369 ? 9.312 -30 7.316 1 87.62 369 SER A N 1
ATOM 2837 C CA . SER A 1 369 ? 10.062 -31.062 6.641 1 87.62 369 SER A CA 1
ATOM 2838 C C . SER A 1 369 ? 9.297 -32.375 6.664 1 87.62 369 SER A C 1
ATOM 2840 O O . SER A 1 369 ? 9.617 -33.312 5.91 1 87.62 369 SER A O 1
ATOM 2842 N N . GLU A 1 370 ? 8.484 -32.562 7.57 1 81.06 370 GLU A N 1
ATOM 2843 C CA . GLU A 1 370 ? 7.637 -33.75 7.645 1 81.06 370 GLU A CA 1
ATOM 2844 C C . GLU A 1 370 ? 6.172 -33.375 7.84 1 81.06 370 GLU A C 1
ATOM 2846 O O . GLU A 1 370 ? 5.863 -32.312 8.414 1 81.06 370 GLU A O 1
ATOM 2851 N N . ALA A 1 371 ? 5.406 -34.125 7.051 1 69.62 371 ALA A N 1
ATOM 2852 C CA . ALA A 1 371 ? 3.979 -33.875 7.219 1 69.62 371 ALA A CA 1
ATOM 2853 C C . ALA A 1 371 ? 3.557 -34.031 8.672 1 69.62 371 ALA A C 1
ATOM 2855 O O . ALA A 1 371 ? 4.031 -34.938 9.359 1 69.62 371 ALA A O 1
ATOM 2856 N N . PRO A 1 372 ? 2.82 -33 9.234 1 56.81 372 PRO A N 1
ATOM 2857 C CA . PRO A 1 372 ? 2.363 -33.156 10.617 1 56.81 372 PRO A CA 1
ATOM 2858 C C . PRO A 1 372 ? 1.658 -34.5 10.844 1 56.81 372 PRO A C 1
ATOM 2860 O O . PRO A 1 372 ? 1.01 -35.031 9.93 1 56.81 372 PRO A O 1
ATOM 2863 N N . ASP A 1 373 ? 2.195 -35.156 11.828 1 50.59 373 ASP A N 1
ATOM 2864 C CA . ASP A 1 373 ? 1.534 -36.375 12.234 1 50.59 373 ASP A CA 1
ATOM 2865 C C . ASP A 1 373 ? 0.044 -36.156 12.484 1 50.59 373 ASP A C 1
ATOM 2867 O O . ASP A 1 373 ? -0.334 -35.281 13.273 1 50.59 373 ASP A O 1
ATOM 2871 N N . PRO A 1 374 ? -0.737 -36.594 11.586 1 52.38 374 PRO A N 1
ATOM 2872 C CA . PRO A 1 374 ? -2.168 -36.375 11.805 1 52.38 374 PRO A CA 1
ATOM 2873 C C . PRO A 1 374 ? -2.602 -36.688 13.234 1 52.38 374 PRO A C 1
ATOM 2875 O O . PRO A 1 374 ? -3.6 -36.156 13.711 1 52.38 374 PRO A O 1
ATOM 2878 N N . ASN A 1 375 ? -1.984 -37.656 13.938 1 45.34 375 ASN A N 1
ATOM 2879 C CA . ASN A 1 375 ? -2.215 -38.062 15.32 1 45.34 375 ASN A CA 1
ATOM 2880 C C . ASN A 1 375 ? -0.97 -37.875 16.172 1 45.34 375 ASN A C 1
ATOM 2882 O O . ASN A 1 375 ? -0.256 -38.812 16.484 1 45.34 375 ASN A O 1
ATOM 2886 N N . PRO A 1 376 ? -0.68 -36.656 16.5 1 49.44 376 PRO A N 1
ATOM 2887 C CA . PRO A 1 376 ? 0.583 -36.438 17.203 1 49.44 376 PRO A CA 1
ATOM 2888 C C . PRO A 1 376 ? 0.651 -37.156 18.547 1 49.44 376 PRO A C 1
ATOM 2890 O O . PRO A 1 376 ? 1.733 -37.562 18.984 1 49.44 376 PRO A O 1
ATOM 2893 N N . LEU A 1 377 ? -0.377 -37.156 19.141 1 50.22 377 LEU A N 1
ATOM 2894 C CA . LEU A 1 377 ? -0.431 -37.812 20.438 1 50.22 377 LEU A CA 1
ATOM 2895 C C . LEU A 1 377 ? -0.051 -39.281 20.312 1 50.22 377 LEU A C 1
ATOM 2897 O O . LEU A 1 377 ? 0.634 -39.844 21.188 1 50.22 377 LEU A O 1
ATOM 2901 N N . ILE A 1 378 ? -0.558 -39.906 19.344 1 49.81 378 ILE A N 1
ATOM 2902 C CA . ILE A 1 378 ? -0.289 -41.312 19.188 1 49.81 378 ILE A CA 1
ATOM 2903 C C . ILE A 1 378 ? 1.169 -41.531 18.781 1 49.81 378 ILE A C 1
ATOM 2905 O O . ILE A 1 378 ? 1.84 -42.438 19.297 1 49.81 378 ILE A O 1
ATOM 2909 N N . SER A 1 379 ? 1.635 -40.688 18.062 1 43.84 379 SER A N 1
ATOM 2910 C CA . SER A 1 379 ? 3 -40.906 17.594 1 43.84 379 SER A CA 1
ATOM 2911 C C . SER A 1 379 ? 4.012 -40.625 18.703 1 43.84 379 SER A C 1
ATOM 2913 O O . SER A 1 379 ? 5.07 -41.281 18.75 1 43.84 379 SER A O 1
ATOM 2915 N N . ALA A 1 380 ? 3.73 -39.75 19.375 1 52.44 380 ALA A N 1
ATOM 2916 C CA . ALA A 1 380 ? 4.598 -39.531 20.531 1 52.44 380 ALA A CA 1
ATOM 2917 C C . ALA A 1 380 ? 4.578 -40.719 21.484 1 52.44 380 ALA A C 1
ATOM 2919 O O . ALA A 1 380 ? 5.613 -41.094 22.031 1 52.44 380 ALA A O 1
ATOM 2920 N N . ALA A 1 381 ? 3.463 -41.219 21.641 1 45.47 381 ALA A N 1
ATOM 2921 C CA . ALA A 1 381 ? 3.283 -42.375 22.5 1 45.47 381 ALA A CA 1
ATOM 2922 C C . ALA A 1 381 ? 4.016 -43.594 21.953 1 45.47 381 ALA A C 1
ATOM 2924 O O . ALA A 1 381 ? 4.613 -44.375 22.703 1 45.47 381 ALA A O 1
ATOM 2925 N N . VAL A 1 382 ? 3.969 -43.656 20.766 1 43 382 VAL A N 1
ATOM 2926 C CA . VAL A 1 382 ? 4.629 -44.812 20.172 1 43 382 VAL A CA 1
ATOM 2927 C C . VAL A 1 382 ? 6.145 -44.625 20.25 1 43 382 VAL A C 1
ATOM 2929 O O . VAL A 1 382 ? 6.879 -45.594 20.484 1 43 382 VAL A O 1
ATOM 2932 N N . LYS A 1 383 ? 6.449 -43.5 20.141 1 55.81 383 LYS A N 1
ATOM 2933 C CA . LYS A 1 383 ? 7.887 -43.281 20.25 1 55.81 383 LYS A CA 1
ATOM 2934 C C . LYS A 1 383 ? 8.367 -43.438 21.688 1 55.81 383 LYS A C 1
ATOM 2936 O O . LYS A 1 383 ? 9.516 -43.812 21.922 1 55.81 383 LYS A O 1
ATOM 2941 N N . GLY A 1 384 ? 7.594 -43 22.656 1 42.72 384 GLY A N 1
ATOM 2942 C CA . GLY A 1 384 ? 7.863 -43.219 24.078 1 42.72 384 GLY A CA 1
ATOM 2943 C C . GLY A 1 384 ? 7.973 -44.688 24.438 1 42.72 384 GLY A C 1
ATOM 2944 O O . GLY A 1 384 ? 8.68 -45.031 25.391 1 42.72 384 GLY A O 1
ATOM 2945 N N . VAL A 1 385 ? 7.156 -45.406 23.734 1 49.75 385 VAL A N 1
ATOM 2946 C CA . VAL A 1 385 ? 7.121 -46.844 24.062 1 49.75 385 VAL A CA 1
ATOM 2947 C C . VAL A 1 385 ? 8.383 -47.531 23.531 1 49.75 385 VAL A C 1
ATOM 2949 O O . VAL A 1 385 ? 8.859 -48.5 24.125 1 49.75 385 VAL A O 1
ATOM 2952 N N . GLN A 1 386 ? 8.82 -47.094 22.438 1 34.34 386 GLN A N 1
ATOM 2953 C CA . GLN A 1 386 ? 9.992 -47.781 21.922 1 34.34 386 GLN A CA 1
ATOM 2954 C C . GLN A 1 386 ? 11.25 -47.406 22.688 1 34.34 386 GLN A C 1
ATOM 2956 O O . GLN A 1 386 ? 12.312 -48 22.5 1 34.34 386 GLN A O 1
ATOM 2961 N N . ARG A 1 387 ? 11.242 -46.25 23.391 1 39.25 387 ARG A N 1
ATOM 2962 C CA . ARG A 1 387 ? 12.43 -45.875 24.141 1 39.25 387 ARG A CA 1
ATOM 2963 C C . ARG A 1 387 ? 12.445 -46.562 25.516 1 39.25 387 ARG A C 1
ATOM 2965 O O . ARG A 1 387 ? 13.398 -46.406 26.281 1 39.25 387 ARG A O 1
ATOM 2972 N N . THR A 1 388 ? 11.289 -47.188 25.812 1 33.16 388 THR A N 1
ATOM 2973 C CA . THR A 1 388 ? 11.453 -48 27.016 1 33.16 388 THR A CA 1
ATOM 2974 C C . THR A 1 388 ? 11.914 -49.406 26.672 1 33.16 388 THR A C 1
ATOM 2976 O O . THR A 1 388 ? 11.398 -50.031 25.75 1 33.16 388 THR A O 1
ATOM 2979 N N . MET B 1 1 ? -7.922 47.688 7 1 53.59 1 MET B N 1
ATOM 2980 C CA . MET B 1 1 ? -6.527 47.594 7.422 1 53.59 1 MET B CA 1
ATOM 2981 C C . MET B 1 1 ? -5.992 46.188 7.211 1 53.59 1 MET B C 1
ATOM 2983 O O . MET B 1 1 ? -6.738 45.219 7.309 1 53.59 1 MET B O 1
ATOM 2987 N N . LEU B 1 2 ? -4.711 46.062 6.68 1 66.69 2 LEU B N 1
ATOM 2988 C CA . LEU B 1 2 ? -4.176 44.75 6.363 1 66.69 2 LEU B CA 1
ATOM 2989 C C . LEU B 1 2 ? -3.748 44.031 7.633 1 66.69 2 LEU B C 1
ATOM 2991 O O . LEU B 1 2 ? -3.252 44.656 8.57 1 66.69 2 LEU B O 1
ATOM 2995 N N . LEU B 1 3 ? -4.203 42.781 7.844 1 85.94 3 LEU B N 1
ATOM 2996 C CA . LEU B 1 3 ? -3.805 41.938 8.969 1 85.94 3 LEU B CA 1
ATOM 2997 C C . LEU B 1 3 ? -2.307 41.656 8.922 1 85.94 3 LEU B C 1
ATOM 2999 O O . LEU B 1 3 ? -1.801 41.125 7.926 1 85.94 3 LEU B O 1
ATOM 3003 N N . GLU B 1 4 ? -1.586 42.188 9.945 1 94 4 GLU B N 1
ATOM 3004 C CA . GLU B 1 4 ? -0.143 41.969 10.023 1 94 4 GLU B CA 1
ATOM 3005 C C . GLU B 1 4 ? 0.188 40.594 10.609 1 94 4 GLU B C 1
ATOM 3007 O O . GLU B 1 4 ? -0.422 40.188 11.594 1 94 4 GLU B O 1
ATOM 3012 N N . VAL B 1 5 ? 1.166 39.938 9.984 1 96.75 5 VAL B N 1
ATOM 3013 C CA . VAL B 1 5 ? 1.466 38.562 10.312 1 96.75 5 VAL B CA 1
ATOM 3014 C C . VAL B 1 5 ? 2.918 38.438 10.766 1 96.75 5 VAL B C 1
ATOM 3016 O O . VAL B 1 5 ? 3.818 39.031 10.164 1 96.75 5 VAL B O 1
ATOM 3019 N N . GLY B 1 6 ? 3.117 37.781 11.906 1 98.06 6 GLY B N 1
ATOM 3020 C CA . GLY B 1 6 ? 4.438 37.312 12.297 1 98.06 6 GLY B CA 1
ATOM 3021 C C . GLY B 1 6 ? 4.703 35.875 11.914 1 98.06 6 GLY B C 1
ATOM 3022 O O . GLY B 1 6 ? 3.844 35 12.102 1 98.06 6 GLY B O 1
ATOM 3023 N N . ILE B 1 7 ? 5.91 35.594 11.406 1 97.88 7 ILE B N 1
ATOM 3024 C CA . ILE B 1 7 ? 6.266 34.281 10.906 1 97.88 7 ILE B CA 1
ATOM 3025 C C . ILE B 1 7 ? 7.41 33.688 11.742 1 97.88 7 ILE B C 1
ATOM 3027 O O . ILE B 1 7 ? 8.453 34.344 11.906 1 97.88 7 ILE B O 1
ATOM 3031 N N . ILE B 1 8 ? 7.172 32.531 12.289 1 97.88 8 ILE B N 1
ATOM 3032 C CA . ILE B 1 8 ? 8.234 31.812 12.992 1 97.88 8 ILE B CA 1
ATOM 3033 C C . ILE B 1 8 ? 8.711 30.641 12.148 1 97.88 8 ILE B C 1
ATOM 3035 O O . ILE B 1 8 ? 8.062 29.594 12.102 1 97.88 8 ILE B O 1
ATOM 3039 N N . GLY B 1 9 ? 9.891 30.75 11.594 1 95.31 9 GLY B N 1
ATOM 3040 C CA . GLY B 1 9 ? 10.453 29.734 10.711 1 95.31 9 GLY B CA 1
ATOM 3041 C C . GLY B 1 9 ? 10.945 30.312 9.391 1 95.31 9 GLY B C 1
ATOM 3042 O O . GLY B 1 9 ? 10.352 31.25 8.852 1 95.31 9 GLY B O 1
ATOM 3043 N N . THR B 1 10 ? 12.07 29.719 8.844 1 92.88 10 THR B N 1
ATOM 3044 C CA . THR B 1 10 ? 12.695 30.266 7.645 1 92.88 10 THR B CA 1
ATOM 3045 C C . THR B 1 10 ? 12.969 29.172 6.617 1 92.88 10 THR B C 1
ATOM 3047 O O . THR B 1 10 ? 13.852 29.312 5.773 1 92.88 10 THR B O 1
ATOM 3050 N N . SER B 1 11 ? 12.266 28.062 6.734 1 85 11 SER B N 1
ATOM 3051 C CA . SER B 1 11 ? 12.492 26.984 5.781 1 85 11 SER B CA 1
ATOM 3052 C C . SER B 1 11 ? 11.945 27.344 4.402 1 85 11 SER B C 1
ATOM 3054 O O . SER B 1 11 ? 11.172 28.281 4.262 1 85 11 SER B O 1
ATOM 3056 N N . LYS B 1 12 ? 12.312 26.625 3.414 1 77.62 12 LYS B N 1
ATOM 3057 C CA . LYS B 1 12 ? 11.969 26.906 2.021 1 77.62 12 LYS B CA 1
ATOM 3058 C C . LYS B 1 12 ? 10.453 26.922 1.822 1 77.62 12 LYS B C 1
ATOM 3060 O O . LYS B 1 12 ? 9.922 27.812 1.157 1 77.62 12 LYS B O 1
ATOM 3065 N N . PRO B 1 13 ? 9.75 25.984 2.436 1 79.38 13 PRO B N 1
ATOM 3066 C CA . PRO B 1 13 ? 8.297 26.016 2.258 1 79.38 13 PRO B CA 1
ATOM 3067 C C . PRO B 1 13 ? 7.648 27.266 2.848 1 79.38 13 PRO B C 1
ATOM 3069 O O . PRO B 1 13 ? 6.57 27.672 2.408 1 79.38 13 PRO B O 1
ATOM 3072 N N . VAL B 1 14 ? 8.336 27.906 3.74 1 87.88 14 VAL B N 1
ATOM 3073 C CA . VAL B 1 14 ? 7.797 29.094 4.391 1 87.88 14 VAL B CA 1
ATOM 3074 C C . VAL B 1 14 ? 7.719 30.25 3.385 1 87.88 14 VAL B C 1
ATOM 3076 O O . VAL B 1 14 ? 6.809 31.078 3.449 1 87.88 14 VAL B O 1
ATOM 3079 N N . LYS B 1 15 ? 8.602 30.234 2.482 1 85.56 15 LYS B N 1
ATOM 3080 C CA . LYS B 1 15 ? 8.594 31.297 1.465 1 85.56 15 LYS B CA 1
ATOM 3081 C C . LYS B 1 15 ? 7.328 31.234 0.619 1 85.56 15 LYS B C 1
ATOM 3083 O O . LYS B 1 15 ? 6.75 32.25 0.278 1 85.56 15 LYS B O 1
ATOM 3088 N N . PHE B 1 16 ? 6.938 30.047 0.365 1 83.06 16 PHE B N 1
ATOM 3089 C CA . PHE B 1 16 ? 5.703 29.859 -0.385 1 83.06 16 PHE B CA 1
ATOM 3090 C C . PHE B 1 16 ? 4.508 30.391 0.401 1 83.06 16 PHE B C 1
ATOM 3092 O O . PHE B 1 16 ? 3.637 31.062 -0.158 1 83.06 16 PHE B O 1
ATOM 3099 N N . LEU B 1 17 ? 4.512 30.094 1.627 1 88.81 17 LEU B N 1
ATOM 3100 C CA . LEU B 1 17 ? 3.406 30.547 2.467 1 88.81 17 LEU B CA 1
ATOM 3101 C C . LEU B 1 17 ? 3.365 32.062 2.537 1 88.81 17 LEU B C 1
ATOM 3103 O O . LEU B 1 17 ? 2.289 32.656 2.502 1 88.81 17 LEU B O 1
ATOM 3107 N N . VAL B 1 18 ? 4.516 32.688 2.588 1 91.5 18 VAL B N 1
ATOM 3108 C CA . VAL B 1 18 ? 4.605 34.125 2.637 1 91.5 18 VAL B CA 1
ATOM 3109 C C . VAL B 1 18 ? 3.994 34.719 1.371 1 91.5 18 VAL B C 1
ATOM 3111 O O . VAL B 1 18 ? 3.221 35.688 1.439 1 91.5 18 VAL B O 1
ATOM 3114 N N . THR B 1 19 ? 4.328 34.094 0.295 1 88.06 19 THR B N 1
ATOM 3115 C CA . THR B 1 19 ? 3.795 34.562 -0.986 1 88.06 19 THR B CA 1
ATOM 3116 C C . THR B 1 19 ? 2.279 34.375 -1.027 1 88.06 19 THR B C 1
ATOM 3118 O O . THR B 1 19 ? 1.568 35.281 -1.504 1 88.06 19 THR B O 1
ATOM 3121 N N . LEU B 1 20 ? 1.824 33.344 -0.534 1 88.81 20 LEU B N 1
ATOM 3122 C CA . LEU B 1 20 ? 0.393 33.062 -0.505 1 88.81 20 LEU B CA 1
ATOM 3123 C C . LEU B 1 20 ? -0.333 34.031 0.412 1 88.81 20 LEU B C 1
ATOM 3125 O O . LEU B 1 20 ? -1.404 34.531 0.065 1 88.81 20 LEU B O 1
ATOM 3129 N N . LEU B 1 21 ? 0.228 34.344 1.553 1 92.5 21 LEU B N 1
ATOM 3130 C CA . LEU B 1 21 ? -0.353 35.281 2.504 1 92.5 21 LEU B CA 1
ATOM 3131 C C . LEU B 1 21 ? -0.5 36.656 1.88 1 92.5 21 LEU B C 1
ATOM 3133 O O . LEU B 1 21 ? -1.563 37.281 1.975 1 92.5 21 LEU B O 1
ATOM 3137 N N . ARG B 1 22 ? 0.452 37.062 1.161 1 91.81 22 ARG B N 1
ATOM 3138 C CA . ARG B 1 22 ? 0.414 38.375 0.498 1 91.81 22 ARG B CA 1
ATOM 3139 C C . ARG B 1 22 ? -0.662 38.406 -0.582 1 91.81 22 ARG B C 1
ATOM 3141 O O . ARG B 1 22 ? -1.409 39.375 -0.69 1 91.81 22 ARG B O 1
ATOM 3148 N N . ALA B 1 23 ? -0.633 37.344 -1.269 1 88.19 23 ALA B N 1
ATOM 3149 C CA . ALA B 1 23 ? -1.601 37.25 -2.359 1 88.19 23 ALA B CA 1
ATOM 3150 C C . ALA B 1 23 ? -3.029 37.312 -1.832 1 88.19 23 ALA B C 1
ATOM 3152 O O . ALA B 1 23 ? -3.932 37.812 -2.527 1 88.19 23 ALA B O 1
ATOM 3153 N N . LYS B 1 24 ? -3.172 36.938 -0.615 1 90.12 24 LYS B N 1
ATOM 3154 C CA . LYS B 1 24 ? -4.516 36.906 -0.047 1 90.12 24 LYS B CA 1
ATOM 3155 C C . LYS B 1 24 ? -4.785 38.156 0.816 1 90.12 24 LYS B C 1
ATOM 3157 O O . LYS B 1 24 ? -5.809 38.219 1.503 1 90.12 24 LYS B O 1
ATOM 3162 N N . GLY B 1 25 ? -3.801 39 0.887 1 89.25 25 GLY B N 1
ATOM 3163 C CA . GLY B 1 25 ? -4.047 40.312 1.511 1 89.25 25 GLY B CA 1
ATOM 3164 C C . GLY B 1 25 ? -3.469 40.406 2.908 1 89.25 25 GLY B C 1
ATOM 3165 O O . GLY B 1 25 ? -3.756 41.375 3.633 1 89.25 25 GLY B O 1
ATOM 3166 N N . PHE B 1 26 ? -2.701 39.469 3.33 1 93.81 26 PHE B N 1
ATOM 3167 C CA . PHE B 1 26 ? -1.975 39.562 4.59 1 93.81 26 PHE B CA 1
ATOM 3168 C C . PHE B 1 26 ? -0.667 40.344 4.398 1 93.81 26 PHE B C 1
ATOM 3170 O O . PHE B 1 26 ? -0.186 40.469 3.273 1 93.81 26 PHE B O 1
ATOM 3177 N N . GLN B 1 27 ? -0.196 40.844 5.469 1 95.25 27 GLN B N 1
ATOM 3178 C CA . GLN B 1 27 ? 1.073 41.562 5.426 1 95.25 27 GLN B CA 1
ATOM 3179 C C . GLN B 1 27 ? 2.1 40.906 6.355 1 95.25 27 GLN B C 1
ATOM 3181 O O . GLN B 1 27 ? 2.186 41.281 7.531 1 95.25 27 GLN B O 1
ATOM 3186 N N . PRO B 1 28 ? 2.895 40.031 5.816 1 96.75 28 PRO B N 1
ATOM 3187 C CA . PRO B 1 28 ? 4.016 39.562 6.629 1 96.75 28 PRO B CA 1
ATOM 3188 C C . PRO B 1 28 ? 5.004 40.656 6.984 1 96.75 28 PRO B C 1
ATOM 3190 O O . PRO B 1 28 ? 5.625 41.25 6.094 1 96.75 28 PRO B O 1
ATOM 3193 N N . VAL B 1 29 ? 5.191 40.938 8.281 1 97.44 29 VAL B N 1
ATOM 3194 C CA . VAL B 1 29 ? 5.953 42.125 8.648 1 97.44 29 VAL B CA 1
ATOM 3195 C C . VAL B 1 29 ? 7.18 41.719 9.469 1 97.44 29 VAL B C 1
ATOM 3197 O O . VAL B 1 29 ? 8.094 42.5 9.664 1 97.44 29 VAL B O 1
ATOM 3200 N N . ALA B 1 30 ? 7.148 40.5 9.992 1 98.06 30 ALA B N 1
ATOM 3201 C CA . ALA B 1 30 ? 8.242 40.031 10.852 1 98.06 30 ALA B CA 1
ATOM 3202 C C . ALA B 1 30 ? 8.492 38.531 10.672 1 98.06 30 ALA B C 1
ATOM 3204 O O . ALA B 1 30 ? 7.551 37.75 10.523 1 98.06 30 ALA B O 1
ATOM 3205 N N . VAL B 1 31 ? 9.789 38.156 10.703 1 98.25 31 VAL B N 1
ATOM 3206 C CA . VAL B 1 31 ? 10.164 36.719 10.602 1 98.25 31 VAL B CA 1
ATOM 3207 C C . VAL B 1 31 ? 11.25 36.406 11.625 1 98.25 31 VAL B C 1
ATOM 3209 O O . VAL B 1 31 ? 12.133 37.25 11.875 1 98.25 31 VAL B O 1
ATOM 3212 N N . CYS B 1 32 ? 11.086 35.312 12.242 1 98.06 32 CYS B N 1
ATOM 3213 C CA . CYS B 1 32 ? 12.062 34.812 13.211 1 98.06 32 CYS B CA 1
ATOM 3214 C C . CYS B 1 32 ? 12.703 33.531 12.719 1 98.06 32 CYS B C 1
ATOM 3216 O O . CYS B 1 32 ? 12.008 32.625 12.25 1 98.06 32 CYS B O 1
ATOM 3218 N N . GLY B 1 33 ? 14.047 33.375 12.773 1 95.5 33 GLY B N 1
ATOM 3219 C CA . GLY B 1 33 ? 14.789 32.156 12.492 1 95.5 33 GLY B CA 1
ATOM 3220 C C . GLY B 1 33 ? 15.672 31.734 13.648 1 95.5 33 GLY B C 1
ATOM 3221 O O . GLY B 1 33 ? 15.812 32.438 14.633 1 95.5 33 GLY B O 1
ATOM 3222 N N . ASN B 1 34 ? 16.141 30.562 13.523 1 91.19 34 ASN B N 1
ATOM 3223 C CA . ASN B 1 34 ? 17.016 30.016 14.562 1 91.19 34 ASN B CA 1
ATOM 3224 C C . ASN B 1 34 ? 18.312 30.797 14.664 1 91.19 34 ASN B C 1
ATOM 3226 O O . ASN B 1 34 ? 18.922 30.891 15.734 1 91.19 34 ASN B O 1
ATOM 3230 N N . GLN B 1 35 ? 18.766 31.328 13.547 1 94.19 35 GLN B N 1
ATOM 3231 C CA . GLN B 1 35 ? 19.938 32.188 13.477 1 94.19 35 GLN B CA 1
ATOM 3232 C C . GLN B 1 35 ? 19.625 33.5 12.805 1 94.19 35 GLN B C 1
ATOM 3234 O O . GLN B 1 35 ? 18.828 33.562 11.859 1 94.19 35 GLN B O 1
ATOM 3239 N N . LEU B 1 36 ? 20.328 34.5 13.297 1 96.69 36 LEU B N 1
ATOM 3240 C CA . LEU B 1 36 ? 20.062 35.844 12.789 1 96.69 36 LEU B CA 1
ATOM 3241 C C . LEU B 1 36 ? 20.391 35.938 11.305 1 96.69 36 LEU B C 1
ATOM 3243 O O . LEU B 1 36 ? 19.641 36.562 10.539 1 96.69 36 LEU B O 1
ATOM 3247 N N . ASN B 1 37 ? 21.453 35.312 10.969 1 96.25 37 ASN B N 1
ATOM 3248 C CA . ASN B 1 37 ? 21.891 35.375 9.578 1 96.25 37 ASN B CA 1
ATOM 3249 C C . ASN B 1 37 ? 20.875 34.75 8.641 1 96.25 37 ASN B C 1
ATOM 3251 O O . ASN B 1 37 ? 20.578 35.25 7.566 1 96.25 37 ASN B O 1
ATOM 3255 N N . THR B 1 38 ? 20.359 33.625 9.055 1 93.31 38 THR B N 1
ATOM 3256 C CA . THR B 1 38 ? 19.359 32.938 8.25 1 93.31 38 THR B CA 1
ATOM 3257 C C . THR B 1 38 ? 18.062 33.719 8.188 1 93.31 38 THR B C 1
ATOM 3259 O O . THR B 1 38 ? 17.406 33.781 7.141 1 93.31 38 THR B O 1
ATOM 3262 N N . ALA B 1 39 ? 17.719 34.312 9.289 1 97.19 39 ALA B N 1
ATOM 3263 C CA . ALA B 1 39 ? 16.516 35.125 9.336 1 97.19 39 ALA B CA 1
ATOM 3264 C C . ALA B 1 39 ? 16.641 36.344 8.43 1 97.19 39 ALA B C 1
ATOM 3266 O O . ALA B 1 39 ? 15.703 36.688 7.707 1 97.19 39 ALA B O 1
ATOM 3267 N N . LYS B 1 40 ? 17.797 36.938 8.469 1 97.88 40 LYS B N 1
ATOM 3268 C CA . LYS B 1 40 ? 18.062 38.094 7.641 1 97.88 40 LYS B CA 1
ATOM 3269 C C . LYS B 1 40 ? 17.969 37.75 6.156 1 97.88 40 LYS B C 1
ATOM 3271 O O . LYS B 1 40 ? 17.297 38.438 5.387 1 97.88 40 LYS B O 1
ATOM 3276 N N . LYS B 1 41 ? 18.641 36.719 5.828 1 96.31 41 LYS B N 1
ATOM 3277 C CA . LYS B 1 41 ? 18.625 36.312 4.434 1 96.31 41 LYS B CA 1
ATOM 3278 C C . LYS B 1 41 ? 17.203 36.031 3.951 1 96.31 41 LYS B C 1
ATOM 3280 O O . LYS B 1 41 ? 16.828 36.438 2.859 1 96.31 41 LYS B O 1
ATOM 3285 N N . PHE B 1 42 ? 16.484 35.312 4.766 1 95.62 42 PHE B N 1
ATOM 3286 C CA . PHE B 1 42 ? 15.102 35 4.426 1 95.62 42 PHE B CA 1
ATOM 3287 C C . PHE B 1 42 ? 14.273 36.281 4.277 1 95.62 42 PHE B C 1
ATOM 3289 O O . PHE B 1 42 ? 13.5 36.406 3.326 1 95.62 42 PHE B O 1
ATOM 3296 N N . ALA B 1 43 ? 14.383 37.188 5.176 1 97.56 43 ALA B N 1
ATOM 3297 C CA . ALA B 1 43 ? 13.633 38.438 5.172 1 97.56 43 ALA B CA 1
ATOM 3298 C C . ALA B 1 43 ? 13.906 39.25 3.902 1 97.56 43 ALA B C 1
ATOM 3300 O O . ALA B 1 43 ? 12.984 39.812 3.309 1 97.56 43 ALA B O 1
ATOM 3301 N N . GLU B 1 44 ? 15.125 39.25 3.535 1 96.81 44 GLU B N 1
ATOM 3302 C CA . GLU B 1 44 ? 15.516 39.969 2.32 1 96.81 44 GLU B CA 1
ATOM 3303 C C . GLU B 1 44 ? 14.898 39.312 1.083 1 96.81 44 GLU B C 1
ATOM 3305 O O . GLU B 1 44 ? 14.359 40 0.22 1 96.81 44 GLU B O 1
ATOM 3310 N N . GLU B 1 45 ? 14.961 38.062 1.09 1 93.5 45 GLU B N 1
ATOM 3311 C CA . GLU B 1 45 ? 14.438 37.312 -0.056 1 93.5 45 GLU B CA 1
ATOM 3312 C C . GLU B 1 45 ? 12.914 37.406 -0.133 1 93.5 45 GLU B C 1
ATOM 3314 O O . GLU B 1 45 ? 12.344 37.438 -1.226 1 93.5 45 GLU B O 1
ATOM 3319 N N . ALA B 1 46 ? 12.289 37.469 1.035 1 93.88 46 ALA B N 1
ATOM 3320 C CA . ALA B 1 46 ? 10.828 37.438 1.085 1 93.88 46 ALA B CA 1
ATOM 3321 C C . ALA B 1 46 ? 10.258 38.844 1.289 1 93.88 46 ALA B C 1
ATOM 3323 O O . ALA B 1 46 ? 9.047 39.031 1.431 1 93.88 46 ALA B O 1
ATOM 3324 N N . ASP B 1 47 ? 11.07 39.844 1.297 1 95.06 47 ASP B N 1
ATOM 3325 C CA . ASP B 1 47 ? 10.68 41.25 1.465 1 95.06 47 ASP B CA 1
ATOM 3326 C C . ASP B 1 47 ? 9.883 41.438 2.752 1 95.06 47 ASP B C 1
ATOM 3328 O O . ASP B 1 47 ? 8.773 41.969 2.727 1 95.06 47 ASP B O 1
ATOM 3332 N N . ILE B 1 48 ? 10.398 41 3.836 1 97.56 48 ILE B N 1
ATOM 3333 C CA . ILE B 1 48 ? 9.836 41.188 5.172 1 97.56 48 ILE B CA 1
ATOM 3334 C C . ILE B 1 48 ? 10.68 42.219 5.938 1 97.56 48 ILE B C 1
ATOM 3336 O O . ILE B 1 48 ? 11.891 42.031 6.09 1 97.56 48 ILE B O 1
ATOM 3340 N N . PRO B 1 49 ? 10.117 43.219 6.387 1 97.06 49 PRO B N 1
ATOM 3341 C CA . PRO B 1 49 ? 10.867 44.375 6.879 1 97.06 49 PRO B CA 1
ATOM 3342 C C . PRO B 1 49 ? 11.617 44.062 8.18 1 97.06 49 PRO B C 1
ATOM 3344 O O . PRO B 1 49 ? 12.633 44.719 8.461 1 97.06 49 PRO B O 1
ATOM 3347 N N . PHE B 1 50 ? 11.102 43.188 9.008 1 98.12 50 PHE B N 1
ATOM 3348 C CA . PHE B 1 50 ? 11.719 42.938 10.305 1 98.12 50 PHE B CA 1
ATOM 3349 C C . PHE B 1 50 ? 12.156 41.469 10.422 1 98.12 50 PHE B C 1
ATOM 3351 O O . PHE B 1 50 ? 11.438 40.562 10 1 98.12 50 PHE B O 1
ATOM 3358 N N . TYR B 1 51 ? 13.398 41.219 10.883 1 98.31 51 TYR B N 1
ATOM 3359 C CA . TYR B 1 51 ? 13.914 39.875 11.125 1 98.31 51 TYR B CA 1
ATOM 3360 C C . TYR B 1 51 ? 14.586 39.781 12.492 1 98.31 51 TYR B C 1
ATOM 3362 O O . TYR B 1 51 ? 15.086 40.781 13.008 1 98.31 51 TYR B O 1
ATOM 3370 N N . THR B 1 52 ? 14.547 38.625 13.102 1 98.44 52 THR B N 1
ATOM 3371 C CA . THR B 1 52 ? 15.133 38.438 14.414 1 98.44 52 THR B CA 1
ATOM 3372 C C . THR B 1 52 ? 15.438 36.938 14.648 1 98.44 52 THR B C 1
ATOM 3374 O O . THR B 1 52 ? 15.047 36.094 13.844 1 98.44 52 THR B O 1
ATOM 3377 N N . SER B 1 53 ? 16.219 36.594 15.625 1 97.81 53 SER B N 1
ATOM 3378 C CA . SER B 1 53 ? 16.406 35.219 16.094 1 97.81 53 SER B CA 1
ATOM 3379 C C . SER B 1 53 ? 15.797 35.031 17.469 1 97.81 53 SER B C 1
ATOM 3381 O O . SER B 1 53 ? 16 33.969 18.094 1 97.81 53 SER B O 1
ATOM 3383 N N . ASN B 1 54 ? 15.031 36.062 17.844 1 97.44 54 ASN B N 1
ATOM 3384 C CA . ASN B 1 54 ? 14.336 36 19.125 1 97.44 54 ASN B CA 1
ATOM 3385 C C . ASN B 1 54 ? 12.82 36.062 18.938 1 97.44 54 ASN B C 1
ATOM 3387 O O . ASN B 1 54 ? 12.281 37.125 18.562 1 97.44 54 ASN B O 1
ATOM 3391 N N . VAL B 1 55 ? 12.164 35 19.375 1 97.38 55 VAL B N 1
ATOM 3392 C CA . VAL B 1 55 ? 10.727 34.844 19.141 1 97.38 55 VAL B CA 1
ATOM 3393 C C . VAL B 1 55 ? 9.969 35.938 19.875 1 97.38 55 VAL B C 1
ATOM 3395 O O . VAL B 1 55 ? 8.969 36.469 19.375 1 97.38 55 VAL B O 1
ATOM 3398 N N . GLU B 1 56 ? 10.422 36.406 21.016 1 96.88 56 GLU B N 1
ATOM 3399 C CA . GLU B 1 56 ? 9.758 37.438 21.828 1 96.88 56 GLU B CA 1
ATOM 3400 C C . GLU B 1 56 ? 9.625 38.75 21.078 1 96.88 56 GLU B C 1
ATOM 3402 O O . GLU B 1 56 ? 8.648 39.469 21.266 1 96.88 56 GLU B O 1
ATOM 3407 N N . ASP B 1 57 ? 10.586 38.969 20.234 1 97.38 57 ASP B N 1
ATOM 3408 C CA . ASP B 1 57 ? 10.578 40.219 19.469 1 97.38 57 ASP B CA 1
ATOM 3409 C C . ASP B 1 57 ? 9.359 40.281 18.562 1 97.38 57 ASP B C 1
ATOM 3411 O O . ASP B 1 57 ? 8.844 41.375 18.297 1 97.38 57 ASP B O 1
ATOM 3415 N N . ILE B 1 58 ? 8.938 39.156 18.078 1 97.44 58 ILE B N 1
ATOM 3416 C CA . ILE B 1 58 ? 7.797 39.125 17.172 1 97.44 58 ILE B CA 1
ATOM 3417 C C . ILE B 1 58 ? 6.5 39.094 17.984 1 97.44 58 ILE B C 1
ATOM 3419 O O . ILE B 1 58 ? 5.547 39.812 17.656 1 97.44 58 ILE B O 1
ATOM 3423 N N . LEU B 1 59 ? 6.473 38.344 19.062 1 96.94 59 LEU B N 1
ATOM 3424 C CA . LEU B 1 59 ? 5.27 38.188 19.891 1 96.94 59 LEU B CA 1
ATOM 3425 C C . LEU B 1 59 ? 4.844 39.531 20.5 1 96.94 59 LEU B C 1
ATOM 3427 O O . LEU B 1 59 ? 3.646 39.812 20.594 1 96.94 59 LEU B O 1
ATOM 3431 N N . LEU B 1 60 ? 5.809 40.344 20.812 1 95.56 60 LEU B N 1
ATOM 3432 C CA . LEU B 1 60 ? 5.52 41.562 21.531 1 95.56 60 LEU B CA 1
ATOM 3433 C C . LEU B 1 60 ? 5.32 42.75 20.578 1 95.56 60 LEU B C 1
ATOM 3435 O O . LEU B 1 60 ? 5.043 43.875 21.016 1 95.56 60 LEU B O 1
ATOM 3439 N N . ARG B 1 61 ? 5.418 42.469 19.344 1 94.19 61 ARG B N 1
ATOM 3440 C CA . ARG B 1 61 ? 5.184 43.531 18.375 1 94.19 61 ARG B CA 1
ATOM 3441 C C . ARG B 1 61 ? 3.701 43.875 18.297 1 94.19 61 ARG B C 1
ATOM 3443 O O . ARG B 1 61 ? 2.873 43.031 17.984 1 94.19 61 ARG B O 1
ATOM 3450 N N . SER B 1 62 ? 3.35 45.125 18.516 1 90.5 62 SER B N 1
ATOM 3451 C CA . SER B 1 62 ? 1.966 45.562 18.641 1 90.5 62 SER B CA 1
ATOM 3452 C C . SER B 1 62 ? 1.22 45.438 17.312 1 90.5 62 SER B C 1
ATOM 3454 O O . SER B 1 62 ? 0.014 45.188 17.297 1 90.5 62 SER B O 1
ATOM 3456 N N . GLY B 1 63 ? 1.857 45.562 16.297 1 88.81 63 GLY B N 1
ATOM 3457 C CA . GLY B 1 63 ? 1.181 45.531 15.016 1 88.81 63 GLY B CA 1
ATOM 3458 C C . GLY B 1 63 ? 0.878 44.125 14.508 1 88.81 63 GLY B C 1
ATOM 3459 O O . GLY B 1 63 ? 0.025 43.969 13.641 1 88.81 63 GLY B O 1
ATOM 3460 N N . VAL B 1 64 ? 1.42 43.125 15.141 1 94.31 64 VAL B N 1
ATOM 3461 C CA . VAL B 1 64 ? 1.242 41.75 14.695 1 94.31 64 VAL B CA 1
ATOM 3462 C C . VAL B 1 64 ? -0.011 41.156 15.336 1 94.31 64 VAL B C 1
ATOM 3464 O O . VAL B 1 64 ? -0.127 41.125 16.562 1 94.31 64 VAL B O 1
ATOM 3467 N N . ASP B 1 65 ? -0.953 40.688 14.516 1 91.31 65 ASP B N 1
ATOM 3468 C CA . ASP B 1 65 ? -2.232 40.156 14.977 1 91.31 65 ASP B CA 1
ATOM 3469 C C . ASP B 1 65 ? -2.201 38.656 15.062 1 91.31 65 ASP B C 1
ATOM 3471 O O . ASP B 1 65 ? -2.848 38.062 15.93 1 91.31 65 ASP B O 1
ATOM 3475 N N . ILE B 1 66 ? -1.53 38.062 14.156 1 95.75 66 ILE B N 1
ATOM 3476 C CA . ILE B 1 66 ? -1.573 36.625 14.008 1 95.75 66 ILE B CA 1
ATOM 3477 C C . ILE B 1 66 ? -0.159 36.094 13.812 1 95.75 66 ILE B C 1
ATOM 3479 O O . ILE B 1 66 ? 0.644 36.688 13.086 1 95.75 66 ILE B O 1
ATOM 3483 N N . ILE B 1 67 ? 0.123 35 14.539 1 97.75 67 ILE B N 1
ATOM 3484 C CA . ILE B 1 67 ? 1.424 34.344 14.469 1 97.75 67 ILE B CA 1
ATOM 3485 C C . ILE B 1 67 ? 1.294 33.031 13.703 1 97.75 67 ILE B C 1
ATOM 3487 O O . ILE B 1 67 ? 0.456 32.188 14.039 1 97.75 67 ILE B O 1
ATOM 3491 N N . PHE B 1 68 ? 2.09 32.844 12.656 1 97.38 68 PHE B N 1
ATOM 3492 C CA . PHE B 1 68 ? 2.25 31.562 11.984 1 97.38 68 PHE B CA 1
ATOM 3493 C C . PHE B 1 68 ? 3.482 30.844 12.5 1 97.38 68 PHE B C 1
ATOM 3495 O O . PHE B 1 68 ? 4.609 31.312 12.328 1 97.38 68 PHE B O 1
ATOM 3502 N N . ILE B 1 69 ? 3.234 29.75 13.086 1 97.56 69 ILE B N 1
ATOM 3503 C CA . ILE B 1 69 ? 4.312 28.953 13.664 1 97.56 69 ILE B CA 1
ATOM 3504 C C . ILE B 1 69 ? 4.695 27.828 12.703 1 97.56 69 ILE B C 1
ATOM 3506 O O . ILE B 1 69 ? 3.988 26.828 12.609 1 97.56 69 ILE B O 1
ATOM 3510 N N . LEU B 1 70 ? 5.891 27.953 12.078 1 95.06 70 LEU B N 1
ATOM 3511 C CA . LEU B 1 70 ? 6.348 27.016 11.055 1 95.06 70 LEU B CA 1
ATOM 3512 C C . LEU B 1 70 ? 7.727 26.469 11.391 1 95.06 70 LEU B C 1
ATOM 3514 O O . LEU B 1 70 ? 8.406 25.906 10.531 1 95.06 70 LEU B O 1
ATOM 3518 N N . CYS B 1 71 ? 8.156 26.641 12.617 1 93.94 71 CYS B N 1
ATOM 3519 C CA . CYS B 1 71 ? 9.453 26.188 13.117 1 93.94 71 CYS B CA 1
ATOM 3520 C C . CYS B 1 71 ? 9.414 24.719 13.477 1 93.94 71 CYS B C 1
ATOM 3522 O O . CYS B 1 71 ? 8.367 24.078 13.383 1 93.94 71 CYS B O 1
ATOM 3524 N N . PRO B 1 72 ? 10.547 24.156 13.844 1 93.38 72 PRO B N 1
ATOM 3525 C CA . PRO B 1 72 ? 10.578 22.75 14.219 1 93.38 72 PRO B CA 1
ATOM 3526 C C . PRO B 1 72 ? 9.602 22.406 15.344 1 93.38 72 PRO B C 1
ATOM 3528 O O . PRO B 1 72 ? 9.352 23.25 16.219 1 93.38 72 PRO B O 1
ATOM 3531 N N . PRO B 1 73 ? 9.148 21.172 15.367 1 95.56 73 PRO B N 1
ATOM 3532 C CA . PRO B 1 73 ? 8.086 20.75 16.281 1 95.56 73 PRO B CA 1
ATOM 3533 C C . PRO B 1 73 ? 8.438 21 17.75 1 95.56 73 PRO B C 1
ATOM 3535 O O . PRO B 1 73 ? 7.57 21.344 18.547 1 95.56 73 PRO B O 1
ATOM 3538 N N . SER B 1 74 ? 9.672 20.906 18.125 1 94.81 74 SER B N 1
ATOM 3539 C CA . SER B 1 74 ? 10.078 20.984 19.516 1 94.81 74 SER B CA 1
ATOM 3540 C C . SER B 1 74 ? 9.797 22.359 20.109 1 94.81 74 SER B C 1
ATOM 3542 O O . SER B 1 74 ? 9.703 22.516 21.328 1 94.81 74 SER B O 1
ATOM 3544 N N . MET B 1 75 ? 9.586 23.344 19.234 1 95 75 MET B N 1
ATOM 3545 C CA . MET B 1 75 ? 9.422 24.719 19.703 1 95 75 MET B CA 1
ATOM 3546 C C . MET B 1 75 ? 7.969 25.172 19.594 1 95 75 MET B C 1
ATOM 3548 O O . MET B 1 75 ? 7.578 26.188 20.156 1 95 75 MET B O 1
ATOM 3552 N N . GLN B 1 76 ? 7.156 24.453 18.969 1 97 76 GLN B N 1
ATOM 3553 C CA . GLN B 1 76 ? 5.836 24.906 18.547 1 97 76 GLN B CA 1
ATOM 3554 C C . GLN B 1 76 ? 4.934 25.188 1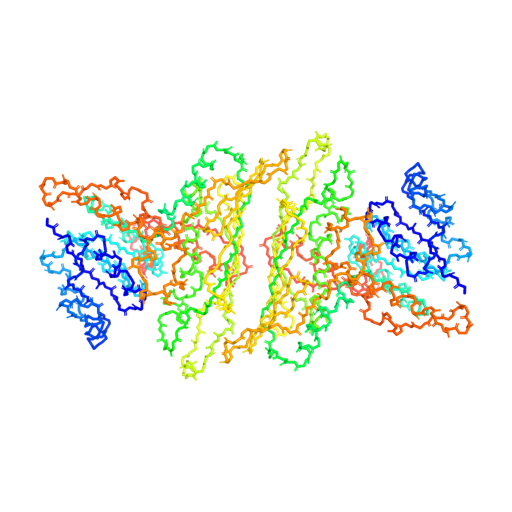9.734 1 97 76 GLN B C 1
ATOM 3556 O O . GLN B 1 76 ? 4.336 26.25 19.828 1 97 76 GLN B O 1
ATOM 3561 N N . ALA B 1 77 ? 4.918 24.25 20.641 1 96.94 77 ALA B N 1
ATOM 3562 C CA . ALA B 1 77 ? 3.979 24.344 21.766 1 96.94 77 ALA B CA 1
ATOM 3563 C C . ALA B 1 77 ? 4.289 25.547 22.641 1 96.94 77 ALA B C 1
ATOM 3565 O O . ALA B 1 77 ? 3.385 26.281 23.031 1 96.94 77 ALA B O 1
ATOM 3566 N N . GLN B 1 78 ? 5.527 25.719 22.906 1 96.69 78 GLN B N 1
ATOM 3567 C CA . GLN B 1 78 ? 5.953 26.844 23.734 1 96.69 78 GLN B CA 1
ATOM 3568 C C . GLN B 1 78 ? 5.59 28.172 23.094 1 96.69 78 GLN B C 1
ATOM 3570 O O . GLN B 1 78 ? 5.07 29.062 23.75 1 96.69 78 GLN B O 1
ATOM 3575 N N . ILE B 1 79 ? 5.816 28.297 21.875 1 97.62 79 ILE B N 1
ATOM 3576 C CA . ILE B 1 79 ? 5.566 29.547 21.141 1 97.62 79 ILE B CA 1
ATOM 3577 C C . ILE B 1 79 ? 4.062 29.797 21.062 1 97.62 79 ILE B C 1
ATOM 3579 O O . ILE B 1 79 ? 3.6 30.906 21.281 1 97.62 79 ILE B O 1
ATOM 3583 N N . ALA B 1 80 ? 3.33 28.766 20.75 1 98.06 80 ALA B N 1
ATOM 3584 C CA . ALA B 1 80 ? 1.879 28.891 20.641 1 98.06 80 ALA B CA 1
ATOM 3585 C C . ALA B 1 80 ? 1.268 29.344 21.969 1 98.06 80 ALA B C 1
ATOM 3587 O O . ALA B 1 80 ? 0.433 30.25 22 1 98.06 80 ALA B O 1
ATOM 3588 N N . ASN B 1 81 ? 1.692 28.734 23.031 1 96.62 81 ASN B N 1
ATOM 3589 C CA . ASN B 1 81 ? 1.183 29.094 24.344 1 96.62 81 ASN B CA 1
ATOM 3590 C C . ASN B 1 81 ? 1.484 30.547 24.703 1 96.62 81 ASN B C 1
ATOM 3592 O O . ASN B 1 81 ? 0.611 31.266 25.188 1 96.62 81 ASN B O 1
ATOM 3596 N N . LYS B 1 82 ? 2.672 30.938 24.438 1 97.25 82 LYS B N 1
ATOM 3597 C CA . LYS B 1 82 ? 3.068 32.312 24.734 1 97.25 82 LYS B CA 1
ATOM 3598 C C . LYS B 1 82 ? 2.279 33.281 23.875 1 97.25 82 LYS B C 1
ATOM 3600 O O . LYS B 1 82 ? 1.812 34.312 24.375 1 97.25 82 LYS B O 1
ATOM 3605 N N . ALA B 1 83 ? 2.145 33 22.625 1 97.75 83 ALA B N 1
ATOM 3606 C CA . ALA B 1 83 ? 1.427 33.875 21.703 1 97.75 83 ALA B CA 1
ATOM 3607 C C . ALA B 1 83 ? -0.024 34.062 22.141 1 97.75 83 ALA B C 1
ATOM 3609 O O . ALA B 1 83 ? -0.51 35.188 22.234 1 97.75 83 ALA B O 1
ATOM 3610 N N . LEU B 1 84 ? -0.696 33 22.469 1 96.75 84 LEU B N 1
ATOM 3611 C CA . LEU B 1 84 ? -2.09 33.062 22.891 1 96.75 84 LEU B CA 1
ATOM 3612 C C . LEU B 1 84 ? -2.221 33.844 24.203 1 96.75 84 LEU B C 1
ATOM 3614 O O . LEU B 1 84 ? -3.133 34.656 24.375 1 96.75 84 LEU B O 1
ATOM 3618 N N . SER B 1 85 ? -1.278 33.625 25.047 1 95.38 85 SER B N 1
ATOM 3619 C CA . SER B 1 85 ? -1.344 34.219 26.375 1 95.38 85 SER B CA 1
ATOM 3620 C C . SER B 1 85 ? -1.229 35.75 26.281 1 95.38 85 SER B C 1
ATOM 3622 O O . SER B 1 85 ? -1.688 36.469 27.188 1 95.38 85 SER B O 1
ATOM 3624 N N . ILE B 1 86 ? -0.672 36.219 25.266 1 95.19 86 ILE B N 1
ATOM 3625 C CA . ILE B 1 86 ? -0.497 37.656 25.156 1 95.19 86 ILE B CA 1
ATOM 3626 C C . ILE B 1 86 ? -1.472 38.219 24.125 1 95.19 86 ILE B C 1
ATOM 3628 O O . ILE B 1 86 ? -1.301 39.344 23.656 1 95.19 86 ILE B O 1
ATOM 3632 N N . GLY B 1 87 ? -2.369 37.406 23.641 1 93.44 87 GLY B N 1
ATOM 3633 C CA . GLY B 1 87 ? -3.51 37.906 22.891 1 93.44 87 GLY B CA 1
ATOM 3634 C C . GLY B 1 87 ? -3.324 37.781 21.391 1 93.44 87 GLY B C 1
ATOM 3635 O O . GLY B 1 87 ? -4.027 38.469 20.625 1 93.44 87 GLY B O 1
ATOM 3636 N N . LYS B 1 88 ? -2.367 37.031 20.922 1 95.81 88 LYS B N 1
ATOM 3637 C CA . LYS B 1 88 ? -2.152 36.844 19.5 1 95.81 88 LYS B CA 1
ATOM 3638 C C . LYS B 1 88 ? -2.898 35.625 18.969 1 95.81 88 LYS B C 1
ATOM 3640 O O . LYS B 1 88 ? -2.961 34.594 19.641 1 95.81 88 LYS B O 1
ATOM 3645 N N . HIS B 1 89 ? -3.543 35.719 17.781 1 95.44 89 HIS B N 1
ATOM 3646 C CA . HIS B 1 89 ? -4.039 34.562 17.078 1 95.44 89 HIS B CA 1
ATOM 3647 C C . HIS B 1 89 ? -2.895 33.656 16.625 1 95.44 89 HIS B C 1
ATOM 3649 O O . HIS B 1 89 ? -1.789 34.156 16.359 1 95.44 89 HIS B O 1
ATOM 3655 N N . VAL B 1 90 ? -3.176 32.344 16.516 1 97.31 90 VAL B N 1
ATOM 3656 C CA . VAL B 1 90 ? -2.094 31.406 16.203 1 97.31 90 VAL B CA 1
ATOM 3657 C C . VAL B 1 90 ? -2.549 30.422 15.117 1 97.31 90 VAL B C 1
ATOM 3659 O O . VAL B 1 90 ? -3.643 29.859 15.203 1 97.31 90 VAL B O 1
ATOM 3662 N N . VAL B 1 91 ? -1.756 30.281 14.086 1 97.06 91 VAL B N 1
ATOM 3663 C CA . VAL B 1 91 ? -1.798 29.172 13.148 1 97.06 91 VAL B CA 1
ATOM 3664 C C . VAL B 1 91 ? -0.507 28.359 13.25 1 97.06 91 VAL B C 1
ATOM 3666 O O . VAL B 1 91 ? 0.583 28.875 13.008 1 97.06 91 VAL B O 1
ATOM 3669 N N . CYS B 1 92 ? -0.641 27.172 13.633 1 97.5 92 CYS B N 1
ATOM 3670 C CA . CYS B 1 92 ? 0.531 26.328 13.836 1 97.5 92 CYS B CA 1
ATOM 3671 C C . CYS B 1 92 ? 0.621 25.266 12.758 1 97.5 92 CYS B C 1
ATOM 3673 O O . CYS B 1 92 ? -0.385 24.641 12.406 1 97.5 92 CYS B O 1
ATOM 3675 N N . ASP B 1 93 ? 1.789 25.047 12.289 1 93.25 93 ASP B N 1
ATOM 3676 C CA . ASP B 1 93 ? 2.008 23.969 11.336 1 93.25 93 ASP B CA 1
ATOM 3677 C C . ASP B 1 93 ? 1.988 22.609 12.039 1 93.25 93 ASP B C 1
ATOM 3679 O O . ASP B 1 93 ? 2.029 22.547 13.266 1 93.25 93 ASP B O 1
ATOM 3683 N N . ARG B 1 94 ? 1.829 21.656 11.297 1 87.62 94 ARG B N 1
ATOM 3684 C CA . ARG B 1 94 ? 1.868 20.281 11.773 1 87.62 94 ARG B CA 1
ATOM 3685 C C . ARG B 1 94 ? 3.227 19.953 12.391 1 87.62 94 ARG B C 1
ATOM 3687 O O . ARG B 1 94 ? 4.242 20.547 12.008 1 87.62 94 ARG B O 1
ATOM 3694 N N . PRO B 1 95 ? 3.346 19.031 13.352 1 87.25 95 PRO B N 1
ATOM 3695 C CA . PRO B 1 95 ? 2.27 18.203 13.898 1 87.25 95 PRO B CA 1
ATOM 3696 C C . PRO B 1 95 ? 1.746 18.734 15.234 1 87.25 95 PRO B C 1
ATOM 3698 O O . PRO B 1 95 ? 1.102 18 15.984 1 87.25 95 PRO B O 1
ATOM 3701 N N . CYS B 1 96 ? 1.989 19.938 15.633 1 91.38 96 CYS B N 1
ATOM 3702 C CA . CYS B 1 96 ? 1.581 20.547 16.891 1 91.38 96 CYS B CA 1
ATOM 3703 C C . CYS B 1 96 ? 2.443 20.047 18.047 1 91.38 96 CYS B C 1
ATOM 3705 O O . CYS B 1 96 ? 1.922 19.641 19.094 1 91.38 96 CYS B O 1
ATOM 3707 N N . GLY B 1 97 ? 3.711 19.984 17.797 1 93.44 97 GLY B N 1
ATOM 3708 C CA . GLY B 1 97 ? 4.66 19.547 18.812 1 93.44 97 GLY B CA 1
ATOM 3709 C C . GLY B 1 97 ? 5.223 18.172 18.531 1 93.44 97 GLY B C 1
ATOM 3710 O O . GLY B 1 97 ? 4.941 17.578 17.484 1 93.44 97 GLY B O 1
ATOM 3711 N N . LEU B 1 98 ? 6.051 17.688 19.469 1 94.19 98 LEU B N 1
ATOM 3712 C CA . LEU B 1 98 ? 6.754 16.422 19.297 1 94.19 98 LEU B CA 1
ATOM 3713 C C . LEU B 1 98 ? 5.922 15.258 19.812 1 94.19 98 LEU B C 1
ATOM 3715 O O . LEU B 1 98 ? 6.051 14.133 19.328 1 94.19 98 LEU B O 1
ATOM 3719 N N . GLN B 1 99 ? 5.141 15.656 20.781 1 95.19 99 GLN B N 1
ATOM 3720 C CA . GLN B 1 99 ? 4.367 14.617 21.453 1 95.19 99 GLN B CA 1
ATOM 3721 C C . GLN B 1 99 ? 2.945 15.086 21.734 1 95.19 99 GLN B C 1
ATOM 3723 O O . GLN B 1 99 ? 2.648 16.281 21.625 1 95.19 99 GLN B O 1
ATOM 3728 N N . GLN B 1 100 ? 2.15 14.164 22.141 1 95.88 100 GLN B N 1
ATOM 3729 C CA . GLN B 1 100 ? 0.769 14.461 22.5 1 95.88 100 GLN B CA 1
ATOM 3730 C C . GLN B 1 100 ? 0.702 15.508 23.609 1 95.88 100 GLN B C 1
ATOM 3732 O O . GLN B 1 100 ? -0.201 16.344 23.625 1 95.88 100 GLN B O 1
ATOM 3737 N N . ALA B 1 101 ? 1.619 15.406 24.484 1 95.94 101 ALA B N 1
ATOM 3738 C CA . ALA B 1 101 ? 1.632 16.328 25.625 1 95.94 101 ALA B CA 1
ATOM 3739 C C . ALA B 1 101 ? 1.776 17.781 25.156 1 95.94 101 ALA B C 1
ATOM 3741 O O . ALA B 1 101 ? 1.174 18.688 25.734 1 95.94 101 ALA B O 1
ATOM 3742 N N . ASP B 1 102 ? 2.566 18 24.156 1 96.75 102 ASP B N 1
ATOM 3743 C CA . ASP B 1 102 ? 2.732 19.328 23.578 1 96.75 102 ASP B CA 1
ATOM 3744 C C . ASP B 1 102 ? 1.422 19.828 22.984 1 96.75 102 ASP B C 1
ATOM 3746 O O . ASP B 1 102 ? 1.017 20.969 23.234 1 96.75 102 ASP B O 1
ATOM 3750 N N . ALA B 1 103 ? 0.802 18.984 22.234 1 96.69 103 ALA B N 1
ATOM 3751 C CA . ALA B 1 103 ? -0.465 19.344 21.609 1 96.69 103 ALA B CA 1
ATOM 3752 C C . ALA B 1 103 ? -1.536 19.641 22.656 1 96.69 103 ALA B C 1
ATOM 3754 O O . ALA B 1 103 ? -2.355 20.547 22.484 1 96.69 103 ALA B O 1
ATOM 3755 N N . LEU B 1 104 ? -1.509 18.859 23.703 1 96.88 104 LEU B N 1
ATOM 3756 C CA . LEU B 1 104 ? -2.461 19.047 24.797 1 96.88 104 LEU B CA 1
ATOM 3757 C C . LEU B 1 104 ? -2.277 20.422 25.438 1 96.88 104 LEU B C 1
ATOM 3759 O O . LEU B 1 104 ? -3.258 21.109 25.719 1 96.88 104 LEU B O 1
ATOM 3763 N N . LYS B 1 105 ? -1.065 20.812 25.625 1 95.69 105 LYS B N 1
ATOM 3764 C CA . LYS B 1 105 ? -0.779 22.141 26.156 1 95.69 105 LYS B CA 1
ATOM 3765 C C . LYS B 1 105 ? -1.354 23.234 25.266 1 95.69 105 LYS B C 1
ATOM 3767 O O . LYS B 1 105 ? -1.956 24.188 25.75 1 95.69 105 LYS B O 1
ATOM 3772 N N . MET B 1 106 ? -1.178 23.078 24.031 1 97 106 MET B N 1
ATOM 3773 C CA . MET B 1 106 ? -1.7 24.047 23.062 1 97 106 MET B CA 1
ATOM 3774 C C . MET B 1 106 ? -3.225 24.062 23.094 1 97 106 MET B C 1
ATOM 3776 O O . MET B 1 106 ? -3.838 25.125 23.031 1 97 106 MET B O 1
ATOM 3780 N N . ALA B 1 107 ? -3.789 22.875 23.172 1 96.44 107 ALA B N 1
ATOM 3781 C CA . ALA B 1 107 ? -5.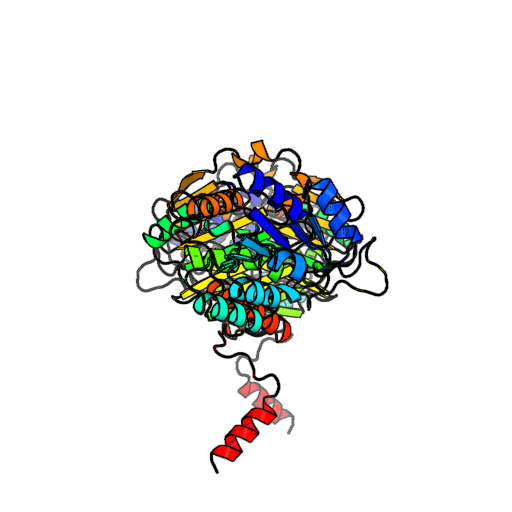246 22.766 23.219 1 96.44 107 ALA B CA 1
ATOM 3782 C C . ALA B 1 107 ? -5.797 23.469 24.469 1 96.44 107 ALA B C 1
ATOM 3784 O O . ALA B 1 107 ? -6.785 24.203 24.375 1 96.44 107 ALA B O 1
ATOM 3785 N N . ASN B 1 108 ? -5.164 23.266 25.547 1 95.88 108 ASN B N 1
ATOM 3786 C CA . ASN B 1 108 ? -5.57 23.906 26.781 1 95.88 108 ASN B CA 1
ATOM 3787 C C . ASN B 1 108 ? -5.469 25.438 26.688 1 95.88 108 ASN B C 1
ATOM 3789 O O . ASN B 1 108 ? -6.367 26.156 27.125 1 95.88 108 ASN B O 1
ATOM 3793 N N . ALA B 1 109 ? -4.391 25.859 26.109 1 95.62 109 ALA B N 1
ATOM 3794 C CA . ALA B 1 109 ? -4.203 27.297 25.922 1 95.62 109 ALA B CA 1
ATOM 3795 C C . ALA B 1 109 ? -5.305 27.891 25.047 1 95.62 109 ALA B C 1
ATOM 3797 O O . ALA B 1 109 ? -5.871 28.938 25.359 1 95.62 109 ALA B O 1
ATOM 3798 N N . ALA B 1 110 ? -5.594 27.234 23.969 1 95.12 110 ALA B N 1
ATOM 3799 C CA . ALA B 1 110 ? -6.637 27.703 23.062 1 95.12 110 ALA B CA 1
ATOM 3800 C C . ALA B 1 110 ? -7.992 27.75 23.75 1 95.12 110 ALA B C 1
ATOM 3802 O O . ALA B 1 110 ? -8.805 28.641 23.484 1 95.12 110 ALA B O 1
ATOM 3803 N N . GLN B 1 111 ? -8.219 26.812 24.625 1 94.06 111 GLN B N 1
ATOM 3804 C CA . GLN B 1 111 ? -9.469 26.766 25.375 1 94.06 111 GLN B CA 1
ATOM 3805 C C . GLN B 1 111 ? -9.531 27.891 26.391 1 94.06 111 GLN B C 1
ATOM 3807 O O . GLN B 1 111 ? -10.609 28.438 26.672 1 94.06 111 GLN B O 1
ATOM 3812 N N . TYR B 1 112 ? -8.414 28.203 26.938 1 94.31 112 TYR B N 1
ATOM 3813 C CA . TYR B 1 112 ? -8.336 29.266 27.938 1 94.31 112 TYR B CA 1
ATOM 3814 C C . TYR B 1 112 ? -8.578 30.625 27.297 1 94.31 112 TYR B C 1
ATOM 3816 O O . TYR B 1 112 ? -9.125 31.516 27.938 1 94.31 112 TYR B O 1
ATOM 3824 N N . TYR B 1 113 ? -8.219 30.766 26.062 1 92.69 113 TYR B N 1
ATOM 3825 C CA . TYR B 1 113 ? -8.414 32 25.312 1 92.69 113 TYR B CA 1
ATOM 3826 C C . TYR B 1 113 ? -9.336 31.781 24.125 1 92.69 113 TYR B C 1
ATOM 3828 O O . TYR B 1 113 ? -8.922 31.953 22.969 1 92.69 113 TYR B O 1
ATOM 3836 N N . PRO B 1 114 ? -10.594 31.547 24.359 1 89.12 114 PRO B N 1
ATOM 3837 C CA . PRO B 1 114 ? -11.5 31.109 23.297 1 89.12 114 PRO B CA 1
ATOM 3838 C C . PRO B 1 114 ? -11.805 32.219 22.281 1 89.12 114 PRO B C 1
ATOM 3840 O O . PRO B 1 114 ? -12.32 31.922 21.203 1 89.12 114 PRO B O 1
ATOM 3843 N N . SER B 1 115 ? -11.508 33.406 22.625 1 89.88 115 SER B N 1
ATOM 3844 C CA . SER B 1 115 ? -11.758 34.5 21.688 1 89.88 115 SER B CA 1
ATOM 3845 C C . SER B 1 115 ? -10.664 34.594 20.625 1 89.88 115 SER B C 1
ATOM 3847 O O . SER B 1 115 ? -10.828 35.25 19.609 1 89.88 115 SER B O 1
ATOM 3849 N N . LEU B 1 116 ? -9.609 33.906 20.797 1 93 116 LEU B N 1
ATOM 3850 C CA . LEU B 1 116 ? -8.508 33.906 19.844 1 93 116 LEU B CA 1
ATOM 3851 C C . LEU B 1 116 ? -8.578 32.688 18.938 1 93 116 LEU B C 1
ATOM 3853 O O . LEU B 1 116 ? -9.086 31.625 19.328 1 93 116 LEU B O 1
ATOM 3857 N N . ILE B 1 117 ? -8.078 32.844 17.734 1 94.12 117 ILE B N 1
ATOM 3858 C CA . ILE B 1 117 ? -7.902 31.719 16.812 1 94.12 117 ILE B CA 1
ATOM 3859 C C . ILE B 1 117 ? -6.664 30.922 17.188 1 94.12 117 ILE B C 1
ATOM 3861 O O . ILE B 1 117 ? -5.594 31.484 17.422 1 94.12 117 ILE B O 1
ATOM 3865 N N . GLY B 1 118 ? -6.766 29.672 17.438 1 95.81 118 GLY B N 1
ATOM 3866 C CA . GLY B 1 118 ? -5.715 28.688 17.609 1 95.81 118 GLY B CA 1
ATOM 3867 C C . GLY B 1 118 ? -5.961 27.406 16.828 1 95.81 118 GLY B C 1
ATOM 3868 O O . GLY B 1 118 ? -6.715 26.531 17.281 1 95.81 118 GLY B O 1
ATOM 3869 N N . ILE B 1 119 ? -5.324 27.375 15.633 1 96.62 119 ILE B N 1
ATOM 3870 C CA . ILE B 1 119 ? -5.676 26.266 14.758 1 96.62 119 ILE B CA 1
ATOM 3871 C C . ILE B 1 119 ? -4.414 25.688 14.133 1 96.62 119 ILE B C 1
ATOM 3873 O O . ILE B 1 119 ? -3.338 26.281 14.211 1 96.62 119 ILE B O 1
ATOM 3877 N N . VAL B 1 120 ? -4.527 24.453 13.609 1 97.19 120 VAL B N 1
ATOM 3878 C CA . VAL B 1 120 ? -3.443 23.75 12.914 1 97.19 120 VAL B CA 1
ATOM 3879 C C . VAL B 1 120 ? -3.621 23.891 11.406 1 97.19 120 VAL B C 1
ATOM 3881 O O . VAL B 1 120 ? -4.738 23.781 10.891 1 97.19 120 VAL B O 1
ATOM 3884 N N . SER B 1 121 ? -2.572 24.078 10.664 1 94.06 121 SER B N 1
ATOM 3885 C CA . SER B 1 121 ? -2.629 24.344 9.227 1 94.06 121 SER B CA 1
ATOM 3886 C C . SER B 1 121 ? -2.711 23.047 8.422 1 94.06 121 SER B C 1
ATOM 3888 O O . SER B 1 121 ? -1.848 22.781 7.586 1 94.06 121 SER B O 1
ATOM 3890 N N . TYR B 1 122 ? -3.693 22.266 8.578 1 96.06 122 TYR B N 1
ATOM 3891 C CA . TYR B 1 122 ? -4.008 21.156 7.695 1 96.06 122 TYR B CA 1
ATOM 3892 C C . TYR B 1 122 ? -4.891 21.609 6.539 1 96.06 122 TYR B C 1
ATOM 3894 O O . TYR B 1 122 ? -6.117 21.5 6.605 1 96.06 122 TYR B O 1
ATOM 3902 N N . GLY B 1 123 ? -4.254 22.016 5.48 1 94.12 123 GLY B N 1
ATOM 3903 C CA . GLY B 1 123 ? -4.926 22.594 4.328 1 94.12 123 GLY B CA 1
ATOM 3904 C C . GLY B 1 123 ? -5.871 21.641 3.637 1 94.12 123 GLY B C 1
ATOM 3905 O O . GLY B 1 123 ? -6.801 22.062 2.947 1 94.12 123 GLY B O 1
ATOM 3906 N N . MET B 1 124 ? -5.738 20.328 3.881 1 96.31 124 MET B N 1
ATOM 3907 C CA . MET B 1 124 ? -6.531 19.312 3.188 1 96.31 124 MET B CA 1
ATOM 3908 C C . MET B 1 124 ? -8.008 19.438 3.561 1 96.31 124 MET B C 1
ATOM 3910 O O . MET B 1 124 ? -8.883 19.078 2.768 1 96.31 124 MET B O 1
ATOM 3914 N N . ARG B 1 125 ? -8.273 19.984 4.738 1 97.5 125 ARG B N 1
ATOM 3915 C CA . ARG B 1 125 ? -9.656 20.141 5.152 1 97.5 125 ARG B CA 1
ATOM 3916 C C . ARG B 1 125 ? -10.383 21.141 4.262 1 97.5 125 ARG B C 1
ATOM 3918 O O . ARG B 1 125 ? -11.609 21.109 4.145 1 97.5 125 ARG B O 1
ATOM 3925 N N . PHE B 1 126 ? -9.594 22.016 3.641 1 96.12 126 PHE B N 1
ATOM 3926 C CA . PHE B 1 126 ? -10.18 23.062 2.818 1 96.12 126 PHE B CA 1
ATOM 3927 C C . PHE B 1 126 ? -10.086 22.719 1.339 1 96.12 126 PHE B C 1
ATOM 3929 O O . PHE B 1 126 ? -10.422 23.531 0.477 1 96.12 126 PHE B O 1
ATOM 3936 N N . ASP B 1 127 ? -9.602 21.531 0.998 1 95.12 127 ASP B N 1
ATOM 3937 C CA . ASP B 1 127 ? -9.523 21.047 -0.378 1 95.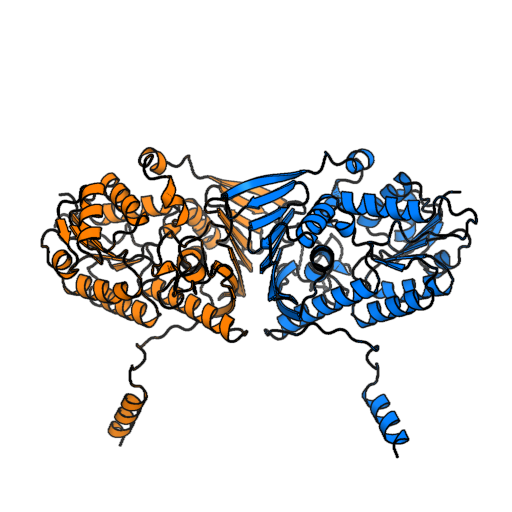12 127 ASP B CA 1
ATOM 3938 C C . ASP B 1 127 ? -10.906 20.719 -0.927 1 95.12 127 ASP B C 1
ATOM 3940 O O . ASP B 1 127 ? -11.641 19.922 -0.333 1 95.12 127 ASP B O 1
ATOM 3944 N N . PRO B 1 128 ? -11.242 21.312 -2.066 1 94.94 128 PRO B N 1
ATOM 3945 C CA . PRO B 1 128 ? -12.602 21.109 -2.576 1 94.94 128 PRO B CA 1
ATOM 3946 C C . PRO B 1 128 ? -12.906 19.641 -2.873 1 94.94 128 PRO B C 1
ATOM 3948 O O . PRO B 1 128 ? -14.047 19.203 -2.717 1 94.94 128 PRO B O 1
ATOM 3951 N N . ILE B 1 129 ? -11.953 18.922 -3.357 1 96.69 129 ILE B N 1
ATOM 3952 C CA . ILE B 1 129 ? -12.148 17.5 -3.662 1 96.69 129 ILE B CA 1
ATOM 3953 C C . ILE B 1 129 ? -12.453 16.734 -2.379 1 96.69 129 ILE B C 1
ATOM 3955 O O . ILE B 1 129 ? -13.383 15.93 -2.336 1 96.69 129 ILE B O 1
ATOM 3959 N N . LEU B 1 130 ? -11.719 17.031 -1.33 1 97.25 130 LEU B N 1
ATOM 3960 C CA . LEU B 1 130 ? -11.914 16.312 -0.069 1 97.25 130 LEU B CA 1
ATOM 3961 C C . LEU B 1 130 ? -13.203 16.766 0.608 1 97.25 130 LEU B C 1
ATOM 3963 O O . LEU B 1 130 ? -13.867 15.961 1.273 1 97.25 130 LEU B O 1
ATOM 3967 N N . GLN B 1 131 ? -13.523 18.047 0.454 1 97.56 131 GLN B N 1
ATOM 3968 C CA . GLN B 1 131 ? -14.805 18.5 0.979 1 97.56 131 GLN B CA 1
ATOM 3969 C C . GLN B 1 131 ? -15.969 17.797 0.292 1 97.56 131 GLN B C 1
ATOM 3971 O O . GLN B 1 131 ? -16.953 17.422 0.945 1 97.56 131 GLN B O 1
ATOM 3976 N N . LYS B 1 132 ? -15.836 17.703 -1.001 1 97.81 132 LYS B N 1
ATOM 3977 C CA . LYS B 1 132 ? -16.859 16.953 -1.729 1 97.81 132 LYS B CA 1
ATOM 3978 C C . LYS B 1 132 ? -16.938 15.508 -1.259 1 97.81 132 LYS B C 1
ATOM 3980 O O . LYS B 1 132 ? -18.016 14.961 -1.064 1 97.81 132 LYS B O 1
ATOM 3985 N N . MET B 1 133 ? -15.812 14.898 -1.125 1 98.31 133 MET B N 1
ATOM 3986 C CA . MET B 1 133 ? -15.75 13.523 -0.622 1 98.31 133 MET B CA 1
ATOM 3987 C C . MET B 1 133 ? -16.438 13.414 0.733 1 98.31 133 MET B C 1
ATOM 3989 O O . MET B 1 133 ? -17.219 12.492 0.963 1 98.31 133 MET B O 1
ATOM 3993 N N . GLN B 1 134 ? -16.172 14.344 1.625 1 98.31 134 GLN B N 1
ATOM 3994 C CA . GLN B 1 134 ? -16.797 14.367 2.943 1 98.31 134 GLN B CA 1
ATOM 3995 C C . GLN B 1 134 ? -18.312 14.438 2.83 1 98.31 134 GLN B C 1
ATOM 3997 O O . GLN B 1 134 ? -19.031 13.688 3.502 1 98.31 134 GLN B O 1
ATOM 4002 N N . SER B 1 135 ? -18.75 15.359 2.014 1 98.25 135 SER B N 1
ATOM 4003 C CA . SER B 1 135 ? -20.188 15.523 1.825 1 98.25 135 SER B CA 1
ATOM 4004 C C . SER B 1 135 ? -20.844 14.227 1.367 1 98.25 135 SER B C 1
ATOM 4006 O O . SER B 1 135 ? -21.906 13.852 1.855 1 98.25 135 SER B O 1
ATOM 4008 N N . LEU B 1 136 ? -20.219 13.531 0.459 1 98.31 136 LEU B N 1
ATOM 4009 C CA . LEU B 1 136 ? -20.75 12.273 -0.075 1 98.31 136 LEU B CA 1
ATOM 4010 C C . LEU B 1 136 ? -20.734 11.188 0.993 1 98.31 136 LEU B C 1
ATOM 4012 O O . LEU B 1 136 ? -21.688 10.398 1.09 1 98.31 136 LEU B O 1
ATOM 4016 N N . ILE B 1 137 ? -19.734 11.172 1.788 1 97.88 137 ILE B N 1
ATOM 4017 C CA . ILE B 1 137 ? -19.594 10.18 2.848 1 97.88 137 ILE B CA 1
ATOM 4018 C C . ILE B 1 137 ? -20.672 10.422 3.916 1 97.88 137 ILE B C 1
ATOM 4020 O O . ILE B 1 137 ? -21.344 9.484 4.352 1 97.88 137 ILE B O 1
ATOM 4024 N N . LEU B 1 138 ? -20.797 11.633 4.324 1 95.31 138 LEU B N 1
ATOM 4025 C CA . LEU B 1 138 ? -21.75 11.984 5.379 1 95.31 138 LEU B CA 1
ATOM 4026 C C . LEU B 1 138 ? -23.188 11.742 4.93 1 95.31 138 LEU B C 1
ATOM 4028 O O . LEU B 1 138 ? -24.062 11.461 5.754 1 95.31 138 LEU B O 1
ATOM 4032 N N . SER B 1 139 ? -23.422 11.781 3.633 1 96.88 139 SER B N 1
ATOM 4033 C CA . SER B 1 139 ? -24.75 11.508 3.098 1 96.88 139 SER B CA 1
ATOM 4034 C C . SER B 1 139 ? -24.953 10.023 2.832 1 96.88 139 SER B 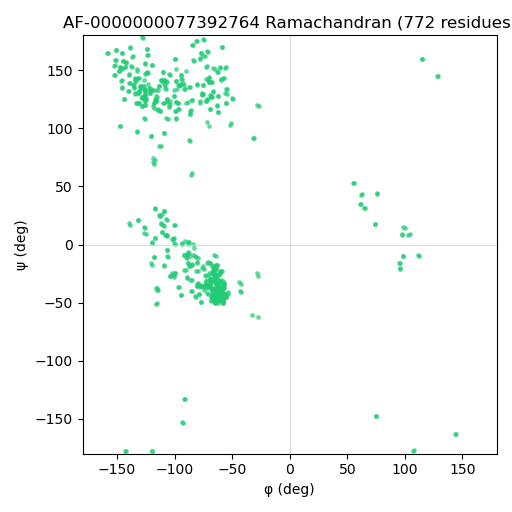C 1
ATOM 4036 O O . SER B 1 139 ? -25.938 9.617 2.217 1 96.88 139 SER B O 1
ATOM 4038 N N . SER B 1 140 ? -23.984 9.188 3.133 1 96.69 140 SER B N 1
ATOM 4039 C CA . SER B 1 140 ? -24.016 7.738 2.975 1 96.69 140 SER B CA 1
ATOM 4040 C C . SER B 1 140 ? -24.109 7.348 1.504 1 96.69 140 SER B C 1
ATOM 4042 O O . SER B 1 140 ? -24.781 6.367 1.163 1 96.69 140 SER B O 1
ATOM 4044 N N . PHE B 1 141 ? -23.516 8.203 0.68 1 97.25 141 PHE B N 1
ATOM 4045 C CA . PHE B 1 141 ? -23.547 8 -0.764 1 97.25 141 PHE B CA 1
ATOM 4046 C C . PHE B 1 141 ? -22.969 6.645 -1.135 1 97.25 141 PHE B C 1
ATOM 4048 O O . PHE B 1 141 ? -23.438 5.992 -2.064 1 97.25 141 PHE B O 1
ATOM 4055 N N . ILE B 1 142 ? -21.969 6.156 -0.405 1 97.62 142 ILE B N 1
ATOM 4056 C CA . ILE B 1 142 ? -21.344 4.867 -0.704 1 97.62 142 ILE B CA 1
ATOM 4057 C C . ILE B 1 142 ? -21.672 3.871 0.407 1 97.62 142 ILE B C 1
ATOM 4059 O O . ILE B 1 142 ? -20.969 2.871 0.575 1 97.62 142 ILE B O 1
ATOM 4063 N N . GLY B 1 143 ? -22.641 4.105 1.195 1 96.94 143 GLY B N 1
ATOM 4064 C CA . GLY B 1 143 ? -23.062 3.209 2.264 1 96.94 143 GLY B CA 1
ATOM 4065 C C . GLY B 1 143 ? -22.125 3.23 3.457 1 96.94 143 GLY B C 1
ATOM 4066 O O . GLY B 1 143 ? -21.609 4.285 3.832 1 96.94 143 GLY B O 1
ATOM 4067 N N . GLN B 1 144 ? -22 2.088 4.113 1 96.62 144 GLN B N 1
ATOM 4068 C CA . GLN B 1 144 ? -21.125 1.969 5.277 1 96.62 144 GLN B CA 1
ATOM 4069 C C . GLN B 1 144 ? -19.656 1.9 4.859 1 96.62 144 GLN B C 1
ATOM 4071 O O . GLN B 1 144 ? -19.297 1.093 4.004 1 96.62 144 GLN B O 1
ATOM 4076 N N . ILE B 1 145 ? -18.812 2.721 5.473 1 97.88 145 ILE B N 1
ATOM 4077 C CA . ILE B 1 145 ? -17.391 2.715 5.168 1 97.88 145 ILE B CA 1
ATOM 4078 C C . ILE B 1 145 ? -16.766 1.414 5.668 1 97.88 145 ILE B C 1
ATOM 4080 O O . ILE B 1 145 ? -16.938 1.037 6.828 1 97.88 145 ILE B O 1
ATOM 4084 N N . MET B 1 146 ? -16.047 0.75 4.781 1 98.12 146 MET B N 1
ATOM 4085 C CA . MET B 1 146 ? -15.469 -0.539 5.141 1 98.12 146 MET B CA 1
ATOM 4086 C C . MET B 1 146 ? -13.945 -0.463 5.141 1 98.12 146 MET B C 1
ATOM 4088 O O . MET B 1 146 ? -13.289 -1.032 6.02 1 98.12 146 MET B O 1
ATOM 4092 N N . LEU B 1 147 ? -13.406 0.244 4.188 1 98.69 147 LEU B N 1
ATOM 4093 C CA . LEU B 1 147 ? -11.961 0.305 4.023 1 98.69 147 LEU B CA 1
ATOM 4094 C C . LEU B 1 147 ? -11.531 1.678 3.52 1 98.69 147 LEU B C 1
ATOM 4096 O O . LEU B 1 147 ? -12.164 2.242 2.625 1 98.69 147 LEU B O 1
ATOM 4100 N N . ILE B 1 148 ? -10.523 2.178 4.105 1 98.81 148 ILE B N 1
ATOM 4101 C CA . ILE B 1 148 ? -9.828 3.365 3.627 1 98.81 148 ILE B CA 1
ATOM 4102 C C . ILE B 1 148 ? -8.383 3.01 3.279 1 98.81 148 ILE B C 1
ATOM 4104 O O . ILE B 1 148 ? -7.648 2.473 4.113 1 98.81 148 ILE B O 1
ATOM 4108 N N . SER B 1 149 ? -7.988 3.229 2.074 1 98.5 149 SER B N 1
ATOM 4109 C CA . SER B 1 149 ? -6.625 2.951 1.633 1 98.5 149 SER B CA 1
ATOM 4110 C C . SER B 1 149 ? -5.945 4.207 1.1 1 98.5 149 SER B C 1
ATOM 4112 O O . SER B 1 149 ? -6.543 4.957 0.321 1 98.5 149 SER B O 1
ATOM 4114 N N . VAL B 1 150 ? -4.73 4.438 1.557 1 98.5 150 VAL B N 1
ATOM 4115 C CA . VAL B 1 150 ? -3.949 5.586 1.112 1 98.5 150 VAL B CA 1
ATOM 4116 C C . VAL B 1 150 ? -2.566 5.129 0.655 1 98.5 150 VAL B C 1
ATOM 4118 O O . VAL B 1 150 ? -1.875 4.406 1.377 1 98.5 150 VAL B O 1
ATOM 4121 N N . ASP B 1 151 ? -2.201 5.465 -0.492 1 97.5 151 ASP B N 1
ATOM 4122 C CA . ASP B 1 151 ? -0.859 5.27 -1.03 1 97.5 151 ASP B CA 1
ATOM 4123 C C . ASP B 1 151 ? -0.186 6.609 -1.326 1 97.5 151 ASP B C 1
ATOM 4125 O O . ASP B 1 151 ? -0.748 7.449 -2.033 1 97.5 151 ASP B O 1
ATOM 4129 N N . ILE B 1 152 ? 0.976 6.789 -0.719 1 96.62 152 ILE B N 1
ATOM 4130 C CA . ILE B 1 152 ? 1.672 8.07 -0.827 1 96.62 152 ILE B CA 1
ATOM 4131 C C . ILE B 1 152 ? 3.096 7.84 -1.331 1 96.62 152 ILE B C 1
ATOM 4133 O O . ILE B 1 152 ? 3.834 7.023 -0.776 1 96.62 152 ILE B O 1
ATOM 4137 N N . ASN B 1 153 ? 3.473 8.555 -2.332 1 94.62 153 ASN B N 1
ATOM 4138 C CA . ASN B 1 153 ? 4.828 8.531 -2.867 1 94.62 153 ASN B CA 1
ATOM 4139 C C . ASN B 1 153 ? 5.387 9.938 -3.045 1 94.62 153 ASN B C 1
ATOM 4141 O O . ASN B 1 153 ? 4.703 10.82 -3.566 1 94.62 153 ASN B O 1
ATOM 4145 N N . THR B 1 154 ? 6.555 10.125 -2.578 1 92.88 154 THR B N 1
ATOM 4146 C CA . THR B 1 154 ? 7.203 11.422 -2.744 1 92.88 154 THR B CA 1
ATOM 4147 C C . THR B 1 154 ? 8.719 11.266 -2.793 1 92.88 154 THR B C 1
ATOM 4149 O O . THR B 1 154 ? 9.25 10.188 -2.523 1 92.88 154 THR B O 1
ATOM 4152 N N . SER B 1 155 ? 9.367 12.344 -3.199 1 91 155 SER B N 1
ATOM 4153 C CA . SER B 1 155 ? 10.828 12.375 -3.135 1 91 155 SER B CA 1
ATOM 4154 C C . SER B 1 155 ? 11.312 12.57 -1.701 1 91 155 SER B C 1
ATOM 4156 O O . SER B 1 155 ? 10.5 12.75 -0.786 1 91 155 SER B O 1
ATOM 4158 N N . SER B 1 156 ? 12.586 12.539 -1.54 1 91.44 156 SER B N 1
ATOM 4159 C CA . SER B 1 156 ? 13.203 12.586 -0.218 1 91.44 156 SER B CA 1
ATOM 4160 C C . SER B 1 156 ? 12.773 13.836 0.543 1 91.44 156 SER B C 1
ATOM 4162 O O . SER B 1 156 ? 12.695 14.922 -0.033 1 91.44 156 SER B O 1
ATOM 4164 N N . LEU B 1 157 ? 12.602 13.672 1.82 1 89.38 157 LEU B N 1
ATOM 4165 C CA . LEU B 1 157 ? 12.195 14.781 2.676 1 89.38 157 LEU B CA 1
ATOM 4166 C C . LEU B 1 157 ? 13.422 15.484 3.258 1 89.38 157 LEU B C 1
ATOM 4168 O O . LEU B 1 157 ? 13.297 16.547 3.877 1 89.38 157 LEU B O 1
ATOM 4172 N N . VAL B 1 158 ? 14.539 14.844 3.02 1 89.88 158 VAL B N 1
ATOM 4173 C CA . VAL B 1 158 ? 15.758 15.398 3.6 1 89.88 158 VAL B CA 1
ATOM 4174 C C . VAL B 1 158 ? 16.484 16.25 2.562 1 89.88 158 VAL B C 1
ATOM 4176 O O . VAL B 1 158 ? 16.547 15.891 1.384 1 89.88 158 VAL B O 1
ATOM 4179 N N . GLY B 1 159 ? 16.969 17.375 2.996 1 85.62 159 GLY B N 1
ATOM 4180 C CA . GLY B 1 159 ? 17.672 18.281 2.119 1 85.62 159 GLY B CA 1
ATOM 4181 C C . GLY B 1 159 ? 19.188 18.062 2.133 1 85.62 159 GLY B C 1
ATOM 4182 O O . GLY B 1 159 ? 19.656 16.953 2.363 1 85.62 159 GLY B O 1
ATOM 4183 N N . ASP B 1 160 ? 19.859 19.172 1.831 1 85.06 160 ASP B N 1
ATOM 4184 C CA . ASP B 1 160 ? 21.297 19.109 1.655 1 85.06 160 ASP B CA 1
ATOM 4185 C C . ASP B 1 160 ? 22.031 19.234 2.994 1 85.06 160 ASP B C 1
ATOM 4187 O O . ASP B 1 160 ? 23.219 18.938 3.098 1 85.06 160 ASP B O 1
ATOM 4191 N N . GLU B 1 161 ? 21.312 19.703 3.951 1 87.5 161 GLU B N 1
ATOM 4192 C CA . GLU B 1 161 ? 21.906 19.875 5.277 1 87.5 161 GLU B CA 1
ATOM 4193 C C . GLU B 1 161 ? 21.109 19.125 6.34 1 87.5 161 GLU B C 1
ATOM 4195 O O . GLU B 1 161 ? 19.891 18.984 6.219 1 87.5 161 GLU B O 1
ATOM 4200 N N . TYR B 1 162 ? 21.906 18.688 7.324 1 91.88 162 TYR B N 1
ATOM 4201 C CA . TYR B 1 162 ? 21.25 18 8.43 1 91.88 162 TYR B CA 1
ATOM 4202 C C . TYR B 1 162 ? 20.281 18.938 9.156 1 91.88 162 TYR B C 1
ATOM 4204 O O . TYR B 1 162 ? 20.641 20.078 9.461 1 91.88 162 TYR B O 1
ATOM 4212 N N . SER B 1 163 ? 19.125 18.625 9.352 1 91.25 163 SER B N 1
ATOM 4213 C CA . SER B 1 163 ? 18.078 19.375 10.031 1 91.25 163 SER B CA 1
ATOM 4214 C C . SER B 1 163 ? 17.172 18.469 10.859 1 91.25 163 SER B C 1
ATOM 4216 O O . SER B 1 163 ? 17.422 17.266 10.969 1 91.25 163 SER B O 1
ATOM 4218 N N . TRP B 1 164 ? 16.188 19.062 11.461 1 92.62 164 TRP B N 1
ATOM 4219 C CA . TRP B 1 164 ? 15.258 18.297 12.281 1 92.62 164 TRP B CA 1
ATOM 4220 C C . TRP B 1 164 ? 14.547 17.234 11.453 1 92.62 164 TRP B C 1
ATOM 4222 O O . TRP B 1 164 ? 14.141 16.203 11.977 1 92.62 164 TRP B O 1
ATOM 4232 N N . LEU B 1 165 ? 14.461 17.406 10.203 1 93.56 165 LEU B N 1
ATOM 4233 C CA . LEU B 1 165 ? 13.797 16.469 9.297 1 93.56 165 LEU B CA 1
ATOM 4234 C C . LEU B 1 165 ? 14.555 15.156 9.227 1 93.56 165 LEU B C 1
ATOM 4236 O O . LEU B 1 165 ? 13.992 14.133 8.844 1 93.56 165 LEU B O 1
ATOM 4240 N N . CYS B 1 166 ? 15.82 15.148 9.617 1 95.56 166 CYS B N 1
ATOM 4241 C CA . CYS B 1 166 ? 16.703 13.984 9.531 1 95.56 166 CYS B CA 1
ATOM 4242 C C . CYS B 1 166 ? 16.609 13.141 10.797 1 95.56 166 CYS B C 1
ATOM 4244 O O . CYS B 1 166 ? 17.094 12.016 10.836 1 95.56 166 CYS B O 1
ATOM 4246 N N . ASP B 1 167 ? 15.984 13.695 11.781 1 96.25 167 ASP B N 1
ATOM 4247 C CA . ASP B 1 167 ? 16.062 13.094 13.117 1 96.25 167 ASP B CA 1
ATOM 4248 C C . ASP B 1 167 ? 14.688 12.617 13.578 1 96.25 167 ASP B C 1
ATOM 4250 O O . ASP B 1 167 ? 13.773 13.43 13.75 1 96.25 167 ASP B O 1
ATOM 4254 N N . GLU B 1 168 ? 14.602 11.367 13.914 1 95.56 168 GLU B N 1
ATOM 4255 C CA . GLU B 1 168 ? 13.328 10.781 14.328 1 95.56 168 GLU B CA 1
ATOM 4256 C C . GLU B 1 168 ? 12.828 11.414 15.625 1 95.56 168 GLU B C 1
ATOM 4258 O O . GLU B 1 168 ? 11.617 11.555 15.828 1 95.56 168 GLU B O 1
ATOM 4263 N N . ASN B 1 169 ? 13.695 11.891 16.453 1 95.25 169 ASN B N 1
ATOM 4264 C CA . ASN B 1 169 ? 13.328 12.43 17.75 1 95.25 169 ASN B CA 1
ATOM 4265 C C . ASN B 1 169 ? 12.977 13.914 17.672 1 95.25 169 ASN B C 1
ATOM 4267 O O . ASN B 1 169 ? 12.453 14.492 18.625 1 95.25 169 ASN B O 1
ATOM 4271 N N . SER B 1 170 ? 13.195 14.5 16.531 1 95.69 170 SER B N 1
ATOM 4272 C CA . SER B 1 170 ? 12.914 15.922 16.359 1 95.69 170 SER B CA 1
ATOM 4273 C C . SER B 1 170 ? 11.664 16.141 15.5 1 95.69 170 SER B C 1
ATOM 4275 O O . SER B 1 170 ? 11.398 17.25 15.062 1 95.69 170 SER B O 1
ATOM 4277 N N . GLY B 1 171 ? 10.977 15.047 15.211 1 95.25 171 GLY B N 1
ATOM 4278 C CA . GLY B 1 171 ? 9.727 15.156 14.469 1 95.25 171 GLY B CA 1
ATOM 4279 C C . GLY B 1 171 ? 9.891 14.891 12.992 1 95.25 171 GLY B C 1
ATOM 4280 O O . GLY B 1 171 ? 8.969 15.109 12.203 1 95.25 171 GLY B O 1
ATOM 4281 N N . GLY B 1 172 ? 11.086 14.43 12.617 1 95.62 172 GLY B N 1
ATOM 4282 C CA . GLY B 1 172 ? 11.312 14.094 11.227 1 95.62 172 GLY B CA 1
ATOM 4283 C C . GLY B 1 172 ? 10.695 12.766 10.828 1 95.62 172 GLY B C 1
ATOM 4284 O O . GLY B 1 172 ? 10.25 12 11.68 1 95.62 172 GLY B O 1
ATOM 4285 N N . GLY B 1 173 ? 10.617 12.609 9.445 1 96.62 173 GLY B N 1
ATOM 4286 C CA . GLY B 1 173 ? 10.133 11.344 8.914 1 96.62 173 GLY B CA 1
ATOM 4287 C C . GLY B 1 173 ? 8.82 11.469 8.172 1 96.62 173 GLY B C 1
ATOM 4288 O O . GLY B 1 173 ? 8.031 12.383 8.438 1 96.62 173 GLY B O 1
ATOM 4289 N N . ILE B 1 174 ? 8.578 10.523 7.379 1 96.88 174 ILE B N 1
ATOM 4290 C CA . ILE B 1 174 ? 7.426 10.586 6.484 1 96.88 174 ILE B CA 1
ATOM 4291 C C . ILE B 1 174 ? 6.141 10.391 7.281 1 96.88 174 ILE B C 1
ATOM 4293 O O . ILE B 1 174 ? 5.098 10.945 6.938 1 96.88 174 ILE B O 1
ATOM 4297 N N . LEU B 1 175 ? 6.16 9.617 8.367 1 98.06 175 LEU B N 1
ATOM 4298 C CA . LEU B 1 175 ? 4.988 9.445 9.219 1 98.06 175 LEU B CA 1
ATOM 4299 C C . LEU B 1 175 ? 4.496 10.781 9.75 1 98.06 175 LEU B C 1
ATOM 4301 O O . LEU B 1 175 ? 3.336 11.148 9.547 1 98.06 175 LEU B O 1
ATOM 4305 N N . THR B 1 176 ? 5.406 11.547 10.312 1 96.75 176 THR B N 1
ATOM 4306 C CA . THR B 1 176 ? 5.035 12.805 10.969 1 96.75 176 THR B CA 1
ATOM 4307 C C . THR B 1 176 ? 4.812 13.906 9.93 1 96.75 176 THR B C 1
ATOM 4309 O O . THR B 1 176 ? 3.82 14.633 10 1 96.75 176 THR B O 1
ATOM 4312 N N . VAL B 1 177 ? 5.648 13.977 8.969 1 94.56 177 VAL B N 1
ATOM 4313 C CA . VAL B 1 177 ? 5.695 15.125 8.078 1 94.56 177 VAL B CA 1
ATOM 4314 C C . VAL B 1 177 ? 4.605 15.008 7.016 1 94.56 177 VAL B C 1
ATOM 4316 O O . VAL B 1 177 ? 4.02 16.016 6.602 1 94.56 177 VAL B O 1
ATOM 4319 N N . ILE B 1 178 ? 4.328 13.758 6.621 1 95.5 178 ILE B N 1
ATOM 4320 C CA . ILE B 1 178 ? 3.41 13.594 5.5 1 95.5 178 ILE B CA 1
ATOM 4321 C C . ILE B 1 178 ? 2.145 12.875 5.969 1 95.5 178 ILE B C 1
ATOM 4323 O O . ILE B 1 178 ? 1.034 13.383 5.785 1 95.5 178 ILE B O 1
ATOM 4327 N N . CYS B 1 179 ? 2.277 11.758 6.637 1 97.5 179 CYS B N 1
ATOM 4328 C CA . CYS B 1 179 ? 1.112 10.953 6.98 1 97.5 179 CYS B CA 1
ATOM 4329 C C . CYS B 1 179 ? 0.213 11.688 7.969 1 97.5 179 CYS B C 1
ATOM 4331 O O . CYS B 1 179 ? -0.99 11.422 8.031 1 97.5 179 CYS B O 1
ATOM 4333 N N . SER B 1 180 ? 0.773 12.625 8.727 1 97.19 180 SER B N 1
ATOM 4334 C CA . SER B 1 180 ? -0.045 13.391 9.664 1 97.19 180 SER B CA 1
ATOM 4335 C C . SER B 1 180 ? -1.188 14.102 8.945 1 97.19 180 SER B C 1
ATOM 4337 O O . SER B 1 180 ? -2.299 14.188 9.469 1 97.19 180 SER B O 1
ATOM 4339 N N . HIS B 1 181 ? -0.955 14.594 7.734 1 97 181 HIS B N 1
ATOM 4340 C CA . HIS B 1 181 ? -1.991 15.242 6.945 1 97 181 HIS B CA 1
ATOM 4341 C C . HIS B 1 181 ? -3.143 14.289 6.648 1 97 181 HIS B C 1
ATOM 4343 O O . HIS B 1 181 ? -4.312 14.68 6.723 1 97 181 HIS B O 1
ATOM 4349 N N . PHE B 1 182 ? -2.818 13.086 6.379 1 98 182 PHE B N 1
ATOM 4350 C CA . PHE B 1 182 ? -3.836 12.125 5.969 1 98 182 PHE B CA 1
ATOM 4351 C C . PHE B 1 182 ? -4.582 11.578 7.176 1 98 182 PHE B C 1
ATOM 4353 O O . PHE B 1 182 ? -5.773 11.273 7.094 1 98 182 PHE B O 1
ATOM 4360 N N . ILE B 1 183 ? -3.844 11.414 8.273 1 98.5 183 ILE B N 1
ATOM 4361 C CA . ILE B 1 183 ? -4.52 11.023 9.508 1 98.5 183 ILE B CA 1
ATOM 4362 C C . ILE B 1 183 ? -5.598 12.047 9.852 1 98.5 183 ILE B C 1
ATOM 4364 O O . ILE B 1 183 ? -6.738 11.688 10.148 1 98.5 183 ILE B O 1
ATOM 4368 N N . ASP B 1 184 ? -5.273 13.297 9.758 1 98.31 184 ASP B N 1
ATOM 4369 C CA . ASP B 1 184 ? -6.238 14.367 10.016 1 98.31 184 ASP B CA 1
ATOM 4370 C C . ASP B 1 184 ? -7.363 14.352 8.984 1 98.31 184 ASP B C 1
ATOM 4372 O O . ASP B 1 184 ? -8.539 14.398 9.344 1 98.31 184 ASP B O 1
ATOM 4376 N N . ALA B 1 185 ? -7.016 14.312 7.727 1 98.19 185 ALA B N 1
ATOM 4377 C CA . ALA B 1 185 ? -7.996 14.359 6.648 1 98.19 185 ALA B CA 1
ATOM 4378 C C . ALA B 1 185 ? -9.008 13.227 6.77 1 98.19 185 ALA B C 1
ATOM 4380 O O . ALA B 1 185 ? -10.211 13.43 6.574 1 98.19 185 ALA B O 1
ATOM 4381 N N . ILE B 1 186 ? -8.547 12.047 7.078 1 98.31 186 ILE B N 1
ATOM 4382 C CA . ILE B 1 186 ? -9.414 10.875 7.172 1 98.31 186 ILE B CA 1
ATOM 4383 C C . ILE B 1 186 ? -10.398 11.062 8.32 1 98.31 186 ILE B C 1
ATOM 4385 O O . ILE B 1 186 ? -11.594 10.797 8.172 1 98.31 186 ILE B O 1
ATOM 4389 N N . SER B 1 187 ? -9.883 11.523 9.445 1 98.06 187 SER B N 1
ATOM 4390 C CA . SER B 1 187 ? -10.766 11.789 10.57 1 98.06 187 SER B CA 1
ATOM 4391 C C . SER B 1 187 ? -11.789 12.867 10.234 1 98.06 187 SER B C 1
ATOM 4393 O O . SER B 1 187 ? -12.961 12.758 10.602 1 98.06 187 SER B O 1
ATOM 4395 N N . PHE B 1 188 ? -11.391 13.836 9.531 1 98.06 188 PHE B N 1
ATOM 4396 C CA . PHE B 1 188 ? -12.25 14.938 9.109 1 98.06 188 PHE B CA 1
ATOM 4397 C C . PHE B 1 188 ? -13.328 14.453 8.156 1 98.06 188 PHE B C 1
ATOM 4399 O O . PHE B 1 188 ? -14.508 14.75 8.344 1 98.06 188 PHE B O 1
ATOM 4406 N N . ILE B 1 189 ? -12.961 13.68 7.152 1 97.75 189 ILE B N 1
ATOM 4407 C CA . ILE B 1 189 ? -13.844 13.25 6.078 1 97.75 189 ILE B CA 1
ATOM 4408 C C . ILE B 1 189 ? -14.852 12.234 6.621 1 97.75 189 ILE B C 1
ATOM 4410 O O . ILE B 1 189 ? -16.031 12.258 6.242 1 97.75 189 ILE B O 1
ATOM 4414 N N . THR B 1 190 ? -14.469 11.398 7.52 1 97.12 190 THR B N 1
ATOM 4415 C CA . THR B 1 190 ? -15.312 10.289 7.945 1 97.12 190 THR B CA 1
ATOM 4416 C C . THR B 1 190 ? -16.031 10.625 9.258 1 97.12 190 THR B C 1
ATOM 4418 O O . THR B 1 190 ? -17.016 9.992 9.602 1 97.12 190 THR B O 1
ATOM 4421 N N . GLY B 1 191 ? -15.43 11.539 10.008 1 96.38 191 GLY B N 1
ATOM 4422 C CA . GLY B 1 191 ? -15.93 11.812 11.344 1 96.38 191 GLY B CA 1
ATOM 4423 C C . GLY B 1 191 ? -15.594 10.719 12.344 1 96.38 191 GLY B C 1
ATOM 4424 O O . GLY B 1 191 ? -16.25 10.602 13.383 1 96.38 191 GLY B O 1
ATOM 4425 N N . LYS B 1 192 ? -14.602 9.883 11.977 1 96.88 192 LYS B N 1
ATOM 4426 C CA . LYS B 1 192 ? -14.258 8.742 12.82 1 96.88 192 LYS B CA 1
ATOM 4427 C C . LYS B 1 192 ? -12.781 8.781 13.211 1 96.88 192 LYS B C 1
ATOM 4429 O O . LYS B 1 192 ? -11.992 9.516 12.617 1 96.88 192 LYS B O 1
ATOM 4434 N N . LYS B 1 193 ? -12.414 8 14.266 1 98.19 193 LYS B N 1
ATOM 4435 C CA . LYS B 1 193 ? -11.055 7.98 14.789 1 98.19 193 LYS B CA 1
ATOM 4436 C C . LYS B 1 193 ? -10.5 6.559 14.836 1 98.19 193 LYS B C 1
ATOM 4438 O O . LYS B 1 193 ? -11.266 5.594 14.898 1 98.19 193 LYS B O 1
ATOM 4443 N N . LEU B 1 194 ? -9.242 6.461 14.812 1 98.56 194 LEU B N 1
ATOM 4444 C CA . LEU B 1 194 ? -8.562 5.176 14.93 1 98.56 194 LEU B CA 1
ATOM 4445 C C . LEU B 1 194 ? -8.594 4.684 16.375 1 98.56 194 LEU B C 1
ATOM 4447 O O . LEU B 1 194 ? -8.352 5.457 17.312 1 98.56 194 LEU B O 1
ATOM 4451 N N . ARG B 1 195 ? -8.859 3.398 16.516 1 98.12 195 ARG B N 1
ATOM 4452 C CA . ARG B 1 195 ? -8.867 2.77 17.828 1 98.12 195 ARG B CA 1
ATOM 4453 C C . ARG B 1 195 ? -7.52 2.135 18.141 1 98.12 195 ARG B C 1
ATOM 4455 O O . ARG B 1 195 ? -7.023 2.24 19.266 1 98.12 195 ARG B O 1
ATOM 4462 N N . GLN B 1 196 ? -6.965 1.483 17.234 1 98.25 196 GLN B N 1
ATOM 4463 C CA . GLN B 1 196 ? -5.664 0.828 17.359 1 98.25 196 GLN B CA 1
ATOM 4464 C C . GLN B 1 196 ? -4.969 0.748 15.992 1 98.25 196 GLN B C 1
ATOM 4466 O O . GLN B 1 196 ? -5.621 0.84 14.953 1 98.25 196 GLN B O 1
ATOM 4471 N N . VAL B 1 197 ? -3.656 0.583 16.078 1 98.62 197 VAL B N 1
ATOM 4472 C CA . VAL B 1 197 ? -2.867 0.595 14.852 1 98.62 197 VAL B CA 1
ATOM 4473 C C . VAL B 1 197 ? -1.735 -0.426 14.953 1 98.62 197 VAL B C 1
ATOM 4475 O O . VAL B 1 197 ? -1.34 -0.814 16.062 1 98.62 197 VAL B O 1
ATOM 4478 N N . HIS B 1 198 ? -1.342 -0.883 13.836 1 98.31 198 HIS B N 1
ATOM 4479 C CA . HIS B 1 198 ? -0.075 -1.58 13.648 1 98.31 198 HIS B CA 1
ATOM 4480 C C . HIS B 1 198 ? 0.75 -0.931 12.539 1 98.31 198 HIS B C 1
ATOM 4482 O O . HIS B 1 198 ? 0.244 -0.691 11.438 1 98.31 198 HIS B O 1
ATOM 4488 N N . GLY B 1 199 ? 1.955 -0.656 12.891 1 98 199 GLY B N 1
ATOM 4489 C CA . GLY B 1 199 ? 2.76 0.045 11.898 1 98 199 GLY B CA 1
ATOM 4490 C C . GLY B 1 199 ? 4.18 -0.482 11.805 1 98 199 GLY B C 1
ATOM 4491 O O . GLY B 1 199 ? 4.68 -1.102 12.742 1 98 199 GLY B O 1
ATOM 4492 N N . SER B 1 200 ? 4.785 -0.322 10.641 1 98.06 200 SER B N 1
ATOM 4493 C CA . SER B 1 200 ? 6.191 -0.585 10.359 1 98.06 200 SER B CA 1
ATOM 4494 C C . SER B 1 200 ? 6.871 0.633 9.742 1 98.06 200 SER B C 1
ATOM 4496 O O . SER B 1 200 ? 6.465 1.102 8.68 1 98.06 200 SER B O 1
ATOM 4498 N N . LEU B 1 201 ? 7.871 1.084 10.445 1 98.5 201 LEU B N 1
ATOM 4499 C CA . LEU B 1 201 ? 8.672 2.205 9.969 1 98.5 201 LEU B CA 1
ATOM 4500 C C . LEU B 1 201 ? 10.078 1.742 9.586 1 98.5 201 LEU B C 1
ATOM 4502 O O . LEU B 1 201 ? 10.656 0.887 10.258 1 98.5 201 LEU B O 1
ATOM 4506 N N . ARG B 1 202 ? 10.555 2.342 8.461 1 98.19 202 ARG B N 1
ATOM 4507 C CA . ARG B 1 202 ? 11.922 2.041 8.039 1 98.19 202 ARG B CA 1
ATOM 4508 C C . ARG B 1 202 ? 12.695 3.32 7.738 1 98.19 202 ARG B C 1
ATOM 4510 O O . ARG B 1 202 ? 12.109 4.316 7.305 1 98.19 202 ARG B O 1
ATOM 4517 N N . THR B 1 203 ? 13.938 3.32 8.062 1 98.06 203 THR B N 1
ATOM 4518 C CA . THR B 1 203 ? 14.922 4.289 7.59 1 98.06 203 THR B CA 1
ATOM 4519 C C . THR B 1 203 ? 15.898 3.643 6.609 1 98.06 203 THR B C 1
ATOM 4521 O O . THR B 1 203 ? 16.875 3.021 7.02 1 98.06 203 THR B O 1
ATOM 4524 N N . LEU B 1 204 ? 15.617 3.799 5.367 1 96.75 204 LEU B N 1
ATOM 4525 C CA . LEU B 1 204 ? 16.406 3.125 4.34 1 96.75 204 LEU B CA 1
ATOM 4526 C C . LEU B 1 204 ? 17.688 3.895 4.039 1 96.75 204 LEU B C 1
ATOM 4528 O O . LEU B 1 204 ? 18.766 3.301 3.932 1 96.75 204 LEU B O 1
ATOM 4532 N N . VAL B 1 205 ? 17.547 5.188 3.908 1 94.38 205 VAL B N 1
ATOM 4533 C CA . VAL B 1 205 ? 18.688 6.051 3.617 1 94.38 205 VAL B CA 1
ATOM 4534 C C . VAL B 1 205 ? 19.188 6.699 4.906 1 94.38 205 VAL B C 1
ATOM 4536 O O . VAL B 1 205 ? 18.516 7.566 5.473 1 94.38 205 VAL B O 1
ATOM 4539 N N . ARG B 1 206 ? 20.375 6.371 5.297 1 94.88 206 ARG B N 1
ATOM 4540 C CA . ARG B 1 206 ? 20.906 6.875 6.562 1 94.88 206 ARG B CA 1
ATOM 4541 C C . ARG B 1 206 ? 22 7.898 6.328 1 94.88 206 ARG B C 1
ATOM 4543 O O . ARG B 1 206 ? 22.375 8.641 7.238 1 94.88 206 ARG B O 1
ATOM 4550 N N . ILE B 1 207 ? 22.516 7.828 5.098 1 92.75 207 ILE B N 1
ATOM 4551 C CA . ILE B 1 207 ? 23.578 8.742 4.695 1 92.75 207 ILE B CA 1
ATOM 4552 C C . ILE B 1 207 ? 23.344 9.211 3.26 1 92.75 207 ILE B C 1
ATOM 4554 O O . ILE B 1 207 ? 22.766 8.477 2.453 1 92.75 207 ILE B O 1
ATOM 4558 N N . THR B 1 208 ? 23.703 10.438 2.992 1 89.69 208 THR B N 1
ATOM 4559 C CA . THR B 1 208 ? 23.703 10.961 1.629 1 89.69 208 THR B CA 1
ATOM 4560 C C . THR B 1 208 ? 25.047 11.57 1.28 1 89.69 208 THR B C 1
ATOM 4562 O O . THR B 1 208 ? 25.969 11.57 2.102 1 89.69 208 THR B O 1
ATOM 4565 N N . ASP B 1 209 ? 25.141 12.031 0.045 1 85.81 209 ASP B N 1
ATOM 4566 C CA . ASP B 1 209 ? 26.375 12.672 -0.378 1 85.81 209 ASP B CA 1
ATOM 4567 C C . ASP B 1 209 ? 26.625 13.953 0.422 1 85.81 209 ASP B C 1
ATOM 4569 O O . ASP B 1 209 ? 27.781 14.336 0.633 1 85.81 209 ASP B O 1
ATOM 4573 N N . LYS B 1 210 ? 25.547 14.516 0.889 1 85.94 210 LYS B N 1
ATOM 4574 C CA . LYS B 1 210 ? 25.656 15.797 1.582 1 85.94 210 LYS B CA 1
ATOM 4575 C C . LYS B 1 210 ? 25.625 15.609 3.096 1 85.94 210 LYS B C 1
ATOM 4577 O O . LYS B 1 210 ? 26.172 16.422 3.844 1 85.94 210 LYS B O 1
ATOM 4582 N N . ILE B 1 211 ? 24.984 14.594 3.512 1 88.56 211 ILE B N 1
ATOM 4583 C CA . ILE B 1 211 ? 24.906 14.25 4.93 1 88.56 211 ILE B CA 1
ATOM 4584 C C . ILE B 1 211 ? 25.672 12.961 5.199 1 88.56 211 ILE B C 1
ATOM 4586 O O . ILE B 1 211 ? 25.109 11.867 5.129 1 88.56 211 ILE B O 1
ATOM 4590 N N . ASN B 1 212 ? 26.906 12.953 5.402 1 79.94 212 ASN B N 1
ATOM 4591 C CA . ASN B 1 212 ? 27.766 11.773 5.508 1 79.94 212 ASN B CA 1
ATOM 4592 C C . ASN B 1 212 ? 28.781 11.922 6.625 1 79.94 212 ASN B C 1
ATOM 4594 O O . ASN B 1 212 ? 29.797 11.211 6.652 1 79.94 212 ASN B O 1
ATOM 4598 N N . GLY B 1 213 ? 28.594 12.758 7.441 1 78.19 213 GLY B N 1
ATOM 4599 C CA . GLY B 1 213 ? 29.516 12.969 8.547 1 78.19 213 GLY B CA 1
ATOM 4600 C C . GLY B 1 213 ? 29.156 12.148 9.773 1 78.19 213 GLY B C 1
ATOM 4601 O O . GLY B 1 213 ? 28.844 10.961 9.664 1 78.19 213 GLY B O 1
ATOM 4602 N N . ILE B 1 214 ? 29.156 12.758 10.844 1 79 214 ILE B N 1
ATOM 4603 C CA . ILE B 1 214 ? 29.016 12.117 12.141 1 79 214 ILE B CA 1
ATOM 4604 C C . ILE B 1 214 ? 27.547 11.758 12.383 1 79 214 ILE B C 1
ATOM 4606 O O . ILE B 1 214 ? 27.234 10.688 12.898 1 79 214 ILE B O 1
ATOM 4610 N N . ARG B 1 215 ? 26.703 12.688 11.859 1 87.88 215 ARG B N 1
ATOM 4611 C CA . ARG B 1 215 ? 25.281 12.461 12.133 1 87.88 215 ARG B CA 1
ATOM 4612 C C . ARG B 1 215 ? 24.641 11.633 11.016 1 87.88 215 ARG B C 1
ATOM 4614 O O . ARG B 1 215 ? 24.875 11.883 9.836 1 87.88 215 ARG B O 1
ATOM 4621 N N . GLN B 1 216 ? 23.891 10.664 11.508 1 93.12 216 GLN B N 1
ATOM 4622 C CA . GLN B 1 216 ? 23.141 9.82 10.57 1 93.12 216 GLN B CA 1
ATOM 4623 C C . GLN B 1 216 ? 21.656 10.172 10.578 1 93.12 216 GLN B C 1
ATOM 4625 O O . GLN B 1 216 ? 21.141 10.641 11.586 1 93.12 216 GLN B O 1
ATOM 4630 N N . ILE B 1 217 ? 21.109 10.016 9.422 1 97.06 217 ILE B N 1
ATOM 4631 C CA . ILE B 1 217 ? 19.672 10.18 9.32 1 97.06 217 ILE B CA 1
ATOM 4632 C C . ILE B 1 217 ? 18.953 9.047 10.062 1 97.06 217 ILE B C 1
ATOM 4634 O O . ILE B 1 217 ? 19.266 7.875 9.852 1 97.06 217 ILE B O 1
ATOM 4638 N N . THR B 1 218 ? 18.031 9.43 10.969 1 97.44 218 THR B N 1
ATOM 4639 C CA . THR B 1 218 ? 17.312 8.43 11.75 1 97.44 218 THR B CA 1
ATOM 4640 C C . THR B 1 218 ? 15.82 8.5 11.469 1 97.44 218 THR B C 1
ATOM 4642 O O . THR B 1 218 ? 15.07 7.602 11.852 1 97.44 218 THR B O 1
ATOM 4645 N N . SER B 1 219 ? 15.391 9.547 10.781 1 97.75 219 SER B N 1
ATOM 4646 C CA . SER B 1 219 ? 13.969 9.711 10.469 1 97.75 219 SER B CA 1
ATOM 4647 C C . SER B 1 219 ? 13.5 8.695 9.438 1 97.75 219 SER B C 1
ATOM 4649 O O . SER B 1 219 ? 14.258 8.328 8.531 1 97.75 219 SER B O 1
ATOM 4651 N N . ASP B 1 220 ? 12.289 8.242 9.609 1 98.5 220 ASP B N 1
ATOM 4652 C CA . ASP B 1 220 ? 11.75 7.227 8.703 1 98.5 220 ASP B CA 1
ATOM 4653 C C . ASP B 1 220 ? 11.5 7.809 7.316 1 98.5 220 ASP B C 1
ATOM 4655 O O . ASP B 1 220 ? 11.078 8.961 7.184 1 98.5 220 ASP B O 1
ATOM 4659 N N . ASP B 1 221 ? 11.812 7.027 6.305 1 98 221 ASP B N 1
ATOM 4660 C CA . ASP B 1 221 ? 11.531 7.422 4.93 1 98 221 ASP B CA 1
ATOM 4661 C C . ASP B 1 221 ? 10.594 6.422 4.258 1 98 221 ASP B C 1
ATOM 4663 O O . ASP B 1 221 ? 10.305 6.539 3.062 1 98 221 ASP B O 1
ATOM 4667 N N . PHE B 1 222 ? 10.195 5.457 4.98 1 98.56 222 PHE B N 1
ATOM 4668 C CA . PHE B 1 222 ? 9.125 4.543 4.602 1 98.56 222 PHE B CA 1
ATOM 4669 C C . PHE B 1 222 ? 8.227 4.238 5.793 1 98.56 222 PHE B C 1
ATOM 4671 O O . PHE B 1 222 ? 8.711 4.043 6.91 1 98.56 222 PHE B O 1
ATOM 4678 N N . CYS B 1 223 ? 6.922 4.199 5.484 1 98.62 223 CYS B N 1
ATOM 4679 C CA . CYS B 1 223 ? 5.918 3.924 6.508 1 98.62 223 CYS B CA 1
ATOM 4680 C C . CYS B 1 223 ? 4.773 3.094 5.938 1 98.62 223 CYS B C 1
ATOM 4682 O O . CYS B 1 223 ? 4.23 3.42 4.879 1 98.62 223 CYS B O 1
ATOM 4684 N N . SER B 1 224 ? 4.469 1.98 6.539 1 98.62 224 SER B N 1
ATOM 4685 C CA . SER B 1 224 ? 3.248 1.212 6.312 1 98.62 224 SER B CA 1
ATOM 4686 C C . SER B 1 224 ? 2.504 0.962 7.621 1 98.62 224 SER B C 1
ATOM 4688 O O . SER B 1 224 ? 3.062 0.393 8.562 1 98.62 224 SER B O 1
ATOM 4690 N N . PHE B 1 225 ? 1.245 1.391 7.668 1 98.62 225 PHE B N 1
ATOM 4691 C CA . PHE B 1 225 ? 0.514 1.069 8.891 1 98.62 225 PHE B CA 1
ATOM 4692 C C . PHE B 1 225 ? -0.958 0.816 8.586 1 98.62 225 PHE B C 1
ATOM 4694 O O . PHE B 1 225 ? -1.489 1.318 7.594 1 98.62 225 PHE B O 1
ATOM 4701 N N . GLN B 1 226 ? -1.562 -0.001 9.398 1 98.44 226 GLN B N 1
ATOM 4702 C CA . GLN B 1 226 ? -2.977 -0.361 9.375 1 98.44 226 GLN B CA 1
ATOM 4703 C C . GLN B 1 226 ? -3.658 0.019 10.688 1 98.44 226 GLN B C 1
ATOM 4705 O O . GLN B 1 226 ? -3.002 0.145 11.727 1 98.44 226 GLN B O 1
ATOM 4710 N N . GLY B 1 227 ? -4.926 0.225 10.539 1 98.5 227 GLY B N 1
ATOM 4711 C CA . GLY B 1 227 ? -5.652 0.591 11.742 1 98.5 227 GLY B CA 1
ATOM 4712 C C . GLY B 1 227 ? -7.113 0.18 11.703 1 98.5 227 GLY B C 1
ATOM 4713 O O . GLY B 1 227 ? -7.676 -0.039 10.625 1 98.5 227 GLY B O 1
ATOM 4714 N N . GLU B 1 228 ? -7.617 0.009 12.867 1 98.25 228 GLU B N 1
ATOM 4715 C CA . GLU B 1 228 ? -9.055 -0.184 13.047 1 98.25 228 GLU B CA 1
ATOM 4716 C C . GLU B 1 228 ? -9.742 1.114 13.461 1 98.25 228 GLU B C 1
ATOM 4718 O O . GLU B 1 228 ? -9.328 1.759 14.43 1 98.25 228 GLU B O 1
ATOM 4723 N N . ILE B 1 229 ? -10.664 1.481 12.703 1 97.88 229 ILE B N 1
ATOM 4724 C CA . ILE B 1 229 ? -11.391 2.727 12.93 1 97.88 229 ILE B CA 1
ATOM 4725 C C . ILE B 1 229 ? -12.664 2.445 13.727 1 97.88 229 ILE B C 1
ATOM 4727 O O . ILE B 1 229 ? -13.305 1.411 13.531 1 97.88 229 ILE B O 1
ATOM 4731 N N . ASN B 1 230 ? -13.031 3.395 14.57 1 93.25 230 ASN B N 1
ATOM 4732 C CA . ASN B 1 230 ? -14.328 3.279 15.234 1 93.25 230 ASN B CA 1
ATOM 4733 C C . ASN B 1 230 ? -15.461 3.121 14.234 1 93.25 230 ASN B C 1
ATOM 4735 O O . ASN B 1 230 ? -15.5 3.812 13.211 1 93.25 230 ASN B O 1
ATOM 4739 N N . GLY B 1 231 ? -16.359 2.168 14.477 1 90.56 231 GLY B N 1
ATOM 4740 C CA . GLY B 1 231 ? -17.453 1.9 13.539 1 90.56 231 GLY B CA 1
ATOM 4741 C C . GLY B 1 231 ? -17.172 0.726 12.625 1 90.56 231 GLY B C 1
ATOM 4742 O O . GLY B 1 231 ? -18.031 0.332 11.828 1 90.56 231 GLY B O 1
ATOM 4743 N N . GLY B 1 232 ? -15.953 0.213 12.617 1 93.62 232 GLY B N 1
ATOM 4744 C CA . GLY B 1 232 ? -15.711 -1.063 11.961 1 93.62 232 GLY B CA 1
ATOM 4745 C C . GLY B 1 232 ? -14.867 -0.942 10.711 1 93.62 232 GLY B C 1
ATOM 4746 O O . GLY B 1 232 ? -14.422 -1.95 10.156 1 93.62 232 GLY B O 1
ATOM 4747 N N . ALA B 1 233 ? -14.602 0.246 10.242 1 97.31 233 ALA B N 1
ATOM 4748 C CA . ALA B 1 233 ? -13.805 0.432 9.039 1 97.31 233 ALA B CA 1
ATOM 4749 C C . ALA B 1 233 ? -12.336 0.119 9.297 1 97.31 233 ALA B C 1
ATOM 4751 O O . ALA B 1 233 ? -11.883 0.115 10.445 1 97.31 233 ALA B O 1
ATOM 4752 N N . PHE B 1 234 ? -11.672 -0.272 8.25 1 98.5 234 PHE B N 1
ATOM 4753 C CA . PHE B 1 234 ? -10.25 -0.583 8.305 1 98.5 234 PHE B CA 1
ATOM 4754 C C . PHE B 1 234 ? -9.438 0.442 7.516 1 98.5 234 PHE B C 1
ATOM 4756 O O . PHE B 1 234 ? -9.906 0.956 6.496 1 98.5 234 PHE B O 1
ATOM 4763 N N . LEU B 1 235 ? -8.289 0.775 8.07 1 98.81 235 LEU B N 1
ATOM 4764 C CA . LEU B 1 235 ? -7.391 1.719 7.41 1 98.81 235 LEU B CA 1
ATOM 4765 C C . LEU B 1 235 ? -6.098 1.03 6.984 1 98.81 235 LEU B C 1
ATOM 4767 O O . LEU B 1 235 ? -5.539 0.224 7.73 1 98.81 235 LEU B O 1
ATOM 4771 N N . SER B 1 236 ? -5.656 1.311 5.801 1 98.75 236 SER B N 1
ATOM 4772 C CA . SER B 1 236 ? -4.34 0.896 5.324 1 98.75 236 SER B CA 1
ATOM 4773 C C . SER B 1 236 ? -3.604 2.053 4.652 1 98.75 236 SER B C 1
ATOM 4775 O O . SER B 1 236 ? -4.082 2.609 3.664 1 98.75 236 SER B O 1
ATOM 4777 N N . VAL B 1 237 ? -2.432 2.385 5.172 1 98.81 237 VAL B N 1
ATOM 4778 C CA . VAL B 1 237 ? -1.636 3.488 4.645 1 98.81 237 VAL B CA 1
ATOM 4779 C C . VAL B 1 237 ? -0.234 2.994 4.297 1 98.81 237 VAL B C 1
ATOM 4781 O O . VAL B 1 237 ? 0.382 2.258 5.07 1 98.81 237 VAL B O 1
ATOM 4784 N N . THR B 1 238 ? 0.232 3.328 3.15 1 98.69 238 THR B N 1
ATOM 4785 C CA . THR B 1 238 ? 1.623 3.139 2.752 1 98.69 238 THR B CA 1
ATOM 4786 C C . THR B 1 238 ? 2.213 4.441 2.217 1 98.69 238 THR B C 1
ATOM 4788 O O . THR B 1 238 ? 1.631 5.078 1.337 1 98.69 238 THR B O 1
ATOM 4791 N N . ALA B 1 239 ? 3.336 4.82 2.777 1 98 239 ALA B N 1
ATOM 4792 C CA . ALA B 1 239 ? 4.008 6.055 2.373 1 98 239 ALA B CA 1
ATOM 4793 C C . ALA B 1 239 ? 5.492 5.809 2.113 1 98 239 ALA B C 1
ATOM 4795 O O . ALA B 1 239 ? 6.168 5.156 2.912 1 98 239 ALA B O 1
ATOM 4796 N N . ASN B 1 240 ? 5.988 6.273 0.975 1 97.25 240 ASN B N 1
ATOM 4797 C CA . ASN B 1 240 ? 7.367 6.094 0.534 1 97.25 240 ASN B CA 1
ATOM 4798 C C . ASN B 1 240 ? 7.984 7.414 0.074 1 97.25 240 ASN B C 1
ATOM 4800 O O . ASN B 1 240 ? 7.473 8.055 -0.846 1 97.25 240 ASN B O 1
ATOM 4804 N N . SER B 1 241 ? 9.109 7.852 0.696 1 95.06 241 SER B N 1
ATOM 4805 C CA . SER B 1 241 ? 9.734 9.109 0.305 1 95.06 241 SER B CA 1
ATOM 4806 C C . SER B 1 241 ? 11.062 8.859 -0.412 1 95.06 241 SER B C 1
ATOM 4808 O O . SER B 1 241 ? 12 9.648 -0.276 1 95.06 241 SER B O 1
ATOM 4810 N N . ASN B 1 242 ? 11.172 7.742 -1.072 1 93.81 242 ASN B N 1
ATOM 4811 C CA . ASN B 1 242 ? 12.359 7.395 -1.852 1 93.81 242 ASN B CA 1
ATOM 4812 C C . ASN B 1 242 ? 12.047 7.34 -3.346 1 93.81 242 ASN B C 1
ATOM 4814 O O . ASN B 1 242 ? 12.711 6.625 -4.094 1 93.81 242 ASN B O 1
ATOM 4818 N N . MET B 1 243 ? 11.055 8.039 -3.752 1 91.62 243 MET B N 1
ATOM 4819 C CA . MET B 1 243 ? 10.625 8.008 -5.145 1 91.62 243 MET B CA 1
ATOM 4820 C C . MET B 1 243 ? 11.156 9.219 -5.906 1 91.62 243 MET B C 1
ATOM 4822 O O . MET B 1 243 ? 11.578 10.203 -5.301 1 91.62 243 MET B O 1
ATOM 4826 N N . SER B 1 244 ? 11.195 9.086 -7.273 1 83.5 244 SER B N 1
ATOM 4827 C CA . SER B 1 244 ? 11.734 10.141 -8.117 1 83.5 244 SER B CA 1
ATOM 4828 C C . SER B 1 244 ? 10.734 11.281 -8.289 1 83.5 244 SER B C 1
ATOM 4830 O O . SER B 1 244 ? 11.117 12.445 -8.43 1 83.5 244 SER B O 1
ATOM 4832 N N . ASP B 1 245 ? 9.484 10.883 -8.352 1 72.56 245 ASP B N 1
ATOM 4833 C CA . ASP B 1 245 ? 8.438 11.82 -8.758 1 72.56 245 ASP B CA 1
ATOM 4834 C C . ASP B 1 245 ? 8.055 12.75 -7.609 1 72.56 245 ASP B C 1
ATOM 4836 O O . ASP B 1 245 ? 8.406 12.5 -6.457 1 72.56 245 ASP B O 1
ATOM 4840 N N . LEU B 1 246 ? 7.461 13.82 -8.102 1 79.88 246 LEU B N 1
ATOM 4841 C CA . LEU B 1 246 ? 6.832 14.727 -7.152 1 79.88 246 LEU B CA 1
ATOM 4842 C C . LEU B 1 246 ? 5.758 14.016 -6.34 1 79.88 246 LEU B C 1
ATOM 4844 O O . LEU B 1 246 ? 5.43 12.859 -6.617 1 79.88 246 LEU B O 1
ATOM 4848 N N . PHE B 1 247 ? 5.309 14.727 -5.344 1 88.62 247 PHE B N 1
ATOM 4849 C CA . PHE B 1 247 ? 4.348 14.211 -4.379 1 88.62 247 PHE B CA 1
ATOM 4850 C C . PHE B 1 247 ? 3.102 13.695 -5.078 1 88.62 247 PHE B C 1
ATOM 4852 O O . PHE B 1 247 ? 2.486 14.406 -5.875 1 88.62 247 PHE B O 1
ATOM 4859 N N . LYS B 1 248 ? 2.764 12.391 -4.867 1 91.81 248 LYS B N 1
ATOM 4860 C CA . LYS B 1 248 ? 1.553 11.758 -5.371 1 91.81 248 LYS B CA 1
ATOM 4861 C C . LYS B 1 248 ? 0.878 10.922 -4.285 1 91.81 248 LYS B C 1
ATOM 4863 O O . LYS B 1 248 ? 1.555 10.312 -3.451 1 91.81 248 LYS B O 1
ATOM 4868 N N . TYR B 1 249 ? -0.396 10.984 -4.363 1 94.88 249 TYR B N 1
ATOM 4869 C CA . TYR B 1 249 ? -1.11 10.078 -3.471 1 94.88 249 TYR B CA 1
ATOM 4870 C C . TYR B 1 249 ? -2.387 9.562 -4.125 1 94.88 249 TYR B C 1
ATOM 4872 O O . TYR B 1 249 ? -2.838 10.109 -5.133 1 94.88 249 TYR B O 1
ATOM 4880 N N . ASN B 1 250 ? -2.867 8.469 -3.668 1 96.56 250 ASN B N 1
ATOM 4881 C CA . ASN B 1 250 ? -4.18 7.914 -3.977 1 96.56 250 ASN B CA 1
ATOM 4882 C C . ASN B 1 250 ? -4.953 7.562 -2.707 1 96.56 250 ASN B C 1
ATOM 4884 O O . ASN B 1 250 ? -4.461 6.812 -1.862 1 96.56 250 ASN B O 1
ATOM 4888 N N . LEU B 1 251 ? -6.047 8.188 -2.557 1 98.19 251 LEU B N 1
ATOM 4889 C CA . LEU B 1 251 ? -6.961 7.918 -1.451 1 98.19 251 LEU B CA 1
ATOM 4890 C C . LEU B 1 251 ? -8.227 7.234 -1.948 1 98.19 251 LEU B C 1
ATOM 4892 O O . LEU B 1 251 ? -8.922 7.766 -2.818 1 98.19 251 LEU B O 1
ATOM 4896 N N . VAL B 1 252 ? -8.531 6.062 -1.434 1 98.44 252 VAL B N 1
ATOM 4897 C CA . VAL B 1 252 ? -9.734 5.316 -1.801 1 98.44 252 VAL B CA 1
ATOM 4898 C C . VAL B 1 252 ? -10.539 4.98 -0.546 1 98.44 252 VAL B C 1
ATOM 4900 O O . VAL B 1 252 ? -10 4.41 0.407 1 98.44 252 VAL B O 1
ATOM 4903 N N . ILE B 1 253 ? -11.734 5.332 -0.531 1 98.62 253 ILE B N 1
ATOM 4904 C CA . ILE B 1 253 ? -12.656 4.945 0.53 1 98.62 253 ILE B CA 1
ATOM 4905 C C . ILE B 1 253 ? -13.719 4.008 -0.03 1 98.62 253 ILE B C 1
ATOM 4907 O O . ILE B 1 253 ? -14.539 4.41 -0.858 1 98.62 253 ILE B O 1
ATOM 4911 N N . THR B 1 254 ? -13.703 2.805 0.427 1 97.88 254 THR B N 1
ATOM 4912 C CA . THR B 1 254 ? -14.617 1.771 -0.03 1 97.88 254 THR B CA 1
ATOM 4913 C C . THR B 1 254 ? -15.766 1.587 0.963 1 97.88 254 THR B C 1
ATOM 4915 O O . THR B 1 254 ? -15.531 1.372 2.154 1 97.88 254 THR B O 1
ATOM 4918 N N . GLY B 1 255 ? -16.922 1.656 0.436 1 97.25 255 GLY B N 1
ATOM 4919 C CA . GLY B 1 255 ? -18.109 1.381 1.227 1 97.25 255 GLY B CA 1
ATOM 4920 C C . GLY B 1 255 ? -18.938 0.217 0.693 1 97.25 255 GLY B C 1
ATOM 4921 O O . GLY B 1 255 ? -18.516 -0.461 -0.247 1 97.25 255 GLY B O 1
ATOM 4922 N N . SER B 1 256 ? -20.047 -0.087 1.299 1 95.88 256 SER B N 1
ATOM 4923 C CA . SER B 1 256 ? -20.891 -1.231 0.971 1 95.88 256 SER B CA 1
ATOM 4924 C C . SER B 1 256 ? -21.562 -1.051 -0.385 1 95.88 256 SER B C 1
ATOM 4926 O O . SER B 1 256 ? -22.062 -2.018 -0.974 1 95.88 256 SER B O 1
ATOM 4928 N N . LYS B 1 257 ? -21.594 0.171 -0.94 1 96 257 LYS B N 1
ATOM 4929 C CA . LYS B 1 257 ? -22.297 0.422 -2.189 1 96 257 LYS B CA 1
ATOM 4930 C C . LYS B 1 257 ? -21.344 0.869 -3.289 1 96 257 LYS B C 1
ATOM 4932 O O . LYS B 1 257 ? -21.781 1.279 -4.367 1 96 257 LYS B O 1
ATOM 4937 N N . GLY B 1 258 ? -20.062 0.843 -3.002 1 95.75 258 GLY B N 1
ATOM 4938 C CA . GLY B 1 258 ? -19.078 1.306 -3.957 1 95.75 258 GLY B CA 1
ATOM 4939 C C . GLY B 1 258 ? -17.906 2.02 -3.303 1 95.75 258 GLY B C 1
ATOM 4940 O O . GLY B 1 258 ? -17.641 1.822 -2.115 1 95.75 258 GLY B O 1
ATOM 4941 N N . TYR B 1 259 ? -17.172 2.775 -4.16 1 98 259 TYR B N 1
ATOM 4942 C CA . TYR B 1 259 ? -16.047 3.477 -3.545 1 98 259 TYR B CA 1
ATOM 4943 C C . TYR B 1 259 ? -15.867 4.863 -4.152 1 98 259 TYR B C 1
ATOM 4945 O O . TYR B 1 259 ? -16.438 5.164 -5.207 1 98 259 TYR B O 1
ATOM 4953 N N . LEU B 1 260 ? -15.25 5.719 -3.391 1 98.62 260 LEU B N 1
ATOM 4954 C CA . LEU B 1 260 ? -14.719 7.004 -3.834 1 98.62 260 LEU B CA 1
ATOM 4955 C C . LEU B 1 260 ? -13.195 6.977 -3.896 1 98.62 260 LEU B C 1
ATOM 4957 O O . LEU B 1 260 ? -12.547 6.418 -3.012 1 98.62 260 LEU B O 1
ATOM 4961 N N . SER B 1 261 ? -12.664 7.496 -5.012 1 98 261 SER B N 1
ATOM 4962 C CA . SER B 1 261 ? -11.211 7.527 -5.176 1 98 261 SER B CA 1
ATOM 4963 C C . SER B 1 261 ? -10.75 8.891 -5.672 1 98 261 SER B C 1
ATOM 4965 O O . SER B 1 261 ? -11.414 9.523 -6.5 1 98 261 SER B O 1
ATOM 4967 N N . THR B 1 262 ? -9.578 9.375 -5.137 1 97.56 262 THR B N 1
ATOM 4968 C CA . THR B 1 262 ? -9.062 10.648 -5.613 1 97.56 262 THR B CA 1
ATOM 4969 C C . THR B 1 262 ? -7.535 10.664 -5.57 1 97.56 262 THR B C 1
ATOM 4971 O O . THR B 1 262 ? -6.926 10.008 -4.719 1 97.56 262 THR B O 1
ATOM 4974 N N . ASP B 1 263 ? -6.957 11.383 -6.457 1 94.75 263 ASP B N 1
ATOM 4975 C CA . ASP B 1 263 ? -5.527 11.68 -6.449 1 94.75 263 ASP B CA 1
ATOM 4976 C C . ASP B 1 263 ? -5.273 13.148 -6.117 1 94.75 263 ASP B C 1
ATOM 4978 O O . ASP B 1 263 ? -4.184 13.664 -6.371 1 94.75 263 ASP B O 1
ATOM 4982 N N . GLY B 1 264 ? -6.246 13.773 -5.594 1 92.56 264 GLY B N 1
ATOM 4983 C CA . GLY B 1 264 ? -6.137 15.188 -5.258 1 92.56 264 GLY B CA 1
ATOM 4984 C C . GLY B 1 264 ? -6.676 16.094 -6.34 1 92.56 264 GLY B C 1
ATOM 4985 O O . GLY B 1 264 ? -6.969 17.266 -6.082 1 92.56 264 GLY B O 1
ATOM 4986 N N . LYS B 1 265 ? -6.895 15.609 -7.59 1 92.25 265 LYS B N 1
ATOM 4987 C CA . LYS B 1 265 ? -7.359 16.422 -8.719 1 92.25 265 LYS B CA 1
ATOM 4988 C C . LYS B 1 265 ? -8.734 15.961 -9.188 1 92.25 265 LYS B C 1
ATOM 4990 O O . LYS B 1 265 ? -9.57 16.781 -9.57 1 92.25 265 LYS B O 1
ATOM 4995 N N . ILE B 1 266 ? -8.914 14.719 -9.148 1 96.25 266 ILE B N 1
ATOM 4996 C CA . ILE B 1 266 ? -10.164 14.125 -9.633 1 96.25 266 ILE B CA 1
ATOM 4997 C C . ILE B 1 266 ? -10.766 13.234 -8.547 1 96.25 266 ILE B C 1
ATOM 4999 O O . ILE B 1 266 ? -10.047 12.484 -7.887 1 96.25 266 ILE B O 1
ATOM 5003 N N . LEU B 1 267 ? -11.992 13.406 -8.352 1 98 267 LEU B N 1
ATOM 5004 C CA . LEU B 1 267 ? -12.75 12.492 -7.492 1 98 267 LEU B CA 1
ATOM 5005 C C . LEU B 1 267 ? -13.617 11.562 -8.328 1 98 267 LEU B C 1
ATOM 5007 O O . LEU B 1 267 ? -14.508 12.023 -9.055 1 98 267 LEU B O 1
ATOM 5011 N N . GLU B 1 268 ? -13.375 10.281 -8.234 1 97.88 268 GLU B N 1
ATOM 5012 C CA . GLU B 1 268 ? -14.125 9.273 -8.984 1 97.88 268 GLU B CA 1
ATOM 5013 C C . GLU B 1 268 ? -15.016 8.445 -8.055 1 97.88 268 GLU B C 1
ATOM 5015 O O . GLU B 1 268 ? -14.695 8.273 -6.879 1 97.88 268 GLU B O 1
ATOM 5020 N N . HIS B 1 269 ? -16.094 8.055 -8.625 1 97.81 269 HIS B N 1
ATOM 5021 C CA . HIS B 1 269 ? -17.047 7.184 -7.938 1 97.81 269 HIS B CA 1
ATOM 5022 C C . HIS B 1 269 ? -17.266 5.887 -8.711 1 97.81 269 HIS B C 1
ATOM 5024 O O . HIS B 1 269 ? -17.344 5.898 -9.945 1 97.81 269 HIS B O 1
ATOM 5030 N N . PHE B 1 270 ? -17.25 4.812 -8.062 1 96.94 270 PHE B N 1
ATOM 5031 C CA . PHE B 1 270 ? -17.656 3.527 -8.602 1 96.94 270 PHE B CA 1
ATOM 5032 C C . PHE B 1 270 ? -18.891 3.006 -7.871 1 96.94 270 PHE B C 1
ATOM 5034 O O . PHE B 1 270 ? -18.891 2.887 -6.645 1 96.94 270 PHE B O 1
ATOM 5041 N N . ASN B 1 271 ? -19.875 2.674 -8.625 1 94.81 271 ASN B N 1
ATOM 5042 C CA . ASN B 1 271 ? -21.109 2.094 -8.094 1 94.81 271 ASN B CA 1
ATOM 5043 C C . ASN B 1 271 ? -21.094 0.571 -8.188 1 94.81 271 ASN B C 1
ATOM 5045 O O . ASN B 1 271 ? -21.031 0.009 -9.281 1 94.81 271 ASN B O 1
ATOM 5049 N N . SER B 1 272 ? -21.234 -0.064 -7.086 1 90.06 272 SER B N 1
ATOM 5050 C CA . SER B 1 272 ? -21.094 -1.515 -7.051 1 90.06 272 SER B CA 1
ATOM 5051 C C . SER B 1 272 ? -22.281 -2.209 -7.703 1 90.06 272 SER B C 1
ATOM 5053 O O . SER B 1 272 ? -22.172 -3.35 -8.156 1 90.06 272 SER B O 1
ATOM 5055 N N . GLU B 1 273 ? -23.422 -1.609 -7.715 1 88 273 GLU B N 1
ATOM 5056 C CA . GLU B 1 273 ? -24.625 -2.193 -8.312 1 88 273 GLU B CA 1
ATOM 5057 C C . GLU B 1 273 ? -24.578 -2.088 -9.836 1 88 273 GLU B C 1
ATOM 5059 O O . GLU B 1 273 ? -24.734 -3.09 -10.539 1 88 273 GLU B O 1
ATOM 5064 N N . THR B 1 274 ? -24.297 -0.928 -10.336 1 90.12 274 THR B N 1
ATOM 5065 C CA . THR B 1 274 ? -24.328 -0.702 -11.781 1 90.12 274 THR B CA 1
ATOM 5066 C C . THR B 1 274 ? -22.969 -1.023 -12.406 1 90.12 274 THR B C 1
ATOM 5068 O O . THR B 1 274 ? -22.859 -1.141 -13.625 1 90.12 274 THR B O 1
ATOM 5071 N N . LYS B 1 275 ? -21.953 -1.115 -11.547 1 88.5 275 LYS B N 1
ATOM 5072 C CA . LYS B 1 275 ? -20.594 -1.355 -11.984 1 88.5 275 LYS B CA 1
ATOM 5073 C C . LYS B 1 275 ? -20.094 -0.227 -12.891 1 88.5 275 LYS B C 1
ATOM 5075 O O . LYS B 1 275 ? -19.359 -0.468 -13.844 1 88.5 275 LYS B O 1
ATOM 5080 N N . GLU B 1 276 ? -20.547 0.948 -12.578 1 92 276 GLU B N 1
ATOM 5081 C CA . GLU B 1 276 ? -20.156 2.115 -13.367 1 92 276 GLU B CA 1
ATOM 5082 C C . GLU B 1 276 ? -19.219 3.023 -12.594 1 92 276 GLU B C 1
ATOM 5084 O O . GLU B 1 276 ? -19.375 3.217 -11.383 1 92 276 GLU B O 1
ATOM 5089 N N . LYS B 1 277 ? -18.328 3.484 -13.352 1 94.19 277 LYS B N 1
ATOM 5090 C CA . LYS B 1 277 ? -17.406 4.496 -12.836 1 94.19 277 LYS B CA 1
ATOM 5091 C C . LYS B 1 277 ? -17.719 5.875 -13.406 1 94.19 277 LYS B C 1
ATOM 5093 O O . LYS B 1 277 ? -18.062 6 -14.586 1 94.19 277 LYS B O 1
ATOM 5098 N N . SER B 1 278 ? -17.625 6.914 -12.555 1 95.94 278 SER B N 1
ATOM 5099 C CA . SER B 1 278 ? -17.891 8.273 -13.008 1 95.94 278 SER B CA 1
ATOM 5100 C C . SER B 1 278 ? -17.031 9.289 -12.266 1 95.94 278 SER B C 1
ATOM 5102 O O . SER B 1 278 ? -16.594 9.039 -11.141 1 95.94 278 SER B O 1
ATOM 5104 N N . VAL B 1 279 ? -16.797 10.359 -12.945 1 96.5 279 VAL B N 1
ATOM 5105 C CA . VAL B 1 279 ? -16.141 11.5 -12.305 1 96.5 279 VAL B CA 1
ATOM 5106 C C . VAL B 1 279 ? -17.188 12.352 -11.586 1 96.5 279 VAL B C 1
ATOM 5108 O O . VAL B 1 279 ? -18.156 12.805 -12.195 1 96.5 279 VAL B O 1
ATOM 5111 N N . VAL B 1 280 ? -16.922 12.539 -10.273 1 96.69 280 VAL B N 1
ATOM 5112 C CA . VAL B 1 280 ? -17.922 13.258 -9.492 1 96.69 280 VAL B CA 1
ATOM 5113 C C . VAL B 1 280 ? -17.453 14.688 -9.227 1 96.69 280 VAL B C 1
ATOM 5115 O O . VAL B 1 280 ? -18.266 15.578 -8.961 1 96.69 280 VAL B O 1
ATOM 5118 N N . ALA B 1 281 ? -16.188 14.922 -9.188 1 95.44 281 ALA B N 1
ATOM 5119 C CA . ALA B 1 281 ? -15.602 16.25 -9.039 1 95.44 281 ALA B CA 1
ATOM 5120 C C . ALA B 1 281 ? -14.219 16.328 -9.688 1 95.44 281 ALA B C 1
ATOM 5122 O O . ALA B 1 281 ? -13.516 15.312 -9.773 1 95.44 281 ALA B O 1
ATOM 5123 N N . GLN B 1 282 ? -13.906 17.438 -10.211 1 93.44 282 GLN B N 1
ATOM 5124 C CA . GLN B 1 282 ? -12.594 17.672 -10.812 1 93.44 282 GLN B CA 1
ATOM 5125 C C . GLN B 1 282 ? -12.086 19.078 -10.484 1 93.44 282 GLN B C 1
ATOM 5127 O O . GLN B 1 282 ? -12.859 20.031 -10.5 1 93.44 282 GLN B O 1
ATOM 5132 N N . MET B 1 283 ? -10.789 19 -10.055 1 86.81 283 MET B N 1
ATOM 5133 C CA . MET B 1 283 ? -10.164 20.281 -9.734 1 86.81 283 MET B CA 1
ATOM 5134 C C . MET B 1 283 ? -9.938 21.109 -11 1 86.81 283 MET B C 1
ATOM 5136 O O . MET B 1 283 ? -9.461 20.578 -12.008 1 86.81 283 MET B O 1
ATOM 5140 N N . ASP B 1 284 ? -10.586 22.203 -11.047 1 71.88 284 ASP B N 1
ATOM 5141 C CA . ASP B 1 284 ? -10.289 23.094 -12.164 1 71.88 284 ASP B CA 1
ATOM 5142 C C . ASP B 1 284 ? -8.82 23.516 -12.164 1 71.88 284 ASP B C 1
ATOM 5144 O O . ASP B 1 284 ? -8.156 23.453 -11.133 1 71.88 284 ASP B O 1
ATOM 5148 N N . THR B 1 285 ? -8.203 23.609 -13.289 1 59.09 285 THR B N 1
ATOM 5149 C CA . THR B 1 285 ? -6.828 24.094 -13.391 1 59.09 285 THR B CA 1
ATOM 5150 C C . THR B 1 285 ? -6.5 25.031 -12.242 1 59.09 285 THR B C 1
ATOM 5152 O O . THR B 1 285 ? -7.34 25.844 -11.836 1 59.09 285 THR B O 1
ATOM 5155 N N . PHE B 1 286 ? -5.496 24.578 -11.5 1 53.38 286 PHE B N 1
ATOM 5156 C CA . PHE B 1 286 ? -4.973 25.234 -10.305 1 53.38 286 PHE B CA 1
ATOM 5157 C C . PHE B 1 286 ? -5.109 26.75 -10.414 1 53.38 286 PHE B C 1
ATOM 5159 O O . PHE B 1 286 ? -4.516 27.375 -11.297 1 53.38 286 PHE B O 1
ATOM 5166 N N . THR B 1 287 ? -6.141 27.312 -9.969 1 48.16 287 THR B N 1
ATOM 5167 C CA . THR B 1 287 ? -6.227 28.766 -9.891 1 48.16 287 THR B CA 1
ATOM 5168 C C . THR B 1 287 ? -5.039 29.328 -9.125 1 48.16 287 THR B C 1
ATOM 5170 O O . THR B 1 287 ? -4.562 30.422 -9.438 1 48.16 287 THR B O 1
ATOM 5173 N N . ALA B 1 288 ? -4.637 28.703 -8.055 1 49.44 288 ALA B N 1
ATOM 5174 C CA . ALA B 1 288 ? -3.617 29.312 -7.203 1 49.44 288 ALA B CA 1
ATOM 5175 C C . ALA B 1 288 ? -2.273 29.391 -7.922 1 49.44 288 ALA B C 1
ATOM 5177 O O . ALA B 1 288 ? -1.453 30.266 -7.629 1 49.44 288 ALA B O 1
ATOM 5178 N N . ALA B 1 289 ? -1.96 28.375 -8.883 1 48.47 289 ALA B N 1
ATOM 5179 C CA . ALA B 1 289 ? -0.687 28.266 -9.594 1 48.47 289 ALA B CA 1
ATOM 5180 C C . ALA B 1 289 ? -0.417 29.516 -10.422 1 48.47 289 ALA B C 1
ATOM 5182 O O . ALA B 1 289 ? 0.739 29.859 -10.703 1 48.47 289 ALA B O 1
ATOM 5183 N N . ARG B 1 290 ? -1.462 30.062 -10.867 1 46.72 290 ARG B N 1
ATOM 5184 C CA . ARG B 1 290 ? -1.164 31.234 -11.695 1 46.72 290 ARG B CA 1
ATOM 5185 C C . ARG B 1 290 ? -0.42 32.281 -10.898 1 46.72 290 ARG B C 1
ATOM 5187 O O . ARG B 1 290 ? 0.423 33 -11.445 1 46.72 290 ARG B O 1
ATOM 5194 N N . ASP B 1 291 ? -0.881 32.312 -9.805 1 46.47 291 ASP B N 1
ATOM 5195 C CA . ASP B 1 291 ? -0.321 33.438 -9.031 1 46.47 291 ASP B CA 1
ATOM 5196 C C . ASP B 1 291 ? 1.059 33.062 -8.477 1 46.47 291 ASP B C 1
ATOM 5198 O O . ASP B 1 291 ? 1.778 33.938 -7.98 1 46.47 291 ASP B O 1
ATOM 5202 N N . LEU B 1 292 ? 1.409 31.672 -8.5 1 51.22 292 LEU B N 1
ATOM 5203 C CA . LEU B 1 292 ? 2.598 31.297 -7.746 1 51.22 292 LEU B CA 1
ATOM 5204 C C . LEU B 1 292 ? 3.67 30.734 -8.672 1 51.22 292 LEU B C 1
ATOM 5206 O O . LEU B 1 292 ? 4.355 29.766 -8.32 1 51.22 292 LEU B O 1
ATOM 5210 N N . ASN B 1 293 ? 3.783 31.125 -9.852 1 49.19 293 ASN B N 1
ATOM 5211 C CA . ASN B 1 293 ? 4.711 30.641 -10.867 1 49.19 293 ASN B CA 1
ATOM 5212 C C . ASN B 1 293 ? 6.109 30.438 -10.297 1 49.19 293 ASN B C 1
ATOM 5214 O O . ASN B 1 293 ? 6.805 29.484 -10.672 1 49.19 293 ASN B O 1
ATOM 5218 N N . ASP B 1 294 ? 6.582 31.312 -9.445 1 48.47 294 ASP B N 1
ATOM 5219 C CA . ASP B 1 294 ? 8 31.344 -9.086 1 48.47 294 ASP B CA 1
ATOM 5220 C C . ASP B 1 294 ? 8.328 30.297 -8.031 1 48.47 294 ASP B C 1
ATOM 5222 O O . ASP B 1 294 ? 9.5 30.047 -7.738 1 48.47 294 ASP B O 1
ATOM 5226 N N . CYS B 1 295 ? 7.469 29.797 -7.242 1 45.94 295 CYS B N 1
ATOM 5227 C CA . CYS B 1 295 ? 7.844 28.938 -6.125 1 45.94 295 CYS B CA 1
ATOM 5228 C C . CYS B 1 295 ? 7.477 27.484 -6.402 1 45.94 295 CYS B C 1
ATOM 5230 O O . CYS B 1 295 ? 7.359 26.688 -5.473 1 45.94 295 CYS B O 1
ATOM 5232 N N . LYS B 1 296 ? 7.336 27.156 -7.555 1 48.91 296 LYS B N 1
ATOM 5233 C CA . LYS B 1 296 ? 6.797 25.859 -7.965 1 48.91 296 LYS B CA 1
ATOM 5234 C C . LYS B 1 296 ? 7.695 24.719 -7.496 1 48.91 296 LYS B C 1
ATOM 5236 O O . LYS B 1 296 ? 7.207 23.656 -7.129 1 48.91 296 LYS B O 1
ATOM 5241 N N . ASP B 1 297 ? 8.906 24.953 -7.566 1 47.78 297 ASP B N 1
ATOM 5242 C CA . ASP B 1 297 ? 9.781 23.797 -7.43 1 47.78 297 ASP B CA 1
ATOM 5243 C C . ASP B 1 297 ? 9.625 23.156 -6.055 1 47.78 297 ASP B C 1
ATOM 5245 O O . ASP B 1 297 ? 9.68 21.922 -5.926 1 47.78 297 ASP B O 1
ATOM 5249 N N . TYR B 1 298 ? 9.68 23.984 -4.969 1 45.94 298 TYR B N 1
ATOM 5250 C CA . TYR B 1 298 ? 9.875 23.375 -3.656 1 45.94 298 TYR B CA 1
ATOM 5251 C C . TYR B 1 298 ? 8.547 22.922 -3.062 1 45.94 298 TYR B C 1
ATOM 5253 O O . TYR B 1 298 ? 8.5 21.969 -2.285 1 45.94 298 TYR B O 1
ATOM 5261 N N . PHE B 1 299 ? 7.531 23.609 -3.398 1 48.34 299 PHE B N 1
ATOM 5262 C CA . PHE B 1 299 ? 6.293 23.453 -2.645 1 48.34 299 PHE B CA 1
ATOM 5263 C C . PHE B 1 299 ? 5.676 22.078 -2.916 1 48.34 299 PHE B C 1
ATOM 5265 O O . PHE B 1 299 ? 5.047 21.5 -2.035 1 48.34 299 PHE B O 1
ATOM 5272 N N . HIS B 1 300 ? 5.988 21.562 -3.996 1 49.12 300 HIS B N 1
ATOM 5273 C CA . HIS B 1 300 ? 5.266 20.344 -4.34 1 49.12 300 HIS B CA 1
ATOM 5274 C C . HIS B 1 300 ? 5.602 19.219 -3.377 1 49.12 300 HIS B C 1
ATOM 5276 O O . HIS B 1 300 ? 4.848 18.25 -3.264 1 49.12 300 HIS B O 1
ATOM 5282 N N . LEU B 1 301 ? 6.637 19.562 -2.562 1 47.84 301 LEU B N 1
ATOM 5283 C CA . LEU B 1 301 ? 7.102 18.391 -1.833 1 47.84 301 LEU B CA 1
ATOM 5284 C C . LEU B 1 301 ? 6.387 18.266 -0.49 1 47.84 301 LEU B C 1
ATOM 5286 O O . LEU B 1 301 ? 6.25 17.156 0.047 1 47.84 301 LEU B O 1
ATOM 5290 N N . LEU B 1 302 ? 5.848 19.453 -0.012 1 56.78 302 LEU B N 1
ATOM 5291 C CA . LEU B 1 302 ? 5.465 19.25 1.383 1 56.78 302 LEU B CA 1
ATOM 5292 C C . LEU B 1 302 ? 4 19.609 1.602 1 56.78 302 LEU B C 1
ATOM 5294 O O . LEU B 1 302 ? 3.514 19.594 2.734 1 56.78 302 LEU B O 1
ATOM 5298 N N . CYS B 1 303 ? 3.375 19.828 0.454 1 64.69 303 CYS B N 1
ATOM 5299 C CA . CYS B 1 303 ? 1.976 20.188 0.645 1 64.69 303 CYS B CA 1
ATOM 5300 C C . CYS B 1 303 ? 1.059 19.266 -0.159 1 64.69 303 CYS B C 1
ATOM 5302 O O . CYS B 1 303 ? 0.983 19.375 -1.384 1 64.69 303 CYS B O 1
ATOM 5304 N N . PRO B 1 304 ? 0.366 18.391 0.643 1 77.38 304 PRO B N 1
ATOM 5305 C CA . PRO B 1 304 ? -0.499 17.438 -0.056 1 77.38 304 PRO B CA 1
ATOM 5306 C C . PRO B 1 304 ? -1.571 18.125 -0.9 1 77.38 304 PRO B C 1
ATOM 5308 O O . PRO B 1 304 ? -2.064 17.547 -1.869 1 77.38 304 PRO B O 1
ATOM 5311 N N . SER B 1 305 ? -1.893 19.469 -0.492 1 84.19 305 SER B N 1
ATOM 5312 C CA . SER B 1 305 ? -2.904 20.188 -1.254 1 84.19 305 SER B CA 1
ATOM 5313 C C . SER B 1 305 ? -2.604 21.688 -1.288 1 84.19 305 SER B C 1
ATOM 5315 O O . SER B 1 305 ? -2.926 22.406 -0.344 1 84.19 305 SER B O 1
ATOM 5317 N N . GLU B 1 306 ? -2.086 22.141 -2.357 1 83.94 306 GLU B N 1
ATOM 5318 C CA . GLU B 1 306 ? -1.838 23.562 -2.531 1 83.94 306 GLU B CA 1
ATOM 5319 C C . GLU B 1 306 ? -3.145 24.344 -2.549 1 83.94 306 GLU B C 1
ATOM 5321 O O . GLU B 1 306 ? -3.238 25.422 -1.94 1 83.94 306 GLU B O 1
ATOM 5326 N N . GLU B 1 307 ? -4.066 23.781 -3.219 1 88.06 307 GLU B N 1
ATOM 5327 C CA . GLU B 1 307 ? -5.371 24.422 -3.279 1 88.06 307 GLU B CA 1
ATOM 5328 C C . GLU B 1 307 ? -6.016 24.5 -1.898 1 88.06 307 GLU B C 1
ATOM 5330 O O . GLU B 1 307 ? -6.617 25.516 -1.54 1 88.06 307 GLU B O 1
ATOM 5335 N N . GLY B 1 308 ? -5.91 23.469 -1.185 1 92.31 308 GLY B N 1
ATOM 5336 C CA . GLY B 1 308 ? -6.426 23.469 0.175 1 92.31 308 GLY B CA 1
ATOM 5337 C C . GLY B 1 308 ? -5.785 24.516 1.059 1 92.31 308 GLY B C 1
ATOM 5338 O O . GLY B 1 308 ? -6.473 25.203 1.814 1 92.31 308 GLY B O 1
ATOM 5339 N N . LEU B 1 309 ? -4.551 24.688 0.912 1 91.12 309 LEU B N 1
ATOM 5340 C CA . LEU B 1 309 ? -3.834 25.688 1.681 1 91.12 309 LEU B CA 1
ATOM 5341 C C . LEU B 1 309 ? -4.27 27.094 1.271 1 91.12 309 LEU B C 1
ATOM 5343 O O . LEU B 1 309 ? -4.469 27.969 2.125 1 91.12 309 LEU B O 1
ATOM 5347 N N . SER B 1 310 ? -4.383 27.281 0.019 1 90.75 310 SER B N 1
ATOM 5348 C CA . SER B 1 310 ? -4.832 28.562 -0.492 1 90.75 310 SER B CA 1
ATOM 5349 C C . SER B 1 310 ? -6.211 28.922 0.054 1 90.75 310 SER B C 1
ATOM 5351 O O . SER B 1 310 ? -6.43 30.062 0.5 1 90.75 310 SER B O 1
ATOM 5353 N N . ARG B 1 311 ? -7.023 28.031 0.055 1 93.19 311 ARG B N 1
ATOM 5354 C CA . ARG B 1 311 ? -8.383 28.266 0.543 1 93.19 311 ARG B CA 1
ATOM 5355 C C . ARG B 1 311 ? -8.391 28.453 2.057 1 93.19 311 ARG B C 1
ATOM 5357 O O . ARG B 1 311 ? -9.195 29.219 2.588 1 93.19 311 ARG B O 1
ATOM 5364 N N . PHE B 1 312 ? -7.594 27.766 2.65 1 94.75 312 PHE B N 1
ATOM 5365 C CA . PHE B 1 312 ? -7.434 27.938 4.09 1 94.75 312 PHE B CA 1
ATOM 5366 C C . PHE B 1 312 ? -7.031 29.375 4.418 1 94.75 312 PHE B C 1
ATOM 5368 O O . PHE B 1 312 ? -7.641 30.016 5.273 1 94.75 312 PHE B O 1
ATOM 5375 N N . VAL B 1 313 ? -6.059 29.875 3.746 1 93.25 313 VAL B N 1
ATOM 5376 C CA . VAL B 1 313 ? -5.574 31.234 3.973 1 93.25 313 VAL B CA 1
ATOM 5377 C C . VAL B 1 313 ? -6.676 32.25 3.635 1 93.25 313 VAL B C 1
ATOM 5379 O O . VAL B 1 313 ? -6.852 33.219 4.34 1 93.25 313 VAL B O 1
ATOM 5382 N N . ASN B 1 314 ? -7.387 31.922 2.646 1 93.5 314 ASN B N 1
ATOM 5383 C CA . ASN B 1 314 ? -8.516 32.781 2.301 1 93.5 314 ASN B CA 1
ATOM 5384 C C . ASN B 1 314 ? -9.57 32.812 3.406 1 93.5 314 ASN B C 1
ATOM 5386 O O . ASN B 1 314 ? -10.133 33.844 3.721 1 93.5 314 ASN B O 1
ATOM 5390 N N . ALA B 1 315 ? -9.828 31.656 3.908 1 94.88 315 ALA B N 1
ATOM 5391 C CA . ALA B 1 315 ? -10.781 31.562 5.012 1 94.88 315 ALA B CA 1
ATOM 5392 C C . ALA B 1 315 ? -10.297 32.344 6.223 1 94.88 315 ALA B C 1
ATOM 5394 O O . ALA B 1 315 ? -11.094 33 6.906 1 94.88 315 ALA B O 1
ATOM 5395 N N . LEU B 1 316 ? -9.055 32.281 6.492 1 93.88 316 LEU B N 1
ATOM 5396 C CA . LEU B 1 316 ? -8.461 33.031 7.582 1 93.88 316 LEU B CA 1
ATOM 5397 C C . LEU B 1 316 ? -8.664 34.531 7.363 1 93.88 316 LEU B C 1
ATOM 5399 O O . LEU B 1 316 ? -9.023 35.25 8.297 1 93.88 316 LEU B O 1
ATOM 5403 N N . LYS B 1 317 ? -8.453 34.969 6.164 1 92.06 317 LYS B N 1
ATOM 5404 C CA . LYS B 1 317 ? -8.672 36.375 5.828 1 92.06 317 LYS B CA 1
ATOM 5405 C C . LYS B 1 317 ? -10.117 36.781 6.086 1 92.06 317 LYS B C 1
ATOM 5407 O O . LYS B 1 317 ? -10.367 37.844 6.66 1 92.06 317 LYS B O 1
ATOM 5412 N N . GLU B 1 318 ? -10.961 35.938 5.68 1 92 318 GLU B N 1
ATOM 5413 C CA . GLU B 1 318 ? -12.383 36.219 5.844 1 92 318 GLU B CA 1
ATOM 5414 C C . GLU B 1 318 ? -12.758 36.312 7.316 1 92 318 GLU B C 1
ATOM 5416 O O . GLU B 1 318 ? -13.672 37.062 7.68 1 92 318 GLU B O 1
ATOM 5421 N N . SER B 1 319 ? -12.102 35.625 8.086 1 91.44 319 SER B N 1
ATOM 5422 C CA . SER B 1 319 ? -12.375 35.625 9.516 1 91.44 319 SER B CA 1
ATOM 5423 C C . SER B 1 319 ? -12.094 37 10.117 1 91.44 319 SER B C 1
ATOM 5425 O O . SER B 1 319 ? -12.648 37.375 11.156 1 91.44 319 SER B O 1
ATOM 5427 N N . PHE B 1 320 ? -11.305 37.781 9.469 1 87.81 320 PHE B N 1
ATOM 5428 C CA . PHE B 1 320 ? -10.938 39.062 10 1 87.81 320 PHE B CA 1
ATOM 5429 C C . PHE B 1 320 ? -11.656 40.188 9.242 1 87.81 320 PHE B C 1
ATOM 5431 O O . PHE B 1 320 ? -11.562 41.344 9.625 1 87.81 320 PHE B O 1
ATOM 5438 N N . GLN B 1 321 ? -12.398 39.688 8.172 1 80.88 321 GLN B N 1
ATOM 5439 C CA . GLN B 1 321 ? -13.117 40.688 7.375 1 80.88 321 GLN B CA 1
ATOM 5440 C C . GLN B 1 321 ? -14.484 40.969 7.977 1 80.88 321 GLN B C 1
ATOM 5442 O O . GLN B 1 321 ? -15.188 40.062 8.414 1 80.88 321 GLN B O 1
ATOM 5447 N N . GLY B 1 322 ? -14.898 42.25 8.086 1 64.69 322 GLY B N 1
ATOM 5448 C CA . GLY B 1 322 ? -16.234 42.688 8.445 1 64.69 322 GLY B CA 1
ATOM 5449 C C . GLY B 1 322 ? -16.375 43 9.93 1 64.69 322 GLY B C 1
ATOM 5450 O O . GLY B 1 322 ? -17.484 43.25 10.414 1 64.69 322 GLY B O 1
ATOM 5451 N N . VAL B 1 323 ? -15.492 42.469 10.633 1 61.19 323 VAL B N 1
ATOM 5452 C CA . VAL B 1 323 ? -15.672 42.75 12.055 1 61.19 323 VAL B CA 1
ATOM 5453 C C . VAL B 1 323 ? -15.328 44.219 12.344 1 61.19 323 VAL B C 1
ATOM 5455 O O . VAL B 1 323 ? -14.359 44.75 11.805 1 61.19 323 VAL B O 1
ATOM 5458 N N . GLU B 1 324 ? -16.453 44.969 12.547 1 54.16 324 GLU B N 1
ATOM 5459 C CA . GLU B 1 324 ? -16.391 46.406 12.828 1 54.16 324 GLU B CA 1
ATOM 5460 C C . GLU B 1 324 ? -15.133 46.75 13.617 1 54.16 324 GLU B C 1
ATOM 5462 O O . GLU B 1 324 ? -14.469 47.75 13.328 1 54.16 324 GLU B O 1
ATOM 5467 N N . ASP B 1 325 ? -15.016 46.125 14.867 1 50.72 325 ASP B N 1
ATOM 5468 C CA . ASP B 1 325 ? -13.891 46.438 15.742 1 50.72 325 ASP B CA 1
ATOM 5469 C C . ASP B 1 325 ? -12.68 45.562 15.422 1 50.72 325 ASP B C 1
ATOM 5471 O O . ASP B 1 325 ? -12.828 44.375 15.211 1 50.72 325 ASP B O 1
ATOM 5475 N N . ARG B 1 326 ? -11.617 46.219 14.891 1 52.22 326 ARG B N 1
ATOM 5476 C CA . ARG B 1 326 ? -10.359 45.594 14.5 1 52.22 326 ARG B CA 1
ATOM 5477 C C . ARG B 1 326 ? -10.078 44.344 15.32 1 52.22 326 ARG B C 1
ATOM 5479 O O . ARG B 1 326 ? -9.273 43.5 14.93 1 52.22 326 ARG B O 1
ATOM 5486 N N . THR B 1 327 ? -10.633 44.344 16.531 1 53.69 327 THR B N 1
ATOM 5487 C CA . THR B 1 327 ? -10.297 43.25 17.453 1 53.69 327 THR B CA 1
ATOM 5488 C C . THR B 1 327 ? -11.242 42.062 17.281 1 53.69 327 THR B C 1
ATOM 5490 O O . THR B 1 327 ? -11.039 41 17.875 1 53.69 327 THR B O 1
ATOM 5493 N N . GLY B 1 328 ? -12.172 42.312 16.281 1 64.31 328 GLY B N 1
ATOM 5494 C CA . GLY B 1 328 ? -13.164 41.281 16.25 1 64.31 328 GLY B CA 1
ATOM 5495 C C . GLY B 1 328 ? -12.883 40.219 15.188 1 64.31 328 GLY B C 1
ATOM 5496 O O . GLY B 1 328 ? -12.102 40.469 14.266 1 64.31 328 GLY B O 1
ATOM 5497 N N . TRP B 1 329 ? -12.953 39.062 15.406 1 78.31 329 TRP B N 1
ATOM 5498 C CA . TRP B 1 329 ? -12.812 37.969 14.477 1 78.31 329 TRP B CA 1
ATOM 5499 C C . TRP B 1 329 ? -14.016 37.031 14.562 1 78.31 329 TRP B C 1
ATOM 5501 O O . TRP B 1 329 ? -14.742 37.031 15.562 1 78.31 329 TRP B O 1
ATOM 5511 N N . ASN B 1 330 ? -14.359 36.594 13.297 1 85 330 ASN B N 1
ATOM 5512 C CA . ASN B 1 330 ? -15.391 35.562 13.156 1 85 330 ASN B CA 1
ATOM 5513 C C . ASN B 1 330 ? -14.789 34.188 12.844 1 85 330 ASN B C 1
ATOM 5515 O O . ASN B 1 330 ? -14.109 34.031 11.828 1 85 330 ASN B O 1
ATOM 5519 N N . LYS B 1 331 ? -15.102 33.25 13.68 1 86.56 331 LYS B N 1
ATOM 5520 C CA . LYS B 1 331 ? -14.453 31.938 13.539 1 86.56 331 LYS B CA 1
ATOM 5521 C C . LYS B 1 331 ? -15.156 31.078 12.5 1 86.56 331 LYS B C 1
ATOM 5523 O O . LYS B 1 331 ? -14.648 30.031 12.102 1 86.56 331 LYS B O 1
ATOM 5528 N N . ASP B 1 332 ? -16.219 31.531 11.922 1 90.94 332 ASP B N 1
ATOM 5529 C CA . ASP B 1 332 ? -17.062 30.719 11.047 1 90.94 332 ASP B CA 1
ATOM 5530 C C . ASP B 1 332 ? -16.297 30.312 9.781 1 90.94 332 ASP B C 1
ATOM 5532 O O . ASP B 1 332 ? -16.344 29.156 9.367 1 90.94 332 ASP B O 1
ATOM 5536 N N . PRO B 1 333 ? -15.539 31.25 9.242 1 93.88 333 PRO B N 1
ATOM 5537 C CA . PRO B 1 333 ? -14.859 30.891 8 1 93.88 333 PRO B CA 1
ATOM 5538 C C . PRO B 1 333 ? -13.812 29.781 8.203 1 93.88 333 PRO B C 1
ATOM 5540 O O . PRO B 1 333 ? -13.5 29.047 7.262 1 93.88 333 PRO B O 1
ATOM 5543 N N . VAL B 1 334 ? -13.305 29.703 9.477 1 95.12 334 VAL B N 1
ATOM 5544 C CA . VAL B 1 334 ? -12.266 28.703 9.719 1 95.12 334 VAL B CA 1
ATOM 5545 C C . VAL B 1 334 ? -12.805 27.609 10.648 1 95.12 334 VAL B C 1
ATOM 5547 O O . VAL B 1 334 ? -12.047 26.969 11.367 1 95.12 334 VAL B O 1
ATOM 5550 N N . ALA B 1 335 ? -14.086 27.438 10.656 1 94.31 335 ALA B N 1
ATOM 5551 C CA . ALA B 1 335 ? -14.734 26.469 11.539 1 94.31 335 ALA B CA 1
ATOM 5552 C C . ALA B 1 335 ? -14.281 25.047 11.234 1 94.31 335 ALA B C 1
ATOM 5554 O O . ALA B 1 335 ? -14.211 24.203 12.133 1 94.31 335 ALA B O 1
ATOM 5555 N N . MET B 1 336 ? -13.883 24.812 10 1 95.88 336 MET B N 1
ATOM 5556 C CA . MET B 1 336 ? -13.5 23.469 9.602 1 95.88 336 MET B CA 1
ATOM 5557 C C . MET B 1 336 ? -12.016 23.219 9.852 1 95.88 336 MET B C 1
ATOM 5559 O O . MET B 1 336 ? -11.531 22.094 9.734 1 95.88 336 MET B O 1
ATOM 5563 N N . ALA B 1 337 ? -11.289 24.266 10.211 1 97.56 337 ALA B N 1
ATOM 5564 C CA . ALA B 1 337 ? -9.852 24.125 10.453 1 97.56 337 ALA B CA 1
ATOM 5565 C C . ALA B 1 337 ? -9.594 23.172 11.625 1 97.56 337 ALA B C 1
ATOM 5567 O O . ALA B 1 337 ? -10.406 23.078 12.547 1 97.56 337 ALA B O 1
ATOM 5568 N N . ALA B 1 338 ? -8.516 22.5 11.547 1 98 338 ALA B N 1
ATOM 5569 C CA . ALA B 1 338 ? -8.125 21.609 12.633 1 98 338 ALA B CA 1
ATOM 5570 C C . ALA B 1 338 ? -7.789 22.391 13.898 1 98 338 ALA B C 1
ATOM 5572 O O . ALA B 1 338 ? -7.039 23.375 13.852 1 98 338 ALA B O 1
ATOM 5573 N N . THR B 1 339 ? -8.336 21.969 14.992 1 97.19 339 THR B N 1
ATOM 5574 C CA . THR B 1 339 ? -8 22.531 16.297 1 97.19 339 THR B CA 1
ATOM 5575 C C . THR B 1 339 ? -6.746 21.875 16.875 1 97.19 339 THR B C 1
ATOM 5577 O O . THR B 1 339 ? -6.23 20.906 16.297 1 97.19 339 THR B O 1
ATOM 5580 N N . PHE B 1 340 ? -6.27 22.422 17.953 1 97.56 340 PHE B N 1
ATOM 5581 C CA . PHE B 1 340 ? -5.141 21.781 18.625 1 97.56 340 PHE B CA 1
ATOM 5582 C C . PHE B 1 340 ? -5.551 20.438 19.219 1 97.56 340 PHE B C 1
ATOM 5584 O O . PHE B 1 340 ? -4.715 19.547 19.391 1 97.56 340 PHE B O 1
ATOM 5591 N N . GLU B 1 341 ? -6.852 20.266 19.484 1 96.75 341 GLU B N 1
ATOM 5592 C CA . GLU B 1 341 ? -7.355 18.953 19.891 1 96.75 341 GLU B CA 1
ATOM 5593 C C . GLU B 1 341 ? -7.246 17.938 18.75 1 96.75 341 GLU B C 1
ATOM 5595 O O . GLU B 1 341 ? -6.914 16.781 18.984 1 96.75 341 GLU B O 1
ATOM 5600 N N . ASP B 1 342 ? -7.586 18.406 17.594 1 97.69 342 ASP B N 1
ATOM 5601 C CA . ASP B 1 342 ? -7.367 17.562 16.422 1 97.69 342 ASP B CA 1
ATOM 5602 C C . ASP B 1 342 ? -5.891 17.188 16.281 1 97.69 342 ASP B C 1
ATOM 5604 O O . ASP B 1 342 ? -5.559 16.047 15.961 1 97.69 342 ASP B O 1
ATOM 5608 N N . GLY B 1 343 ? -5.043 18.203 16.516 1 97.88 343 GLY B N 1
ATOM 5609 C CA . GLY B 1 343 ? -3.611 17.953 16.5 1 97.88 343 GLY B CA 1
ATOM 5610 C C . GLY B 1 343 ? -3.188 16.906 17.516 1 97.88 343 GLY B C 1
ATOM 5611 O O . GLY B 1 343 ? -2.309 16.078 17.25 1 97.88 343 GLY B O 1
ATOM 5612 N N . GLN B 1 344 ? -3.805 16.984 18.688 1 97.62 344 GLN B N 1
ATOM 5613 C CA . GLN B 1 344 ? -3.504 16 19.719 1 97.62 344 GLN B CA 1
ATOM 5614 C C . GLN B 1 344 ? -3.869 14.586 19.266 1 97.62 344 GLN B C 1
ATOM 5616 O O . GLN B 1 344 ? -3.119 13.641 19.5 1 97.62 344 GLN B O 1
ATOM 5621 N N . TYR B 1 345 ? -4.988 14.461 18.656 1 97.81 345 TYR B N 1
ATOM 5622 C CA . TYR B 1 345 ? -5.395 13.164 18.125 1 97.81 345 TYR B CA 1
ATOM 5623 C C . TYR B 1 345 ? -4.371 12.648 17.125 1 97.81 345 TYR B C 1
ATOM 5625 O O . TYR B 1 345 ? -3.973 11.477 17.172 1 97.81 345 TYR B O 1
ATOM 5633 N N . VAL B 1 346 ? -3.971 13.5 16.203 1 98.31 346 VAL B N 1
ATOM 5634 C CA . VAL B 1 346 ? -2.99 13.109 15.195 1 98.31 346 VAL B CA 1
ATOM 5635 C C . VAL B 1 346 ? -1.706 12.641 15.875 1 98.31 346 VAL B C 1
ATOM 5637 O O . VAL B 1 346 ? -1.141 11.609 15.508 1 98.31 346 VAL B O 1
ATOM 5640 N N . GLN B 1 347 ? -1.296 13.367 16.891 1 98 347 GLN B N 1
ATOM 5641 C CA . GLN B 1 347 ? -0.102 12.984 17.641 1 98 347 GLN B CA 1
ATOM 5642 C C . GLN B 1 347 ? -0.293 11.633 18.312 1 98 347 GLN B C 1
ATOM 5644 O O . GLN B 1 347 ? 0.637 10.828 18.391 1 98 347 GLN B O 1
ATOM 5649 N N . ALA B 1 348 ? -1.452 11.406 18.844 1 98.25 348 ALA B N 1
ATOM 5650 C CA . ALA B 1 348 ? -1.74 10.125 19.484 1 98.25 348 ALA B CA 1
ATOM 5651 C C . ALA B 1 348 ? -1.577 8.969 18.5 1 98.25 348 ALA B C 1
ATOM 5653 O O . ALA B 1 348 ? -1.024 7.926 18.844 1 98.25 348 ALA B O 1
ATOM 5654 N N . VAL B 1 349 ? -2.047 9.117 17.312 1 98.62 349 VAL B N 1
ATOM 5655 C CA . VAL B 1 349 ? -1.936 8.094 16.281 1 98.62 349 VAL B CA 1
ATOM 5656 C C . VAL B 1 349 ? -0.467 7.883 15.914 1 98.62 349 VAL B C 1
ATOM 5658 O O . VAL B 1 349 ? 0.003 6.746 15.828 1 98.62 349 VAL B O 1
ATOM 5661 N N . ILE B 1 350 ? 0.261 9 15.719 1 98.44 350 ILE B N 1
ATOM 5662 C CA . ILE B 1 350 ? 1.675 8.938 15.359 1 98.44 350 ILE B CA 1
ATOM 5663 C C . ILE B 1 350 ? 2.443 8.172 16.438 1 98.44 350 ILE B C 1
ATOM 5665 O O . ILE B 1 350 ? 3.229 7.273 16.109 1 98.44 350 ILE B O 1
ATOM 5669 N N . GLU B 1 351 ? 2.186 8.523 17.672 1 98.12 351 GLU B N 1
ATOM 5670 C CA . GLU B 1 351 ? 2.857 7.848 18.781 1 98.12 351 GLU B CA 1
ATOM 5671 C C . GLU B 1 351 ? 2.523 6.359 18.812 1 98.12 351 GLU B C 1
ATOM 5673 O O . GLU B 1 351 ? 3.398 5.527 19.047 1 98.12 351 GLU B O 1
ATOM 5678 N N . ALA B 1 352 ? 1.308 6.055 18.562 1 98.62 352 ALA B N 1
ATOM 5679 C CA . ALA B 1 352 ? 0.884 4.66 18.547 1 98.62 352 ALA B CA 1
ATOM 5680 C C . ALA B 1 352 ? 1.562 3.889 17.422 1 98.62 352 ALA B C 1
ATOM 5682 O O . ALA B 1 352 ? 2 2.752 17.609 1 98.62 352 ALA B O 1
ATOM 5683 N N . VAL B 1 353 ? 1.677 4.445 16.266 1 98.62 353 VAL B N 1
ATOM 5684 C CA . VAL B 1 353 ? 2.311 3.791 15.125 1 98.62 353 VAL B CA 1
ATOM 5685 C C . VAL B 1 353 ? 3.787 3.543 15.43 1 98.62 353 VAL B C 1
ATOM 5687 O O . VAL B 1 353 ? 4.305 2.455 15.164 1 98.62 353 VAL B O 1
ATOM 5690 N N . ARG B 1 354 ? 4.48 4.559 15.977 1 98.38 354 ARG B N 1
ATOM 5691 C CA . ARG B 1 354 ? 5.891 4.414 16.328 1 98.38 354 ARG B CA 1
ATOM 5692 C C . ARG B 1 354 ? 6.09 3.309 17.359 1 98.38 354 ARG B C 1
ATOM 5694 O O . ARG B 1 354 ? 7 2.488 17.219 1 98.38 354 ARG B O 1
ATOM 5701 N N . LYS B 1 355 ? 5.242 3.377 18.375 1 98.12 355 LYS B N 1
ATOM 5702 C CA . LYS B 1 355 ? 5.316 2.348 19.406 1 98.12 355 LYS B CA 1
ATOM 5703 C C . LYS B 1 355 ? 5.062 0.961 18.812 1 98.12 355 LYS B C 1
ATOM 5705 O O . LYS B 1 355 ? 5.77 0.006 19.141 1 98.12 355 LYS B O 1
ATOM 5710 N N . SER B 1 356 ? 4.07 0.865 17.984 1 98.31 356 SER B N 1
ATOM 5711 C CA . SER B 1 356 ? 3.75 -0.392 17.328 1 98.31 356 SER B CA 1
ATOM 5712 C C . SER B 1 356 ? 4.934 -0.901 16.5 1 98.31 356 SER B C 1
ATOM 5714 O O . SER B 1 356 ? 5.262 -2.088 16.547 1 98.31 356 SER B O 1
ATOM 5716 N N . SER B 1 357 ? 5.562 -0.055 15.766 1 97.88 357 SER B N 1
ATOM 5717 C CA . SER B 1 357 ? 6.715 -0.424 14.945 1 97.88 357 SER B CA 1
ATOM 5718 C C . SER B 1 357 ? 7.848 -0.974 15.805 1 97.88 357 SER B C 1
ATOM 5720 O O . SER B 1 357 ? 8.508 -1.946 15.422 1 97.88 357 SER B O 1
ATOM 5722 N N . ARG B 1 358 ? 8.055 -0.371 16.938 1 96.88 358 ARG B N 1
ATOM 5723 C CA . ARG B 1 358 ? 9.125 -0.79 17.828 1 96.88 358 ARG B CA 1
ATOM 5724 C C . ARG B 1 358 ? 8.797 -2.127 18.484 1 96.88 358 ARG B C 1
ATOM 5726 O O . ARG B 1 358 ? 9.648 -3.016 18.562 1 96.88 358 ARG B O 1
ATOM 5733 N N . LEU B 1 359 ? 7.551 -2.256 18.891 1 96 359 LEU B N 1
ATOM 5734 C CA . LEU B 1 359 ? 7.16 -3.424 19.672 1 96 359 LEU B CA 1
ATOM 5735 C C . LEU B 1 359 ? 6.742 -4.574 18.766 1 96 359 LEU B C 1
ATOM 5737 O O . LEU B 1 359 ? 6.621 -5.715 19.219 1 96 359 LEU B O 1
ATOM 5741 N N . LYS B 1 360 ? 6.438 -4.266 17.547 1 94.69 360 LYS B N 1
ATOM 5742 C CA . LYS B 1 360 ? 5.965 -5.246 16.562 1 94.69 360 LYS B CA 1
ATOM 5743 C C . LYS B 1 360 ? 4.637 -5.859 17.016 1 94.69 360 LYS B C 1
ATOM 5745 O O . LYS B 1 360 ? 4.457 -7.078 16.953 1 94.69 360 LYS B O 1
ATOM 5750 N N . GLU B 1 361 ? 3.779 -5.031 17.5 1 94.44 361 GLU B N 1
ATOM 5751 C CA . GLU B 1 361 ? 2.445 -5.438 17.938 1 94.44 361 GLU B CA 1
ATOM 5752 C C . GLU B 1 361 ? 1.419 -4.34 17.672 1 94.44 361 GLU B C 1
ATOM 5754 O O . GLU B 1 361 ? 1.784 -3.195 17.391 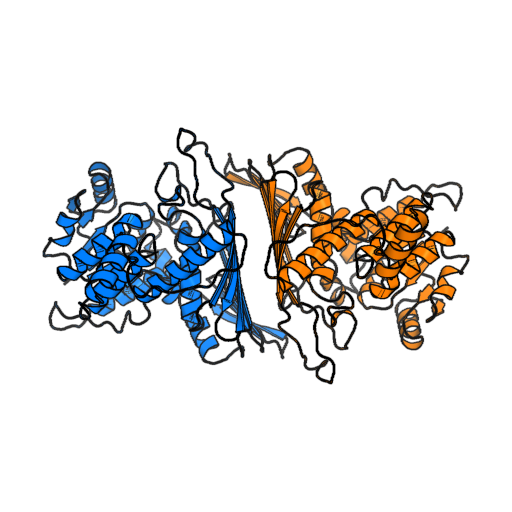1 94.44 361 GLU B O 1
ATOM 5759 N N . TRP B 1 362 ? 0.176 -4.746 17.75 1 97.56 362 TRP B N 1
ATOM 5760 C CA . TRP B 1 362 ? -0.893 -3.754 17.703 1 97.56 362 TRP B CA 1
ATOM 5761 C C . TRP B 1 362 ? -0.887 -2.887 18.953 1 97.56 362 TRP B C 1
ATOM 5763 O O . TRP B 1 362 ? -0.666 -3.385 20.062 1 97.56 362 TRP B O 1
ATOM 5773 N N . VAL B 1 363 ? -1.124 -1.582 18.734 1 98.12 363 VAL B N 1
ATOM 5774 C CA . VAL B 1 363 ? -1.106 -0.63 19.844 1 98.12 363 VAL B CA 1
ATOM 5775 C C . VAL B 1 363 ? -2.381 0.21 19.828 1 98.12 363 VAL B C 1
ATOM 5777 O O . VAL B 1 363 ? -2.805 0.682 18.766 1 98.12 363 VAL B O 1
ATOM 5780 N N . SER B 1 364 ? -3.014 0.415 20.922 1 98.38 364 SER B N 1
ATOM 5781 C CA . SER B 1 364 ? -4.203 1.251 21.047 1 98.38 364 SER B CA 1
ATOM 5782 C C . SER B 1 364 ? -3.857 2.729 20.891 1 98.38 364 SER B C 1
ATOM 5784 O O . SER B 1 364 ? -2.816 3.182 21.375 1 98.38 364 SER B O 1
ATOM 5786 N N . VAL B 1 365 ? -4.73 3.441 20.234 1 98.44 365 VAL B N 1
ATOM 5787 C CA . VAL B 1 365 ? -4.605 4.895 20.156 1 98.44 365 VAL B CA 1
ATOM 5788 C C . VAL B 1 365 ? -5.27 5.527 21.375 1 98.44 365 VAL B C 1
ATOM 5790 O O . VAL B 1 365 ? -6.492 5.465 21.531 1 98.44 365 VAL B O 1
ATOM 5793 N N . THR B 1 366 ? -4.473 6.18 22.188 1 96.69 366 THR B N 1
ATOM 5794 C CA . THR B 1 366 ? -5.004 6.719 23.438 1 96.69 366 THR B CA 1
ATOM 5795 C C . THR B 1 366 ? -4.68 8.203 23.562 1 96.69 366 THR B C 1
ATOM 5797 O O . THR B 1 366 ? -3.578 8.641 23.219 1 96.69 366 THR B O 1
ATOM 5800 N N . SER B 1 367 ? -5.668 8.867 23.984 1 93.5 367 SER B N 1
ATOM 5801 C CA . SER B 1 367 ? -5.477 10.289 24.266 1 93.5 367 SER B CA 1
ATOM 5802 C C . SER B 1 367 ? -5.168 10.531 25.734 1 93.5 367 SER B C 1
ATOM 5804 O O . SER B 1 367 ? -5.758 9.891 26.609 1 93.5 367 SER B O 1
ATOM 5806 N N . ILE B 1 368 ? -4.242 11.383 25.953 1 91.75 368 ILE B N 1
ATOM 5807 C CA . ILE B 1 368 ? -3.926 11.719 27.344 1 91.75 368 ILE B CA 1
ATOM 5808 C C . ILE B 1 368 ? -4.719 12.953 27.766 1 91.75 368 ILE B C 1
ATOM 5810 O O . ILE B 1 368 ? -5.031 13.812 26.938 1 91.75 368 ILE B O 1
ATOM 5814 N N . SER B 1 369 ? -5.176 13.008 28.938 1 87.56 369 SER B N 1
ATOM 5815 C CA . SER B 1 369 ? -5.945 14.141 29.438 1 87.56 369 SER B CA 1
ATOM 5816 C C . SER B 1 369 ? -5.09 15.039 30.328 1 87.56 369 SER B C 1
ATOM 5818 O O . SER B 1 369 ? -5.461 16.188 30.609 1 87.56 369 SER B O 1
ATOM 5820 N N . GLU B 1 370 ? -4.105 14.547 30.891 1 80.94 370 GLU B N 1
ATOM 5821 C CA . GLU B 1 370 ? -3.174 15.328 31.703 1 80.94 370 GLU B CA 1
ATOM 5822 C C . GLU B 1 370 ? -1.729 15.062 31.281 1 80.94 370 GLU B C 1
ATOM 5824 O O . GLU B 1 370 ? -1.406 13.984 30.797 1 80.94 370 GLU B O 1
ATOM 5829 N N . ALA B 1 371 ? -1.062 16.234 31.219 1 68.88 371 ALA B N 1
ATOM 5830 C CA . ALA B 1 371 ? 0.346 16.062 30.875 1 68.88 371 ALA B CA 1
ATOM 5831 C C . ALA B 1 371 ? 1.03 15.109 31.859 1 68.88 371 ALA B C 1
ATOM 5833 O O . ALA B 1 371 ? 0.749 15.133 33.062 1 68.88 371 ALA B O 1
ATOM 5834 N N . PRO B 1 372 ? 1.773 14.086 31.281 1 56.72 372 PRO B N 1
ATOM 5835 C CA . PRO B 1 372 ? 2.477 13.195 32.188 1 56.72 372 PRO B CA 1
ATOM 5836 C C . PRO B 1 372 ? 3.305 13.953 33.25 1 56.72 372 PRO B C 1
ATOM 5838 O O . PRO B 1 372 ? 3.822 15.031 32.938 1 56.72 372 PRO B O 1
ATOM 5841 N N . ASP B 1 373 ? 3.014 13.594 34.438 1 49.97 373 ASP B N 1
ATOM 5842 C CA . ASP B 1 373 ? 3.82 14.141 35.531 1 49.97 373 ASP B CA 1
ATOM 5843 C C . ASP B 1 373 ? 5.309 13.938 35.281 1 49.97 373 ASP B C 1
ATOM 5845 O O . ASP B 1 373 ? 5.758 12.812 35.031 1 49.97 373 ASP B O 1
ATOM 5849 N N . PRO B 1 374 ? 5.949 15.016 34.875 1 51.72 374 PRO B N 1
ATOM 5850 C CA . PRO B 1 374 ? 7.375 14.828 34.625 1 51.72 374 PRO B CA 1
ATOM 5851 C C . PRO B 1 374 ? 8.07 13.977 35.688 1 51.72 374 PRO B C 1
ATOM 5853 O O . PRO B 1 374 ? 9.094 13.352 35.406 1 51.72 374 PRO B O 1
ATOM 5856 N N . ASN B 1 375 ? 7.668 14.039 36.969 1 43.72 375 ASN B N 1
ATOM 5857 C CA . ASN B 1 375 ? 8.164 13.273 38.094 1 43.72 375 ASN B CA 1
ATOM 5858 C C . ASN B 1 375 ? 7.07 12.383 38.688 1 43.72 375 ASN B C 1
ATOM 5860 O O . ASN B 1 375 ? 6.488 12.703 39.719 1 43.72 375 ASN B O 1
ATOM 5864 N N . PRO B 1 376 ? 6.727 11.367 38 1 48.59 376 PRO B N 1
ATOM 5865 C CA . PRO B 1 376 ? 5.594 10.57 38.5 1 48.59 376 PRO B CA 1
ATOM 5866 C C . PRO B 1 376 ? 5.812 10.008 39.906 1 48.59 376 PRO B C 1
ATOM 5868 O O . PRO B 1 376 ? 4.855 9.859 40.656 1 48.59 376 PRO B O 1
ATOM 5871 N N . LEU B 1 377 ? 6.945 9.672 40.062 1 49.72 377 LEU B N 1
ATOM 5872 C CA . LEU B 1 377 ? 7.277 9.133 41.375 1 49.72 377 LEU B CA 1
ATOM 5873 C C . LEU B 1 377 ? 7.012 10.156 42.469 1 49.72 377 LEU B C 1
ATOM 5875 O O . LEU B 1 377 ? 6.531 9.812 43.531 1 49.72 377 LEU B O 1
ATOM 5879 N N . ILE B 1 378 ? 7.438 11.289 42.188 1 49.53 378 ILE B N 1
ATOM 5880 C CA . ILE B 1 378 ? 7.262 12.32 43.219 1 49.53 378 ILE B CA 1
ATOM 5881 C C . ILE B 1 378 ? 5.781 12.648 43.375 1 49.53 378 ILE B C 1
ATOM 5883 O O . ILE B 1 378 ? 5.285 12.805 44.5 1 49.53 378 ILE B O 1
ATOM 5887 N N . SER B 1 379 ? 5.156 12.609 42.344 1 44.75 379 SER B N 1
ATOM 5888 C CA . SER B 1 379 ? 3.748 12.984 42.438 1 44.75 379 SER B CA 1
ATOM 5889 C C . SER B 1 379 ? 2.922 11.891 43.094 1 44.75 379 SER B C 1
ATOM 5891 O O . SER B 1 379 ? 1.976 12.188 43.844 1 44.75 379 SER B O 1
ATOM 5893 N N . ALA B 1 380 ? 3.221 10.812 42.781 1 50.5 380 ALA B N 1
ATOM 5894 C CA . ALA B 1 380 ? 2.572 9.711 43.5 1 50.5 380 ALA B CA 1
ATOM 5895 C C . ALA B 1 380 ? 2.891 9.766 45 1 50.5 380 ALA B C 1
ATOM 5897 O O . ALA B 1 380 ? 2.02 9.508 45.812 1 50.5 380 ALA B O 1
ATOM 5898 N N . ALA B 1 381 ? 4.109 10 45.25 1 47.97 381 ALA B N 1
ATOM 5899 C CA . ALA B 1 381 ? 4.551 10.117 46.625 1 47.97 381 ALA B CA 1
ATOM 5900 C C . ALA B 1 381 ? 3.855 11.281 47.344 1 47.97 381 ALA B C 1
ATOM 5902 O O . ALA B 1 381 ? 3.477 11.172 48.5 1 47.97 381 ALA B O 1
ATOM 5903 N N . VAL B 1 382 ? 3.604 12.25 46.594 1 43.5 382 VAL B N 1
ATOM 5904 C CA . VAL B 1 382 ? 2.977 13.406 47.219 1 43.5 382 VAL B CA 1
ATOM 5905 C C . VAL B 1 382 ? 1.482 13.156 47.406 1 43.5 382 VAL B C 1
ATOM 5907 O O . VAL B 1 382 ? 0.9 13.531 48.406 1 43.5 382 VAL B O 1
ATOM 5910 N N . LYS B 1 383 ? 0.998 12.461 46.5 1 55.78 383 LYS B N 1
ATOM 5911 C CA . LYS B 1 383 ? -0.42 12.141 46.625 1 55.78 383 LYS B CA 1
ATOM 5912 C C . LYS B 1 383 ? -0.649 11.117 47.75 1 55.78 383 LYS B C 1
ATOM 5914 O O . LYS B 1 383 ? -1.718 11.086 48.375 1 55.78 383 LYS B O 1
ATOM 5919 N N . GLY B 1 384 ? 0.236 10.227 47.906 1 42.03 384 GLY B N 1
ATOM 5920 C CA . GLY B 1 384 ? 0.219 9.305 49.031 1 42.03 384 GLY B CA 1
ATOM 5921 C C . GLY B 1 384 ? 0.29 10 50.375 1 42.03 384 GLY B C 1
ATOM 5922 O O . GLY B 1 384 ? -0.263 9.516 51.375 1 42.03 384 GLY B O 1
ATOM 5923 N N . VAL B 1 385 ? 0.939 11.133 50.438 1 49.59 385 VAL B N 1
ATOM 5924 C CA . VAL B 1 385 ? 1.091 11.812 51.719 1 49.59 385 VAL B CA 1
ATOM 5925 C C . VAL B 1 385 ? -0.204 12.539 52.094 1 49.59 385 VAL B C 1
ATOM 5927 O O . VAL B 1 385 ? -0.572 12.617 53.25 1 49.59 385 VAL B O 1
ATOM 5930 N N . GLN B 1 386 ? -0.858 13.047 51.062 1 35.03 386 GLN B N 1
ATOM 5931 C CA . GLN B 1 386 ? -2.047 13.805 51.438 1 35.03 386 GLN B CA 1
ATOM 5932 C C . GLN B 1 386 ? -3.191 12.875 51.844 1 35.03 386 GLN B C 1
ATOM 5934 O O . GLN B 1 386 ? -4.215 13.328 52.375 1 35.03 386 GLN B O 1
ATOM 5939 N N . ARG B 1 387 ? -3.068 11.617 51.438 1 38.91 387 ARG B N 1
ATOM 5940 C CA . ARG B 1 387 ? -4.152 10.727 51.844 1 38.91 387 ARG B CA 1
ATOM 5941 C C . ARG B 1 387 ? -3.9 10.141 53.219 1 38.91 387 ARG B C 1
ATOM 5943 O O . ARG B 1 387 ? -4.754 9.438 53.781 1 38.91 387 ARG B O 1
ATOM 5950 N N . THR B 1 388 ? -2.736 10.352 53.688 1 32.81 388 THR B N 1
ATOM 5951 C CA . THR B 1 388 ? -2.633 9.945 55.062 1 32.81 388 THR B CA 1
ATOM 5952 C C . THR B 1 388 ? -2.99 11.102 56 1 32.81 388 THR B C 1
ATOM 5954 O O . THR B 1 388 ? -2.564 12.234 55.781 1 32.81 388 THR B O 1
#

Sequence (776 aa):
MLLEVGIIGTSKPVKFLVTLLRAKGFQPVAVCGNQLNTAKKFAEEADIPFYTSNVEDILLRSGVDIIFILCPPSMQAQIANKALSIGKHVVCDRPCGLQQADALKMANAAQYYPSLIGIVSYGMRFDPILQKMQSLILSSFIGQIMLISVDINTSSLVGDEYSWLCDENSGGGILTVICSHFIDAISFITGKKLRQVHGSLRTLVRITDKINGIRQITSDDFCSFQGEINGGAFLSVTANSNMSDLFKYNLVITGSKGYLSTDGKILEHFNSETKEKSVVAQMDTFTAARDLNDCKDYFHLLCPSEEGLSRFVNALKESFQGVEDRTGWNKDPVAMAATFEDGQYVQAVIEAVRKSSRLKEWVSVTSISEAPDPNPLISAAVKGVQRTMLLEVGIIGTSKPVKFLVTLLRAKGFQPVAVCGNQLNTAKKFAEEADIPFYTSNVEDILLRSGVDIIFILCPPSMQAQIANKALSIGKHVVCDRPCGLQQADALKMANAAQYYPSLIGIVSYGMRFDPILQKMQSLILSSFIGQIMLISVDINTSSLVGDEYSWLCDENSGGGILTVICSHFIDAISFITGKKLRQVHGSLRTLVRITDKINGIRQITSDDFCSFQGEINGGAFLSVTANSNMSDLFKYNLVITGSKGYLSTDGKILEHFNSETKEKSVVAQMDTFTAARDLNDCKDYFHLLCPSEEGLSRFVNALKESFQGVEDRTGWNKDPVAMAATFEDGQYVQAVIEAVRKSSRLKEWVSVTSISEAPDPNPLISAAVKGVQRT

Radius of gyration: 30.26 Å; Cα contacts (8 Å, |Δi|>4): 1716; chains: 2; bounding box: 58×96×88 Å

InterPro domains:
  IPR000683 Gfo/Idh/MocA-like oxidoreductase, N-terminal [PF01408] (4-111)
  IPR036291 NAD(P)-binding domain superfamily [SSF51735] (4-151)
  IPR050463 Gfo/Idh/MocA family oxidoreductases and glycosidases [PTHR43818] (3-366)
  IPR055170 GFO/IDH/MocA-like oxidoreductase domain [PF22725] (131-260)

Nearest PDB structures (foldseek):
  8y7p-assembly1_B  TM=9.691E-01  e=4.053E-42  Homo sapiens
  8y7p-assembly1_A  TM=9.493E-01  e=2.708E-42  Homo sapiens
  3cea-assembly1_D  TM=7.930E-01  e=2.206E-22  Lactiplantibacillus plantarum WCFS1
  4n54-assembly1_C  TM=7.909E-01  e=2.209E-21  Lacticaseibacillus casei BL23
  3u3x-assembly3_M-2  TM=7.636E-01  e=1.665E-17  Sinorhizobium meliloti 1021

Solvent-accessible surface area (backbone atoms only — not comparable to full-atom values): 39441 Å² total; per-residue (Å²): 132,70,54,26,28,28,35,35,35,67,53,75,64,46,55,51,51,52,52,51,38,44,75,63,51,35,37,63,46,31,34,24,16,94,40,51,68,59,12,42,53,43,20,63,75,66,68,26,85,33,56,33,51,47,66,65,65,52,68,69,34,84,72,43,49,33,38,38,42,61,49,62,22,83,51,39,30,64,52,50,38,54,34,45,73,73,69,27,24,35,40,29,39,78,50,37,19,73,40,39,55,33,9,46,50,34,28,50,43,35,63,74,40,66,88,45,55,51,33,35,64,54,24,49,64,47,18,67,63,50,44,49,50,21,55,39,50,74,66,41,69,30,45,57,64,45,37,37,41,37,42,37,38,18,37,63,83,60,72,68,57,88,49,52,48,29,28,48,89,46,48,17,19,44,57,51,67,50,45,40,55,52,54,45,39,50,28,65,38,68,71,41,52,63,45,30,25,36,23,46,69,37,56,81,66,39,62,47,97,65,37,64,66,89,63,63,40,56,16,30,37,32,34,39,35,36,30,40,28,60,91,71,22,35,38,41,39,38,37,36,27,81,40,90,51,70,55,44,46,40,42,35,44,33,26,77,41,18,33,40,36,30,59,80,45,43,31,34,37,37,34,61,84,79,69,43,75,46,80,77,44,66,61,65,78,66,68,66,51,70,78,40,68,86,52,54,81,65,43,50,69,75,44,96,34,63,63,3,37,53,44,39,53,45,22,53,46,50,17,54,54,82,41,84,54,91,83,38,69,45,64,69,59,44,61,75,50,36,36,30,59,53,28,21,53,41,30,22,47,51,52,19,28,54,49,6,35,73,68,50,32,67,25,66,42,59,83,78,90,62,69,76,60,90,52,51,68,57,52,51,49,51,52,55,53,68,74,98,132,71,53,24,28,26,36,34,37,66,53,76,64,47,55,50,50,53,54,51,38,43,75,62,52,36,37,62,43,32,36,24,17,93,39,52,68,59,11,43,52,44,20,64,74,66,67,27,86,34,56,31,52,46,66,63,66,52,68,69,34,83,72,42,48,34,36,38,41,61,50,62,23,83,52,40,30,63,51,50,38,54,33,46,74,74,70,28,24,35,39,30,38,78,50,36,20,73,42,38,55,33,8,45,52,35,28,53,44,36,64,73,40,67,89,44,55,49,34,33,66,54,24,52,62,47,17,67,63,48,44,51,49,21,55,39,50,76,67,41,69,29,45,58,62,44,38,37,39,37,44,36,39,17,37,63,82,61,72,68,58,88,50,52,50,29,28,49,88,45,47,16,19,44,58,51,68,49,46,40,55,51,54,46,39,50,29,64,39,69,72,41,52,63,46,30,25,35,23,46,68,38,57,80,66,38,63,47,97,64,37,64,67,90,64,61,40,56,14,31,38,32,34,38,35,36,31,40,28,60,92,71,22,34,37,40,40,39,39,37,28,81,39,90,50,69,55,45,47,40,43,35,44,33,25,78,43,19,34,40,37,30,58,80,47,42,32,35,37,36,33,60,84,80,68,43,74,44,80,78,46,66,60,65,77,66,68,68,51,71,78,41,67,86,51,54,81,67,43,50,68,76,43,96,33,63,64,3,37,52,43,40,54,46,22,53,46,49,15,54,53,83,41,85,52,88,85,38,68,45,64,70,59,46,61,75,51,37,34,30,59,52,29,20,52,40,30,22,46,52,52,20,30,54,50,6,36,74,69,53,32,68,25,65,42,60,82,78,90,61,68,74,60,91,51,51,66,58,50,50,52,51,53,56,51,71,73,97

Foldseek 3Di:
DAAEEEEEEQDLLVLVVLLLLVVLRHHDAEYEDCDQVSQVVSCVVSVHNYYYPDLVVRLPDPRHAEYEADDFQQCQLVSLLSSLVVHHAYEYEPLQHQFLLSLLSNQVSCVVRVQHHFFYQLLLLQQPLLVVLLVCQVVCVQPAWAEKEKEKEAAAPDDLDDDLLQEQRRQHACLGQPVLSVQLSVCLSNVKAFFKKAKAFDDPAFADPRRHPDHTRDYTQWMWMKTAIPPNHIYTYTYHRHDDDFIWMKIWTHHPQWIWIDGSAWIKTAGPVVRDIDTDDGHDPPPVCVSRVPSPPPNSHRHSHPPSSSQLSNLVVVQQPPPPPNSHGDCVSVVSGHHSVSSSQSSLVSVNHVVNNVVVHMGTRDRDNDNPDPCVVVVVVVVVVVVD/DAAEEEEEEQDLLVLVVLLLLVVLRHHDAEYEDCDQVSQVVSCVVSVHNYYYPDLVVRLPDPRHAAYEADDFQQCQLVSLLSSLVSHHAYEYEPLQHQFLLSLLSNQVSCVVRVQHHFFYQLLLLQQPLLVVLLVCQVVCVQPAWAEKEKEKEAAAPDDLDDDLLQEQRRQHACLGQPVLSVQLSVCLSNVKAFFKKAKAFDDPAFADPRRHPDHTRDYTQWMWMKTAIPPNHIYTYTYHRHDDDFIWMKIWTHHPQWIWIDGSAWIKTAGPVVRDIDTDDGHDPPPVCVSSVPSPPPNRHRHSHPPSSSQLSNLVVVQQPPPPPNSHGHCVSVVSGHHSVSSSQSSLVSVNHVVNNVVVHMGTRDRDNDNPDPCVVVVVVVVVVVVD

Secondary structure (DSSP, 8-state):
---EEEEE---HHHHHHHHHHHHTT-EEEEEE-SSHHHHHHHHHHHT-SEEES-HHHHHT-TT--EEEE-S-HHHHHHHHHHHHHTT-EEEE-TTSSSSHHHHHHHHHHHHHSTTS-EEE--GGGG-HHHHHHHHHHHTTTT-SEEEEEEEEE---S--SS--GGG-GGGT-SHIIIIIHHHHHHHHHHHS--EEEEEEEEE------SSS-SS----S-SEEEEEEEETTS-EEEEEEES--SSSPEEEEEEEETTEEEEESSSEEEEEETTTTEEEEEEE--S-SHHHHTGGGHHHHTTT-S-HHHHHHHHHHHHHHHSS-SSTT----GGGTTSEEHHHHHHHHHHHHHHHHHHHHTB-EE----SS---SSHHHHHHHHHHHT-/---EEEEE---HHHHHHHHHHHHTT-EEEEEE-SSHHHHHHHHHHHT-SEEES-HHHHHT-TT--EEEE-S-HHHHHHHHHHHHHTT-EEEE-TTSSSSHHHHHHHHHHHHHSTTS-EEE--GGGG-HHHHHHHHHHHTTTT-SEEEEEEEEE---S--SS--GGG-GGGT-SHIIIIIHHHHHHHHHHHS--EEEEEEEEE------SSS-SS----S-SEEEEEEEETTS-EEEEEEES--SSSPEEEEEEEETTEEEEESSSEEEEEETTTTEEEEEEE--S-SHHHHTGGGHHHHTTT-S-HHHHHHHHHHHHHHHTT-SSTT---SGGGTTSEEHHHHHHHHHHHHHHHHHHHHTB-EE----SS---SSHHHHHHHHHHHT-

pLDDT: mean 89.35, std 15.02, range [32.81, 98.81]